Protein AF-0000000075763535 (afdb_homodimer)

Nearest PDB structures (foldseek):
  2a4v-assembly1_A  TM=7.183E-01  e=6.825E-05  Saccharomyces cerevisiae
  3ixr-assembly1_A  TM=6.575E-01  e=2.400E-05  Xylella fastidiosa
  3gkm-assembly1_A  TM=7.016E-01  e=8.727E-05  Xanthomonas campestris pv. campestris
  3drn-assembly2_B  TM=6.272E-01  e=7.257E-05  Saccharolobus solfataricus
  3raz-assembly1_A  TM=6.290E-01  e=6.862E-03  Neisseria meningitidis serogroup B

Solvent-accessible surface area (backbone atoms only — not comparable to full-atom values): 28575 Å² total; per-residue (Å²): 123,88,79,70,55,72,45,53,69,67,57,33,51,54,53,52,47,57,50,46,55,54,52,52,51,52,51,53,51,50,54,52,50,39,54,52,54,53,64,45,51,22,30,76,50,83,72,70,49,62,28,32,45,97,89,38,82,42,40,54,76,60,59,24,73,92,34,43,23,30,43,35,36,37,40,34,28,49,68,87,52,92,62,60,21,37,63,49,48,54,45,51,39,26,41,63,44,18,46,67,59,32,55,76,64,48,29,27,62,35,34,40,24,44,21,53,41,70,59,53,51,52,50,36,60,74,74,65,59,81,70,50,67,32,10,36,54,94,54,59,62,52,48,75,69,43,30,35,55,56,77,88,51,50,56,93,62,19,29,64,41,83,88,35,80,36,76,61,80,62,53,52,42,56,36,38,40,26,33,39,41,50,97,86,67,52,41,28,44,50,42,71,36,38,85,73,63,56,52,57,38,30,26,42,55,54,56,26,52,60,37,79,66,36,76,68,44,78,45,95,78,51,38,66,52,59,73,60,56,52,89,92,40,71,91,48,75,57,43,40,40,94,78,26,40,77,39,73,55,79,76,75,68,75,71,76,73,80,122,122,89,79,69,55,72,45,52,70,68,56,34,51,53,54,53,47,57,51,45,54,54,51,53,50,50,50,52,52,50,52,52,50,40,54,52,54,53,64,46,51,23,30,76,52,83,71,70,49,60,29,30,47,99,90,39,82,41,40,54,78,61,58,22,73,90,36,44,23,32,41,36,36,37,41,34,28,48,68,85,52,92,62,60,21,36,62,48,47,55,46,50,40,25,42,63,43,18,46,67,61,32,55,76,63,48,29,25,64,36,33,40,26,45,20,52,42,70,59,54,51,53,50,36,59,72,73,64,60,82,71,50,67,33,10,36,53,93,53,59,62,52,47,77,68,42,29,36,54,56,76,87,52,49,55,95,62,18,30,63,42,82,86,36,81,37,76,62,79,62,53,51,42,55,36,37,41,26,35,39,40,50,98,87,66,52,39,28,46,51,41,69,36,39,84,73,62,59,51,56,37,30,27,42,55,55,54,26,51,60,37,78,66,37,76,69,44,78,45,95,77,51,38,65,52,58,73,60,55,51,91,89,41,71,90,50,76,56,43,40,40,96,78,26,39,77,39,73,56,81,76,77,68,75,70,78,72,81,121

Organism: Stutzerimonas stutzeri (strain A1501) (NCBI:txid379731)

Structure (mmCIF, N/CA/C/O backbone):
data_AF-0000000075763535-model_v1
#
loop_
_entity.id
_entity.type
_entity.pdbx_description
1 polymer 'DUF899 domain-containing protein'
#
loop_
_atom_site.group_PDB
_atom_site.id
_atom_site.type_symbol
_atom_site.label_atom_id
_atom_site.label_alt_id
_atom_site.label_comp_id
_atom_site.label_asym_id
_atom_site.label_entity_id
_atom_site.label_seq_id
_atom_site.pdbx_PDB_ins_code
_atom_site.Cartn_x
_atom_site.Cartn_y
_atom_site.Cartn_z
_atom_site.occupancy
_atom_site.B_iso_or_equiv
_atom_site.auth_seq_id
_atom_site.auth_comp_id
_atom_site.auth_asym_id
_atom_site.auth_atom_id
_atom_site.pdbx_PDB_model_num
ATOM 1 N N . MET A 1 1 ? 27.469 -12.602 -4.609 1 40.12 1 MET A N 1
ATOM 2 C CA . MET A 1 1 ? 26.047 -12.961 -4.617 1 40.12 1 MET A CA 1
ATOM 3 C C . MET A 1 1 ? 25.734 -13.961 -3.512 1 40.12 1 MET A C 1
ATOM 5 O O . MET A 1 1 ? 26.359 -15.016 -3.43 1 40.12 1 MET A O 1
ATOM 9 N N . THR A 1 2 ? 25.438 -13.508 -2.379 1 50.56 2 THR A N 1
ATOM 10 C CA . THR A 1 2 ? 25.25 -14.461 -1.291 1 50.56 2 THR A CA 1
ATOM 11 C C . THR A 1 2 ? 24.453 -15.672 -1.765 1 50.56 2 THR A C 1
ATOM 13 O O . THR A 1 2 ? 23.375 -15.523 -2.363 1 50.56 2 THR A O 1
ATOM 16 N N . THR A 1 3 ? 25.094 -16.75 -1.974 1 68.06 3 THR A N 1
ATOM 17 C CA . THR A 1 3 ? 24.609 -18.047 -2.43 1 68.06 3 THR A CA 1
ATOM 18 C C . THR A 1 3 ? 23.469 -18.547 -1.55 1 68.06 3 THR A C 1
ATOM 20 O O . THR A 1 3 ? 23.656 -18.734 -0.343 1 68.06 3 THR A O 1
ATOM 23 N N . HIS A 1 4 ? 22.156 -18.188 -1.92 1 85.94 4 HIS A N 1
ATOM 24 C CA . HIS A 1 4 ? 21.016 -18.766 -1.211 1 85.94 4 HIS A CA 1
ATOM 25 C C . HIS A 1 4 ? 21 -20.281 -1.322 1 85.94 4 HIS A C 1
ATOM 27 O O . HIS A 1 4 ? 21.391 -20.844 -2.355 1 85.94 4 HIS A O 1
ATOM 33 N N . LYS A 1 5 ? 20.766 -20.922 -0.185 1 93.69 5 LYS A N 1
ATOM 34 C CA . LYS A 1 5 ? 20.609 -22.375 -0.181 1 93.69 5 LYS A CA 1
ATOM 35 C C . LYS A 1 5 ? 19.453 -22.812 -1.082 1 93.69 5 LYS A C 1
ATOM 37 O O . LYS A 1 5 ? 18.375 -22.234 -1.045 1 93.69 5 LYS A O 1
ATOM 42 N N . VAL A 1 6 ? 19.75 -23.734 -1.938 1 96.88 6 VAL A N 1
ATOM 43 C CA . VAL A 1 6 ? 18.734 -24.359 -2.768 1 96.88 6 VAL A CA 1
ATOM 44 C C . VAL A 1 6 ? 18.375 -25.734 -2.207 1 96.88 6 VAL A C 1
ATOM 46 O O . VAL A 1 6 ? 19.266 -26.562 -1.979 1 96.88 6 VAL A O 1
ATOM 49 N N . VAL A 1 7 ? 17.109 -25.984 -1.946 1 97.62 7 VAL A N 1
ATOM 50 C CA . VAL A 1 7 ? 16.719 -27.188 -1.225 1 97.62 7 VAL A CA 1
ATOM 51 C C . VAL A 1 7 ? 15.602 -27.906 -1.979 1 97.62 7 VAL A C 1
ATOM 53 O O . VAL A 1 7 ? 15.109 -27.406 -2.996 1 97.62 7 VAL A O 1
ATOM 56 N N . SER A 1 8 ? 15.227 -29.125 -1.467 1 96.75 8 SER A N 1
ATOM 57 C CA . SER A 1 8 ? 14.117 -29.891 -2.025 1 96.75 8 SER A CA 1
ATOM 58 C C . SER A 1 8 ? 12.781 -29.203 -1.775 1 96.75 8 SER A C 1
ATOM 60 O O . SER A 1 8 ? 12.688 -28.312 -0.919 1 96.75 8 SER A O 1
ATOM 62 N N . ASP A 1 9 ? 11.828 -29.594 -2.508 1 95.88 9 ASP A N 1
ATOM 63 C CA . ASP A 1 9 ? 10.484 -29.047 -2.312 1 95.88 9 ASP A CA 1
ATOM 64 C C . ASP A 1 9 ? 10.008 -29.266 -0.877 1 95.88 9 ASP A C 1
ATOM 66 O O . ASP A 1 9 ? 9.359 -28.391 -0.301 1 95.88 9 ASP A O 1
ATOM 70 N N . GLN A 1 10 ? 10.328 -30.406 -0.35 1 96.5 10 GLN A N 1
ATOM 71 C CA . GLN A 1 10 ? 9.906 -30.734 1.01 1 96.5 10 GLN A CA 1
ATOM 72 C C . GLN A 1 10 ? 10.578 -29.812 2.025 1 96.5 10 GLN A C 1
ATOM 74 O O . GLN A 1 10 ? 9.914 -29.297 2.93 1 96.5 10 GLN A O 1
ATOM 79 N N . ASP A 1 11 ? 11.852 -29.609 1.886 1 97.56 11 ASP A N 1
ATOM 80 C CA . ASP A 1 11 ? 12.586 -28.734 2.793 1 97.56 11 ASP A CA 1
ATOM 81 C C . ASP A 1 11 ? 12.141 -27.281 2.625 1 97.56 11 ASP A C 1
ATOM 83 O O . ASP A 1 11 ? 12.078 -26.531 3.6 1 97.56 11 ASP A O 1
ATOM 87 N N . TRP A 1 12 ? 11.883 -26.906 1.375 1 97.5 12 TRP A N 1
ATOM 88 C CA . TRP A 1 12 ? 11.352 -25.578 1.081 1 97.5 12 TRP A CA 1
ATOM 89 C C . TRP A 1 12 ? 10.031 -25.344 1.809 1 97.5 12 TRP A C 1
ATOM 91 O O . TRP A 1 12 ? 9.875 -24.344 2.498 1 97.5 12 TRP A O 1
ATOM 101 N N . LEU A 1 13 ? 9.141 -26.297 1.71 1 97.06 13 LEU A N 1
ATOM 102 C CA . LEU A 1 13 ? 7.832 -26.203 2.34 1 97.06 13 LEU A CA 1
ATOM 103 C C . LEU A 1 13 ? 7.965 -26.094 3.855 1 97.06 13 LEU A C 1
ATOM 105 O O . LEU A 1 13 ? 7.285 -25.281 4.484 1 97.06 13 LEU A O 1
ATOM 109 N N . ALA A 1 14 ? 8.836 -26.859 4.434 1 97.75 14 ALA A N 1
ATOM 110 C CA . ALA A 1 14 ? 9.031 -26.844 5.879 1 97.75 14 ALA A CA 1
ATOM 111 C C . ALA A 1 14 ? 9.531 -25.484 6.352 1 97.75 14 ALA A C 1
ATOM 113 O O . ALA A 1 14 ? 9.023 -24.922 7.328 1 97.75 14 ALA A O 1
ATOM 114 N N . ALA A 1 15 ? 10.5 -24.938 5.656 1 97.88 15 ALA A N 1
ATOM 115 C CA . ALA A 1 15 ? 11.078 -23.656 6.023 1 97.88 15 ALA A CA 1
ATOM 116 C C . ALA A 1 15 ? 10.055 -22.531 5.898 1 97.88 15 ALA A C 1
ATOM 118 O O . ALA A 1 15 ? 9.945 -21.672 6.785 1 97.88 15 ALA A O 1
ATOM 119 N N . HIS A 1 16 ? 9.32 -22.531 4.848 1 97.81 16 HIS A N 1
ATOM 120 C CA . HIS A 1 16 ? 8.344 -21.469 4.598 1 97.81 16 HIS A CA 1
ATOM 121 C C . HIS A 1 16 ? 7.148 -21.594 5.527 1 97.81 16 HIS A C 1
ATOM 123 O O . HIS A 1 16 ? 6.586 -20.578 5.953 1 97.81 16 HIS A O 1
ATOM 129 N N . SER A 1 17 ? 6.793 -22.828 5.883 1 97.69 17 SER A N 1
ATOM 130 C CA . SER A 1 17 ? 5.738 -23.031 6.871 1 97.69 17 SER A CA 1
ATOM 131 C C . SER A 1 17 ? 6.137 -22.469 8.234 1 97.69 17 SER A C 1
ATOM 133 O O . SER A 1 17 ? 5.32 -21.844 8.914 1 97.69 17 SER A O 1
ATOM 135 N N . ALA A 1 18 ? 7.344 -22.703 8.594 1 97.88 18 ALA A N 1
ATOM 136 C CA . ALA A 1 18 ? 7.84 -22.156 9.859 1 97.88 18 ALA A CA 1
ATOM 137 C C . ALA A 1 18 ? 7.855 -20.641 9.836 1 97.88 18 ALA A C 1
ATOM 139 O O . ALA A 1 18 ? 7.465 -19.984 10.812 1 97.88 18 ALA A O 1
ATOM 140 N N . HIS A 1 19 ? 8.297 -20.094 8.734 1 97.75 19 HIS A N 1
ATOM 141 C CA . HIS A 1 19 ? 8.328 -18.641 8.586 1 97.75 19 HIS A CA 1
ATOM 142 C C . HIS A 1 19 ? 6.918 -18.062 8.633 1 97.75 19 HIS A C 1
ATOM 144 O O . HIS A 1 19 ? 6.707 -16.984 9.188 1 97.75 19 HIS A O 1
ATOM 150 N N . LEU A 1 20 ? 5.949 -18.75 8.086 1 97.38 20 LEU A N 1
ATOM 151 C CA . LEU A 1 20 ? 4.562 -18.297 8.062 1 97.38 20 LEU A CA 1
ATOM 152 C C . LEU A 1 20 ? 4.02 -18.141 9.477 1 97.38 20 LEU A C 1
ATOM 154 O O . LEU A 1 20 ? 3.246 -17.219 9.742 1 97.38 20 LEU A O 1
ATOM 158 N N . ARG A 1 21 ? 4.434 -18.984 10.367 1 97.19 21 ARG A N 1
ATOM 159 C CA . ARG A 1 21 ? 3.986 -18.875 11.75 1 97.19 21 ARG A CA 1
ATOM 160 C C . ARG A 1 21 ? 4.414 -17.547 12.359 1 97.19 21 ARG A C 1
ATOM 162 O O . ARG A 1 21 ? 3.637 -16.906 13.07 1 97.19 21 ARG A O 1
ATOM 169 N N . GLU A 1 22 ? 5.602 -17.156 12.031 1 97.38 22 GLU A N 1
ATOM 170 C CA . GLU A 1 22 ? 6.09 -15.875 12.516 1 97.38 22 GLU A CA 1
ATOM 171 C C . GLU A 1 22 ? 5.352 -14.719 11.859 1 97.38 22 GLU A C 1
ATOM 173 O O . GLU A 1 22 ? 5.047 -13.719 12.508 1 97.38 22 GLU A O 1
ATOM 178 N N . GLU A 1 23 ? 5.066 -14.859 10.578 1 96.81 23 GLU A N 1
ATOM 179 C CA . GLU A 1 23 ? 4.309 -13.828 9.867 1 96.81 23 GLU A CA 1
ATOM 180 C C . GLU A 1 23 ? 2.922 -13.648 10.484 1 96.81 23 GLU A C 1
ATOM 182 O O . GLU A 1 23 ? 2.453 -12.523 10.648 1 96.81 23 GLU A O 1
ATOM 187 N N . LYS A 1 24 ? 2.312 -14.758 10.805 1 96.62 24 LYS A N 1
ATOM 188 C CA . LYS A 1 24 ? 0.974 -14.703 11.383 1 96.62 24 LYS A CA 1
ATOM 189 C C . LYS A 1 24 ? 0.996 -14.062 12.766 1 96.62 24 LYS A C 1
ATOM 191 O O . LYS A 1 24 ? 0.063 -13.352 13.141 1 96.62 24 LYS A O 1
ATOM 196 N N . GLN A 1 25 ? 2.049 -14.352 13.477 1 97.06 25 GLN A N 1
ATOM 197 C CA . GLN A 1 25 ? 2.207 -13.719 14.781 1 97.06 25 GLN A CA 1
ATOM 198 C C . GLN A 1 25 ? 2.328 -12.203 14.648 1 97.06 25 GLN A C 1
ATOM 200 O O . GLN A 1 25 ? 1.694 -11.453 15.391 1 97.06 25 GLN A O 1
ATOM 205 N N . LEU A 1 26 ? 3.096 -11.781 13.695 1 96.5 26 LEU A N 1
ATOM 206 C CA . LEU A 1 26 ? 3.256 -10.344 13.477 1 96.5 26 LEU A CA 1
ATOM 207 C C . LEU A 1 26 ? 1.943 -9.719 13.023 1 96.5 26 LEU A C 1
ATOM 209 O O . LEU A 1 26 ? 1.621 -8.594 13.414 1 96.5 26 LEU A O 1
ATOM 213 N N . THR A 1 27 ? 1.23 -10.445 12.211 1 95.19 27 THR A N 1
ATOM 214 C CA . THR A 1 27 ? -0.068 -9.961 11.758 1 95.19 27 THR A CA 1
ATOM 215 C C . THR A 1 27 ? -1.006 -9.727 12.938 1 95.19 27 THR A C 1
ATOM 217 O O . THR A 1 27 ? -1.685 -8.703 13.008 1 95.19 27 THR A O 1
ATOM 220 N N . ARG A 1 28 ? -1.009 -10.617 13.906 1 96.5 28 ARG A N 1
ATOM 221 C CA . ARG A 1 28 ? -1.852 -10.484 15.094 1 96.5 28 ARG A CA 1
ATOM 222 C C . ARG A 1 28 ? -1.413 -9.297 15.945 1 96.5 28 ARG A C 1
ATOM 224 O O . ARG A 1 28 ? -2.25 -8.578 16.484 1 96.5 28 ARG A O 1
ATOM 231 N N . GLN A 1 29 ? -0.124 -9.125 16.031 1 97.25 29 GLN A N 1
ATOM 232 C CA . GLN A 1 29 ? 0.408 -7.992 16.781 1 97.25 29 GLN A CA 1
ATOM 233 C C . GLN A 1 29 ? 0.018 -6.672 16.125 1 97.25 29 GLN A C 1
ATOM 235 O O . GLN A 1 29 ? -0.32 -5.707 16.828 1 97.25 29 GLN A O 1
ATOM 240 N N . ARG A 1 30 ? 0.068 -6.672 14.852 1 95.94 30 ARG A N 1
ATOM 241 C CA . ARG A 1 30 ? -0.311 -5.477 14.102 1 95.94 30 ARG A CA 1
ATOM 242 C C . ARG A 1 30 ? -1.789 -5.156 14.297 1 95.94 30 ARG A C 1
ATOM 244 O O . ARG A 1 30 ? -2.154 -4 14.523 1 95.94 30 ARG A O 1
ATOM 251 N N . ASP A 1 31 ? -2.6 -6.191 14.227 1 95.25 31 ASP A N 1
ATOM 252 C CA . ASP A 1 31 ? -4.031 -6.004 14.445 1 95.25 31 ASP A CA 1
ATOM 253 C C . ASP A 1 31 ? -4.297 -5.438 15.844 1 95.25 31 ASP A C 1
ATOM 255 O O . ASP A 1 31 ? -5.129 -4.539 16 1 95.25 31 ASP A O 1
ATOM 259 N N . ALA A 1 32 ? -3.6 -5.969 16.812 1 97.44 32 ALA A N 1
ATOM 260 C CA . ALA A 1 32 ? -3.758 -5.488 18.188 1 97.44 32 ALA A CA 1
ATOM 261 C C . ALA A 1 32 ? -3.33 -4.027 18.312 1 97.44 32 ALA A C 1
ATOM 263 O O . ALA A 1 32 ? -3.973 -3.242 19 1 97.44 32 ALA A O 1
ATOM 264 N N . LEU A 1 33 ? -2.279 -3.697 17.625 1 97.12 33 LEU A N 1
ATOM 265 C CA . LEU A 1 33 ? -1.792 -2.324 17.641 1 97.12 33 LEU A CA 1
ATOM 266 C C . LEU A 1 33 ? -2.807 -1.374 17.016 1 97.12 33 LEU A C 1
ATOM 268 O O . LEU A 1 33 ? -3.002 -0.258 17.5 1 97.12 33 LEU A O 1
ATOM 272 N N . PHE A 1 34 ? -3.459 -1.815 15.969 1 95.56 34 PHE A N 1
ATOM 273 C CA . PHE A 1 34 ? -4.465 -0.993 15.305 1 95.56 34 PHE A CA 1
ATOM 274 C C . PHE A 1 34 ? -5.676 -0.791 16.203 1 95.56 34 PHE A C 1
ATOM 276 O O . PHE A 1 34 ? -6.285 0.282 16.203 1 95.56 34 PHE A O 1
ATOM 283 N N . GLU A 1 35 ? -6 -1.806 16.922 1 95.44 35 GLU A N 1
ATOM 284 C CA . GLU A 1 35 ? -7.086 -1.665 17.875 1 95.44 35 GLU A CA 1
ATOM 285 C C . GLU A 1 35 ? -6.734 -0.64 18.953 1 95.44 35 GLU A C 1
ATOM 287 O O . GLU A 1 35 ? -7.57 0.186 19.328 1 95.44 35 GLU A O 1
ATOM 292 N N . LYS A 1 36 ? -5.516 -0.695 19.438 1 96.75 36 LYS A N 1
ATOM 293 C CA . LYS A 1 36 ? -5.055 0.292 20.422 1 96.75 36 LYS A CA 1
ATOM 294 C C . LYS A 1 36 ? -5.094 1.7 19.828 1 96.75 36 LYS A C 1
ATOM 296 O O . LYS A 1 36 ? -5.453 2.656 20.516 1 96.75 36 LYS A O 1
ATOM 301 N N . ARG A 1 37 ? -4.746 1.807 18.594 1 96.75 37 ARG A N 1
ATOM 302 C CA . ARG A 1 37 ? -4.754 3.102 17.922 1 96.75 37 ARG A CA 1
ATOM 303 C C . ARG A 1 37 ? -6.152 3.705 17.906 1 96.75 37 ARG A C 1
ATOM 305 O O . ARG A 1 37 ? -6.32 4.902 18.141 1 96.75 37 ARG A O 1
ATOM 312 N N . ARG A 1 38 ? -7.117 2.893 17.672 1 95.88 38 ARG A N 1
ATOM 313 C CA . ARG A 1 38 ? -8.492 3.365 17.578 1 95.88 38 ARG A CA 1
ATOM 314 C C . ARG A 1 38 ? -9.023 3.791 18.953 1 95.88 38 ARG A C 1
ATOM 316 O O . ARG A 1 38 ? -10.07 4.43 19.047 1 95.88 38 ARG A O 1
ATOM 323 N N . GLN A 1 39 ? -8.273 3.461 20 1 95.88 39 GLN A N 1
ATOM 324 C CA . GLN A 1 39 ? -8.688 3.826 21.359 1 95.88 39 GLN A CA 1
ATOM 325 C C . GLN A 1 39 ? -7.949 5.07 21.844 1 95.88 39 GLN A C 1
ATOM 327 O O . GLN A 1 39 ? -8.195 5.555 22.938 1 95.88 39 GLN A O 1
ATOM 332 N N . LEU A 1 40 ? -7.078 5.582 21.047 1 97.56 40 LEU A N 1
ATOM 333 C CA . LEU A 1 40 ? -6.355 6.793 21.422 1 97.56 40 LEU A CA 1
ATOM 334 C C . LEU A 1 40 ? -7.32 7.953 21.641 1 97.56 40 LEU A C 1
ATOM 336 O O . LEU A 1 40 ? -8.344 8.055 20.953 1 97.56 40 LEU A O 1
ATOM 340 N N . PRO A 1 41 ? -6.977 8.812 22.578 1 97.56 41 PRO A N 1
ATOM 341 C CA . PRO A 1 41 ? -7.836 9.984 22.781 1 97.56 41 PRO A CA 1
ATOM 342 C C . PRO A 1 41 ? -7.758 10.977 21.625 1 97.56 41 PRO A C 1
ATOM 344 O O . PRO A 1 41 ? -6.789 10.961 20.859 1 97.56 41 PRO A O 1
ATOM 347 N N . TRP A 1 42 ? -8.836 11.75 21.531 1 98.19 42 TRP A N 1
ATOM 348 C CA . TRP A 1 42 ? -8.945 12.758 20.484 1 98.19 42 TRP A CA 1
ATOM 349 C C . TRP A 1 42 ? -8.695 14.156 21.047 1 98.19 42 TRP A C 1
ATOM 351 O O . TRP A 1 42 ? -8.703 14.359 22.25 1 98.19 42 TRP A O 1
ATOM 361 N N . ARG A 1 43 ? -8.359 15.062 20.219 1 97.38 43 ARG A N 1
ATOM 362 C CA . ARG A 1 43 ? -8.375 16.469 20.594 1 97.38 43 ARG A CA 1
ATOM 363 C C . ARG A 1 43 ? -9.25 17.281 19.656 1 97.38 43 ARG A C 1
ATOM 365 O O . ARG A 1 43 ? -9.281 17.016 18.453 1 97.38 43 ARG A O 1
ATOM 372 N N . ARG A 1 44 ? -9.906 18.297 20.219 1 97.19 44 ARG A N 1
ATOM 373 C CA . ARG A 1 44 ? -10.812 19.141 19.438 1 97.19 44 ARG A CA 1
ATOM 374 C C . ARG A 1 44 ? -10.047 20.141 18.594 1 97.19 44 ARG A C 1
ATOM 376 O O . ARG A 1 44 ? -9.062 20.734 19.062 1 97.19 44 ARG A O 1
ATOM 383 N N . ILE A 1 45 ? -10.469 20.219 17.375 1 97.25 45 ILE A N 1
ATOM 384 C CA . ILE A 1 45 ? -9.938 21.25 16.5 1 97.25 45 ILE A CA 1
ATOM 385 C C . ILE A 1 45 ? -10.875 22.453 16.5 1 97.25 45 ILE A C 1
ATOM 387 O O . ILE A 1 45 ? -12 22.375 15.992 1 97.25 45 ILE A O 1
ATOM 391 N N . GLY A 1 46 ? -10.383 23.516 17.047 1 94.69 46 GLY A N 1
ATOM 392 C CA . GLY A 1 46 ? -11.227 24.688 17.188 1 94.69 46 GLY A CA 1
ATOM 393 C C . GLY A 1 46 ? -11.188 25.594 15.961 1 94.69 46 GLY A C 1
ATOM 394 O O . GLY A 1 46 ? -12.141 26.328 15.695 1 94.69 46 GLY A O 1
ATOM 395 N N . GLN A 1 47 ? -10.148 25.562 15.328 1 95.31 47 GLN A N 1
ATOM 396 C CA . GLN A 1 47 ? -9.977 26.438 14.172 1 95.31 47 GLN A CA 1
ATOM 397 C C . GLN A 1 47 ? -10.43 25.75 12.883 1 95.31 47 GLN A C 1
ATOM 399 O O . GLN A 1 47 ? -10.008 24.625 12.594 1 95.31 47 GLN A O 1
ATOM 404 N N . ASP A 1 48 ? -11.273 26.406 12.172 1 97.19 48 ASP A N 1
ATOM 405 C CA . ASP A 1 48 ? -11.656 25.938 10.844 1 97.19 48 ASP A CA 1
ATOM 406 C C . ASP A 1 48 ? -10.75 26.516 9.766 1 97.19 48 ASP A C 1
ATOM 408 O O . ASP A 1 48 ? -11.148 27.438 9.055 1 97.19 48 ASP A O 1
ATOM 412 N N . TYR A 1 49 ? -9.594 25.969 9.609 1 98.25 49 TYR A N 1
ATOM 413 C CA . TYR A 1 49 ? -8.547 26.469 8.719 1 98.25 49 TYR A CA 1
ATOM 414 C C . TYR A 1 49 ? -9.102 26.734 7.324 1 98.25 49 TYR A C 1
ATOM 416 O O . TYR A 1 49 ? -10.055 26.078 6.891 1 98.25 49 TYR A O 1
ATOM 424 N N . ARG A 1 50 ? -8.523 27.703 6.695 1 97.81 50 ARG A N 1
ATOM 425 C CA . ARG A 1 50 ? -8.883 28.062 5.324 1 97.81 50 ARG A CA 1
ATOM 426 C C . ARG A 1 50 ? -7.75 27.719 4.359 1 97.81 50 ARG A C 1
ATOM 428 O O . ARG A 1 50 ? -6.598 28.078 4.59 1 97.81 50 ARG A O 1
ATOM 435 N N . PHE A 1 51 ? -8.141 26.969 3.307 1 98.44 51 PHE A N 1
ATOM 436 C CA . PHE A 1 51 ? -7.215 26.578 2.246 1 98.44 51 PHE A CA 1
ATOM 437 C C . PHE A 1 51 ? -7.668 27.141 0.904 1 98.44 51 PHE A C 1
ATOM 439 O O . PHE A 1 51 ? -8.711 27.797 0.819 1 98.44 51 PHE A O 1
ATOM 446 N N . HIS A 1 52 ? -6.793 26.953 -0.089 1 97.31 52 HIS A N 1
ATOM 447 C CA . HIS A 1 52 ? -7.121 27.438 -1.425 1 97.31 52 HIS A CA 1
ATOM 448 C C . HIS A 1 52 ? -7.055 26.312 -2.449 1 97.31 52 HIS A C 1
ATOM 450 O O . HIS A 1 52 ? -6.129 25.5 -2.426 1 97.31 52 HIS A O 1
ATOM 456 N N . ASP A 1 53 ? -8.062 26.172 -3.279 1 95.56 53 ASP A N 1
ATOM 457 C CA . ASP A 1 53 ? -8.039 25.328 -4.469 1 95.56 53 ASP A CA 1
ATOM 458 C C . ASP A 1 53 ? -8.594 26.078 -5.68 1 95.56 53 ASP A C 1
ATOM 460 O O . ASP A 1 53 ? -8.633 27.312 -5.695 1 95.56 53 ASP A O 1
ATOM 464 N N . ALA A 1 54 ? -8.875 25.391 -6.777 1 91 54 ALA A N 1
ATOM 465 C CA . ALA A 1 54 ? -9.281 26.016 -8.039 1 91 54 ALA A CA 1
ATOM 466 C C . ALA A 1 54 ? -10.562 26.828 -7.859 1 91 54 ALA A C 1
ATOM 468 O O . ALA A 1 54 ? -10.766 27.828 -8.539 1 91 54 ALA A O 1
ATOM 469 N N . GLY A 1 55 ? -11.383 26.406 -6.922 1 92.12 55 GLY A N 1
ATOM 470 C CA . GLY A 1 55 ? -12.664 27.047 -6.699 1 92.12 55 GLY A CA 1
ATOM 471 C C . GLY A 1 55 ? -12.594 28.172 -5.684 1 92.12 55 GLY A C 1
ATOM 472 O O . GLY A 1 55 ? -13.594 28.844 -5.418 1 92.12 55 GLY A O 1
ATOM 473 N N . GLY A 1 56 ? -11.508 28.484 -5.16 1 94.31 56 GLY A N 1
ATOM 474 C CA . GLY A 1 56 ? -11.367 29.516 -4.152 1 94.31 56 GLY A CA 1
ATOM 475 C C . GLY A 1 56 ? -11.055 28.969 -2.771 1 94.31 56 GLY A C 1
ATOM 476 O O . GLY A 1 56 ? -10.312 28 -2.639 1 94.31 56 GLY A O 1
ATOM 477 N N . THR A 1 57 ? -11.555 29.719 -1.764 1 97 57 THR A N 1
ATOM 478 C CA . THR A 1 57 ? -11.281 29.375 -0.376 1 97 57 THR A CA 1
ATOM 479 C C . THR A 1 57 ? -12.109 28.172 0.054 1 97 57 THR A C 1
ATOM 481 O O . THR A 1 57 ? -13.305 28.094 -0.253 1 97 57 THR A O 1
ATOM 484 N N . VAL A 1 58 ? -11.453 27.219 0.69 1 97.75 58 VAL A N 1
ATOM 485 C CA . VAL A 1 58 ? -12.094 26.016 1.211 1 97.75 58 VAL A CA 1
ATOM 486 C C . VAL A 1 58 ? -11.727 25.828 2.684 1 97.75 58 VAL A C 1
ATOM 488 O O . VAL A 1 58 ? -10.555 25.938 3.057 1 97.75 58 VAL A O 1
ATOM 491 N N . ARG A 1 59 ? -12.688 25.594 3.506 1 98.06 59 ARG A N 1
ATOM 492 C CA . ARG A 1 59 ? -12.461 25.391 4.93 1 98.06 59 ARG A CA 1
ATOM 493 C C . ARG A 1 59 ? -12.172 23.922 5.227 1 98.06 59 ARG A C 1
ATOM 495 O O . ARG A 1 59 ? -12.57 23.031 4.461 1 98.06 59 ARG A O 1
ATOM 502 N N . LEU A 1 60 ? -11.461 23.688 6.344 1 98.56 60 LEU A N 1
ATOM 503 C CA . LEU A 1 60 ? -11.195 22.328 6.785 1 98.56 60 LEU A CA 1
ATOM 504 C C . LEU A 1 60 ? -12.484 21.531 6.887 1 98.56 60 LEU A C 1
ATOM 506 O O . LEU A 1 60 ? -12.547 20.375 6.43 1 98.56 60 LEU A O 1
ATOM 510 N N . SER A 1 61 ? -13.523 22.109 7.422 1 98.31 61 SER A N 1
ATOM 511 C CA . SER A 1 61 ? -14.805 21.453 7.625 1 98.31 61 SER A CA 1
ATOM 512 C C . SER A 1 61 ? -15.422 21.016 6.301 1 98.31 61 SER A C 1
ATOM 514 O O . SER A 1 61 ? -16.156 20.031 6.246 1 98.31 61 SER A O 1
ATOM 516 N N . GLU A 1 62 ? -15.109 21.688 5.227 1 98.12 62 GLU A N 1
ATOM 517 C CA . GLU A 1 62 ? -15.68 21.406 3.91 1 98.12 62 GLU A CA 1
ATOM 518 C C . GLU A 1 62 ? -14.938 20.25 3.225 1 98.12 62 GLU A C 1
ATOM 520 O O . GLU A 1 62 ? -15.438 19.688 2.256 1 98.12 62 GLU A O 1
ATOM 525 N N . LEU A 1 63 ? -13.773 19.922 3.738 1 98.5 63 LEU A N 1
ATOM 526 C CA . LEU A 1 63 ? -12.961 18.891 3.104 1 98.5 63 LEU A CA 1
ATOM 527 C C . LEU A 1 63 ? -13.531 17.5 3.389 1 98.5 63 LEU A C 1
ATOM 529 O O . LEU A 1 63 ? -13.148 16.531 2.736 1 98.5 63 LEU A O 1
ATOM 533 N N . PHE A 1 64 ? -14.445 17.438 4.359 1 98.5 64 PHE A N 1
ATOM 534 C CA . PHE A 1 64 ? -15.062 16.156 4.66 1 98.5 64 PHE A CA 1
ATOM 535 C C . PHE A 1 64 ? -15.992 15.727 3.533 1 98.5 64 PHE A C 1
ATOM 537 O O . PHE A 1 64 ? -16.234 14.531 3.346 1 98.5 64 PHE A O 1
ATOM 544 N N . GLU A 1 65 ? -16.562 16.688 2.805 1 97.38 65 GLU A N 1
ATOM 545 C CA . GLU A 1 65 ? -17.422 16.453 1.645 1 97.38 65 GLU A CA 1
ATOM 546 C C . GLU A 1 65 ? -18.531 15.453 1.97 1 97.38 65 GLU A C 1
ATOM 548 O O . GLU A 1 65 ? -18.75 14.5 1.225 1 97.38 65 GLU A O 1
ATOM 553 N N . GLY A 1 66 ? -19.172 15.609 3.076 1 97.19 66 GLY A N 1
ATOM 554 C CA . GLY A 1 66 ? -20.328 14.828 3.473 1 97.19 66 GLY A CA 1
ATOM 555 C C . GLY A 1 66 ? -19.969 13.555 4.215 1 97.19 66 GLY A C 1
ATOM 556 O O . GLY A 1 66 ? -20.844 12.852 4.727 1 97.19 66 GLY A O 1
ATOM 557 N N . ARG A 1 67 ? -18.703 13.227 4.359 1 98.12 67 ARG A N 1
ATOM 558 C CA . ARG A 1 67 ? -18.234 12.039 5.066 1 98.12 67 ARG A CA 1
ATOM 559 C C . ARG A 1 67 ? -17.828 12.383 6.5 1 98.12 67 ARG A C 1
ATOM 561 O O . ARG A 1 67 ? -17.719 13.555 6.852 1 98.12 67 ARG A O 1
ATOM 568 N N . SER A 1 68 ? -17.609 11.359 7.289 1 98.06 68 SER A N 1
ATOM 569 C CA . SER A 1 68 ? -17.328 11.609 8.703 1 98.06 68 SER A CA 1
ATOM 570 C C . SER A 1 68 ? -15.828 11.609 8.977 1 98.06 68 SER A C 1
ATOM 572 O O . SER A 1 68 ? -15.391 12.07 10.031 1 98.06 68 SER A O 1
ATOM 574 N N . GLN A 1 69 ? -15.031 11.047 8.062 1 98.75 69 GLN A N 1
ATOM 575 C CA . GLN A 1 69 ? -13.594 10.898 8.289 1 98.75 69 GLN A CA 1
ATOM 576 C C . GLN A 1 69 ? -12.789 11.586 7.188 1 98.75 69 GLN A C 1
ATOM 578 O O . GLN A 1 69 ? -13.219 11.617 6.031 1 98.75 69 GLN A O 1
ATOM 583 N N . LEU A 1 70 ? -11.688 12.18 7.539 1 98.88 70 LEU A N 1
ATOM 584 C CA . LEU A 1 70 ? -10.812 12.898 6.621 1 98.88 70 LEU A CA 1
ATOM 585 C C . LEU A 1 70 ? -9.352 12.57 6.891 1 98.88 70 LEU A C 1
ATOM 587 O O . LEU A 1 70 ? -8.891 12.656 8.031 1 98.88 70 LEU A O 1
ATOM 591 N N . VAL A 1 71 ? -8.648 12.094 5.895 1 98.81 71 VAL A N 1
ATOM 592 C CA . VAL A 1 71 ? -7.199 11.914 5.945 1 98.81 71 VAL A CA 1
ATOM 593 C C . VAL A 1 71 ? -6.516 13.031 5.156 1 98.81 71 VAL A C 1
ATOM 595 O O . VAL A 1 71 ? -6.855 13.273 3.994 1 98.81 71 VAL A O 1
ATOM 598 N N . ILE A 1 72 ? -5.609 13.703 5.746 1 98.81 72 ILE A N 1
ATOM 599 C CA . ILE A 1 72 ? -4.836 14.75 5.094 1 98.81 72 ILE A CA 1
ATOM 600 C C . ILE A 1 72 ? -3.385 14.297 4.934 1 98.81 72 ILE A C 1
ATOM 602 O O . ILE A 1 72 ? -2.736 13.922 5.914 1 98.81 72 ILE A O 1
ATOM 606 N N . LYS A 1 73 ? -2.879 14.281 3.76 1 98.56 73 LYS A N 1
ATOM 607 C CA . LYS A 1 73 ? -1.456 14.117 3.475 1 98.56 73 LYS A CA 1
ATOM 608 C C . LYS A 1 73 ? -0.727 15.453 3.521 1 98.56 73 LYS A C 1
ATOM 610 O O . LYS A 1 73 ? -1.048 16.375 2.76 1 98.56 73 LYS A O 1
ATOM 615 N N . HIS A 1 74 ? 0.185 15.547 4.473 1 98.62 74 HIS A N 1
ATOM 616 C CA . HIS A 1 74 ? 1.104 16.672 4.457 1 98.62 74 HIS A CA 1
ATOM 617 C C . HIS A 1 74 ? 2.197 16.484 3.412 1 98.62 74 HIS A C 1
ATOM 619 O O . HIS A 1 74 ? 3.225 15.859 3.689 1 98.62 74 HIS A O 1
ATOM 625 N N . PHE A 1 75 ? 1.964 17 2.254 1 98.62 75 PHE A N 1
ATOM 626 C CA . PHE A 1 75 ? 2.859 16.844 1.112 1 98.62 75 PHE A CA 1
ATOM 627 C C . PHE A 1 75 ? 3.895 17.969 1.083 1 98.62 75 PHE A C 1
ATOM 629 O O . PHE A 1 75 ? 3.541 19.141 1.033 1 98.62 75 PHE A O 1
ATOM 636 N N . MET A 1 76 ? 5.129 17.578 1.122 1 98.5 76 MET A N 1
ATOM 637 C CA . MET A 1 76 ? 6.195 18.578 1.133 1 98.5 76 MET A CA 1
ATOM 638 C C . MET A 1 76 ? 6.266 19.312 -0.2 1 98.5 76 MET A C 1
ATOM 640 O O . MET A 1 76 ? 6.676 18.734 -1.211 1 98.5 76 MET A O 1
ATOM 644 N N . PHE A 1 77 ? 5.879 20.5 -0.141 1 98.56 77 PHE A N 1
ATOM 645 C CA . PHE A 1 77 ? 5.973 21.453 -1.243 1 98.56 77 PHE A CA 1
ATOM 646 C C . PHE A 1 77 ? 5.996 22.891 -0.723 1 98.56 77 PHE A C 1
ATOM 648 O O . PHE A 1 77 ? 4.945 23.484 -0.495 1 98.56 77 PHE A O 1
ATOM 655 N N . GLY A 1 78 ? 7.207 23.391 -0.526 1 97.19 78 GLY A N 1
ATOM 656 C CA . GLY A 1 78 ? 7.398 24.703 0.081 1 97.19 78 GLY A CA 1
ATOM 657 C C . GLY A 1 78 ? 7.02 25.844 -0.839 1 97.19 78 GLY A C 1
ATOM 658 O O . GLY A 1 78 ? 6.871 25.656 -2.047 1 97.19 78 GLY A O 1
ATOM 659 N N . PRO A 1 79 ? 6.887 27.016 -0.265 1 96.62 79 PRO A N 1
ATOM 660 C CA . PRO A 1 79 ? 6.402 28.188 -1.013 1 96.62 79 PRO A CA 1
ATOM 661 C C . PRO A 1 79 ? 7.305 28.547 -2.193 1 96.62 79 PRO A C 1
ATOM 663 O O . PRO A 1 79 ? 6.82 29.047 -3.211 1 96.62 79 PRO A O 1
ATOM 666 N N . ASP A 1 80 ? 8.539 28.219 -2.098 1 94.31 80 ASP A N 1
ATOM 667 C CA . ASP A 1 80 ? 9.484 28.656 -3.123 1 94.31 80 ASP A CA 1
ATOM 668 C C . ASP A 1 80 ? 9.945 27.484 -3.982 1 94.31 80 ASP A C 1
ATOM 670 O O . ASP A 1 80 ? 10.875 27.625 -4.781 1 94.31 80 ASP A O 1
ATOM 674 N N . TRP A 1 81 ? 9.344 26.312 -3.77 1 95.69 81 TRP A N 1
ATOM 675 C CA . TRP A 1 81 ? 9.758 25.141 -4.535 1 95.69 81 TRP A CA 1
ATOM 676 C C . TRP A 1 81 ? 9.109 25.125 -5.914 1 95.69 81 TRP A C 1
ATOM 678 O O . TRP A 1 81 ? 8.031 25.688 -6.102 1 95.69 81 TRP A O 1
ATOM 688 N N . SER A 1 82 ? 9.758 24.5 -6.855 1 93 82 SER A N 1
ATOM 689 C CA . SER A 1 82 ? 9.203 24.359 -8.203 1 93 82 SER A CA 1
ATOM 690 C C . SER A 1 82 ? 8.539 23 -8.383 1 93 82 SER A C 1
ATOM 692 O O . SER A 1 82 ? 7.707 22.828 -9.281 1 93 82 SER A O 1
ATOM 694 N N . GLU A 1 83 ? 8.961 22.078 -7.578 1 95.62 83 GLU A N 1
ATOM 695 C CA . GLU A 1 83 ? 8.422 20.719 -7.645 1 95.62 83 GLU A CA 1
ATOM 696 C C . GLU A 1 83 ? 8.219 20.141 -6.246 1 95.62 83 GLU A C 1
ATOM 698 O O . GLU A 1 83 ? 8.867 20.562 -5.289 1 95.62 83 GLU A O 1
ATOM 703 N N . GLY A 1 84 ? 7.32 19.172 -6.215 1 97.38 84 GLY A N 1
ATOM 704 C CA . GLY A 1 84 ? 7.078 18.484 -4.953 1 97.38 84 GLY A CA 1
ATOM 705 C C . GLY A 1 84 ? 8.18 17.5 -4.582 1 97.38 84 GLY A C 1
ATOM 706 O O . GLY A 1 84 ? 8.922 17.047 -5.453 1 97.38 84 GLY A O 1
ATOM 707 N N . CYS A 1 85 ? 8.234 17.266 -3.301 1 97.69 85 CYS A N 1
ATOM 708 C CA . CYS A 1 85 ? 9.18 16.281 -2.775 1 97.69 85 CYS A CA 1
ATOM 709 C C . CYS A 1 85 ? 9.047 14.945 -3.494 1 97.69 85 CYS A C 1
ATOM 711 O O . CYS A 1 85 ? 7.934 14.453 -3.68 1 97.69 85 CYS A O 1
ATOM 713 N N . VAL A 1 86 ? 10.18 14.312 -3.793 1 97.31 86 VAL A N 1
ATOM 714 C CA . VAL A 1 86 ? 10.195 13.07 -4.547 1 97.31 86 VAL A CA 1
ATOM 715 C C . VAL A 1 86 ? 9.617 11.938 -3.697 1 97.31 86 VAL A C 1
ATOM 717 O O . VAL A 1 86 ? 8.859 11.102 -4.195 1 97.31 86 VAL A O 1
ATOM 720 N N . GLY A 1 87 ? 9.977 11.867 -2.432 1 96.56 87 GLY A N 1
ATOM 721 C CA . GLY A 1 87 ? 9.414 10.859 -1.547 1 96.56 87 GLY A CA 1
ATOM 722 C C . GLY A 1 87 ? 7.91 10.969 -1.392 1 96.56 87 GLY A C 1
ATOM 723 O O . GLY A 1 87 ? 7.207 9.953 -1.397 1 96.56 87 GLY A O 1
ATOM 724 N N . CYS A 1 88 ? 7.414 12.211 -1.229 1 97.75 88 CYS A N 1
ATOM 725 C CA . CYS A 1 88 ? 5.973 12.438 -1.172 1 97.75 88 CYS A CA 1
ATOM 726 C C . CYS A 1 88 ? 5.309 12.039 -2.482 1 97.75 88 CYS A C 1
ATOM 728 O O . CYS A 1 88 ? 4.191 11.523 -2.482 1 97.75 88 CYS A O 1
ATOM 730 N N . SER A 1 89 ? 5.98 12.336 -3.561 1 97.81 89 SER A N 1
ATOM 731 C CA . SER A 1 89 ? 5.441 11.977 -4.867 1 97.81 89 SER A CA 1
ATOM 732 C C . SER A 1 89 ? 5.352 10.461 -5.031 1 97.81 89 SER A C 1
ATOM 734 O O . SER A 1 89 ? 4.379 9.953 -5.59 1 97.81 89 SER A O 1
ATOM 736 N N . PHE A 1 90 ? 6.41 9.812 -4.574 1 97.31 90 PHE A N 1
ATOM 737 C CA . PHE A 1 90 ? 6.418 8.352 -4.547 1 97.31 90 PHE A CA 1
ATOM 738 C C . PHE A 1 90 ? 5.211 7.824 -3.779 1 97.31 90 PHE A C 1
ATOM 740 O O . PHE A 1 90 ? 4.52 6.918 -4.25 1 97.31 90 PHE A O 1
A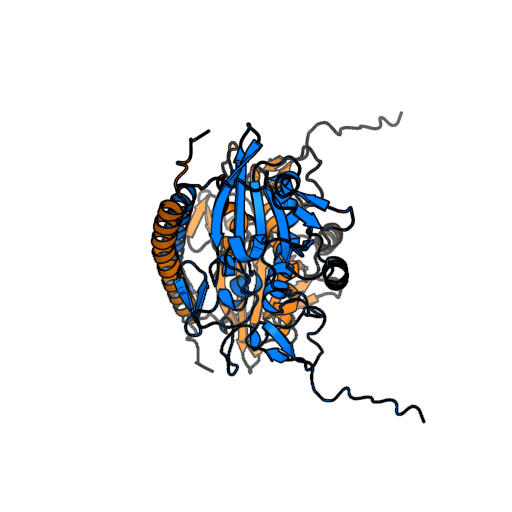TOM 747 N N . GLU A 1 91 ? 4.891 8.367 -2.66 1 96.88 91 GLU A N 1
ATOM 748 C CA . GLU A 1 91 ? 3.73 8.008 -1.845 1 96.88 91 GLU A CA 1
ATOM 749 C C . GLU A 1 91 ? 2.428 8.336 -2.566 1 96.88 91 GLU A C 1
ATOM 751 O O . GLU A 1 91 ? 1.492 7.535 -2.566 1 96.88 91 GLU A O 1
ATOM 756 N N . ALA A 1 92 ? 2.361 9.5 -3.178 1 97.38 92 ALA A N 1
ATOM 757 C CA . ALA A 1 92 ? 1.173 9.977 -3.883 1 97.38 92 ALA A CA 1
ATOM 758 C C . ALA A 1 92 ? 0.803 9.031 -5.027 1 97.38 92 ALA A C 1
ATOM 760 O O . ALA A 1 92 ? -0.378 8.844 -5.324 1 97.38 92 ALA A O 1
ATOM 761 N N . ASP A 1 93 ? 1.802 8.453 -5.66 1 97.06 93 ASP A N 1
ATOM 762 C CA . ASP A 1 93 ? 1.572 7.504 -6.742 1 97.06 93 ASP A CA 1
ATOM 763 C C . ASP A 1 93 ? 0.765 6.301 -6.258 1 97.06 93 ASP A C 1
ATOM 765 O O . ASP A 1 93 ? 0.16 5.586 -7.059 1 97.06 93 ASP A O 1
ATOM 769 N N . HIS A 1 94 ? 0.73 6.078 -4.941 1 96.88 94 HIS A N 1
ATOM 770 C CA . HIS A 1 94 ? 0.055 4.914 -4.379 1 96.88 94 HIS A CA 1
ATOM 771 C C . HIS A 1 94 ? -1.327 5.281 -3.852 1 96.88 94 HIS A C 1
ATOM 773 O O . HIS A 1 94 ? -2.07 4.414 -3.389 1 96.88 94 HIS A O 1
ATOM 779 N N . ILE A 1 95 ? -1.665 6.555 -3.922 1 95.88 95 ILE A N 1
ATOM 780 C CA . ILE A 1 95 ? -2.943 7.027 -3.4 1 95.88 95 ILE A CA 1
ATOM 781 C C . ILE A 1 95 ? -4.039 6.805 -4.441 1 95.88 95 ILE A C 1
ATOM 783 O O . ILE A 1 95 ? -5.191 6.543 -4.09 1 95.88 95 ILE A O 1
ATOM 787 N N . GLY A 1 96 ? -3.709 6.883 -5.746 1 90.81 96 GLY A N 1
ATOM 788 C CA . GLY A 1 96 ? -4.688 6.781 -6.82 1 90.81 96 GLY A CA 1
ATOM 789 C C . GLY A 1 96 ? -5.527 5.523 -6.742 1 90.81 96 GLY A C 1
ATOM 790 O O . GLY A 1 96 ? -6.758 5.59 -6.801 1 90.81 96 GLY A O 1
ATOM 791 N N . GLY A 1 97 ? -4.867 4.41 -6.516 1 91.75 97 GLY A N 1
ATOM 792 C CA . GLY A 1 97 ? -5.57 3.139 -6.469 1 91.75 97 GLY A CA 1
ATOM 793 C C . GLY A 1 97 ? -6.438 2.982 -5.234 1 91.75 97 GLY A C 1
ATOM 794 O O . GLY A 1 97 ? -7.324 2.127 -5.199 1 91.75 97 GLY A O 1
ATOM 795 N N . ALA A 1 98 ? -6.23 3.793 -4.262 1 95.38 98 ALA A N 1
ATOM 796 C CA . ALA A 1 98 ? -6.941 3.686 -2.99 1 95.38 98 ALA A CA 1
ATOM 797 C C . ALA A 1 98 ? -8.102 4.672 -2.928 1 95.38 98 ALA A C 1
ATOM 799 O O . ALA A 1 98 ? -9.078 4.445 -2.213 1 95.38 98 ALA A O 1
ATOM 800 N N . LEU A 1 99 ? -7.992 5.77 -3.67 1 96.69 99 LEU A N 1
ATOM 801 C CA . LEU A 1 99 ? -8.812 6.965 -3.473 1 96.69 99 LEU A CA 1
ATOM 802 C C . LEU A 1 99 ? -10.289 6.645 -3.635 1 96.69 99 LEU A C 1
ATOM 804 O O . LEU A 1 99 ? -11.094 6.934 -2.744 1 96.69 99 LEU A O 1
ATOM 808 N N . LEU A 1 100 ? -10.641 6.008 -4.742 1 95.81 100 LEU A N 1
ATOM 809 C CA . LEU A 1 100 ? -12.047 5.742 -5.023 1 95.81 100 LEU A CA 1
ATOM 810 C C . LEU A 1 100 ? -12.664 4.867 -3.939 1 95.81 100 LEU A C 1
ATOM 812 O O . LEU A 1 100 ? -13.82 5.074 -3.547 1 95.81 100 LEU A O 1
ATOM 816 N N . HIS A 1 101 ? -11.945 3.873 -3.463 1 97.69 101 HIS A N 1
ATOM 817 C CA . HIS A 1 101 ? -12.445 2.973 -2.43 1 97.69 101 HIS A CA 1
ATOM 818 C C . HIS A 1 101 ? -12.648 3.707 -1.109 1 97.69 101 HIS A C 1
ATOM 820 O O . HIS A 1 101 ? -13.633 3.475 -0.41 1 97.69 101 HIS A O 1
ATOM 826 N N . LEU A 1 102 ? -11.734 4.605 -0.746 1 98 102 LEU A N 1
ATOM 827 C CA . LEU A 1 102 ? -11.859 5.398 0.473 1 98 102 LEU A CA 1
ATOM 828 C C . LEU A 1 102 ? -13.125 6.246 0.44 1 98 102 LEU A C 1
ATOM 830 O O . LEU A 1 102 ? -13.898 6.25 1.398 1 98 102 LEU A O 1
ATOM 834 N N . LEU A 1 103 ? -13.336 6.914 -0.727 1 97.62 103 LEU A N 1
ATOM 835 C CA . LEU A 1 103 ? -14.461 7.832 -0.879 1 97.62 103 LEU A CA 1
ATOM 836 C C . LEU A 1 103 ? -15.781 7.102 -0.722 1 97.62 103 LEU A C 1
ATOM 838 O O . LEU A 1 103 ? -16.75 7.668 -0.215 1 97.62 103 LEU A O 1
ATOM 842 N N . HIS A 1 104 ? -15.836 5.855 -1.101 1 96.38 104 HIS A N 1
ATOM 843 C CA . HIS A 1 104 ? -17.062 5.07 -1.018 1 96.38 104 HIS A CA 1
ATOM 844 C C . HIS A 1 104 ? -17.156 4.328 0.312 1 96.38 104 HIS A C 1
ATOM 846 O O . HIS A 1 104 ? -18.062 3.514 0.513 1 96.38 104 HIS A O 1
ATOM 852 N N . HIS A 1 105 ? -16.188 4.637 1.142 1 97.44 105 HIS A N 1
ATOM 853 C CA . HIS A 1 105 ? -16.188 3.98 2.445 1 97.44 105 HIS A CA 1
ATOM 854 C C . HIS A 1 105 ? -15.992 4.992 3.57 1 97.44 105 HIS A C 1
ATOM 856 O O . HIS A 1 105 ? -15.297 4.711 4.551 1 97.44 105 HIS A O 1
ATOM 862 N N . ASP A 1 106 ? -16.531 6.188 3.432 1 97.75 106 ASP A N 1
ATOM 863 C CA . ASP A 1 106 ? -16.75 7.238 4.426 1 97.75 106 ASP A CA 1
ATOM 864 C C . ASP A 1 106 ? -15.438 7.914 4.805 1 97.75 106 ASP A C 1
ATOM 866 O O . ASP A 1 106 ? -15.242 8.297 5.957 1 97.75 106 ASP A O 1
ATOM 870 N N . VAL A 1 107 ? -14.461 7.969 3.943 1 98.62 107 VAL A N 1
ATOM 871 C CA . VAL A 1 107 ? -13.203 8.664 4.195 1 98.62 107 VAL A CA 1
ATOM 872 C C . VAL A 1 107 ? -12.891 9.609 3.039 1 98.62 107 VAL A C 1
ATOM 874 O O . VAL A 1 107 ? -12.75 9.172 1.894 1 98.62 107 VAL A O 1
ATOM 877 N N . SER A 1 108 ? -12.852 10.867 3.275 1 98.69 108 SER A N 1
ATOM 878 C CA . SER A 1 108 ? -12.32 11.836 2.32 1 98.69 108 SER A CA 1
ATOM 879 C C . SER A 1 108 ? -10.805 11.93 2.416 1 98.69 108 SER A C 1
ATOM 881 O O . SER A 1 108 ? -10.219 11.57 3.438 1 98.69 108 SER A O 1
ATOM 883 N N . PHE A 1 109 ? -10.203 12.344 1.361 1 98.69 109 PHE A N 1
ATOM 884 C CA . PHE A 1 109 ? -8.75 12.484 1.295 1 98.69 109 PHE A CA 1
ATOM 885 C C . PHE A 1 109 ? -8.367 13.797 0.63 1 98.69 109 PHE A C 1
ATOM 887 O O . PHE A 1 109 ? -8.969 14.195 -0.371 1 98.69 109 PHE A O 1
ATOM 894 N N . ALA A 1 110 ? -7.355 14.477 1.152 1 98.62 110 ALA A N 1
ATOM 895 C CA . ALA A 1 110 ? -6.781 15.664 0.526 1 98.62 110 ALA A CA 1
ATOM 896 C C . ALA A 1 110 ? -5.301 15.805 0.877 1 98.62 110 ALA A C 1
ATOM 898 O O . ALA A 1 110 ? -4.848 15.289 1.902 1 98.62 110 ALA A O 1
ATOM 899 N N . ALA A 1 111 ? -4.562 16.422 0.037 1 98.69 111 ALA A N 1
ATOM 900 C CA . ALA A 1 111 ? -3.199 16.844 0.338 1 98.69 111 ALA A CA 1
ATOM 901 C C . ALA A 1 111 ? -3.137 18.344 0.607 1 98.69 111 ALA A C 1
ATOM 903 O O . ALA A 1 111 ? -3.922 19.109 0.046 1 98.69 111 ALA A O 1
ATOM 904 N N . ILE A 1 112 ? -2.295 18.703 1.491 1 98.88 112 ILE A N 1
ATOM 905 C CA . ILE A 1 112 ? -2.102 20.109 1.822 1 98.88 112 ILE A CA 1
ATOM 906 C C . ILE A 1 112 ? -0.615 20.453 1.767 1 98.88 112 ILE A C 1
ATOM 908 O O . ILE A 1 112 ? 0.224 19.688 2.248 1 98.88 112 ILE A O 1
ATOM 912 N N . SER A 1 113 ? -0.263 21.484 1.147 1 98.81 113 SER A N 1
ATOM 913 C CA . SER A 1 113 ? 1.09 22.016 1.08 1 98.81 113 SER A CA 1
ATOM 914 C C . SER A 1 113 ? 1.081 23.547 1.191 1 98.81 113 SER A C 1
ATOM 916 O O . SER A 1 113 ? 0.034 24.172 1.043 1 98.81 113 SER A O 1
ATOM 918 N N . ARG A 1 114 ? 2.219 24.141 1.435 1 98.38 114 ARG A N 1
ATOM 919 C CA . ARG A 1 114 ? 2.287 25.594 1.649 1 98.38 114 ARG A CA 1
ATOM 920 C C . ARG A 1 114 ? 2.502 26.328 0.333 1 98.38 114 ARG A C 1
ATOM 922 O O . ARG A 1 114 ? 2.305 27.547 0.258 1 98.38 114 ARG A O 1
ATOM 929 N N . ALA A 1 115 ? 2.939 25.656 -0.77 1 98.19 115 ALA A N 1
ATOM 930 C CA . ALA A 1 115 ? 3.146 26.297 -2.061 1 98.19 115 ALA A CA 1
ATOM 931 C C . ALA A 1 115 ? 1.852 26.922 -2.578 1 98.19 115 ALA A C 1
ATOM 933 O O . ALA A 1 115 ? 0.758 26.469 -2.23 1 98.19 115 ALA A O 1
ATOM 934 N N . PRO A 1 116 ? 1.976 28.031 -3.41 1 96.88 116 PRO A N 1
ATOM 935 C CA . PRO A 1 116 ? 0.772 28.578 -4.035 1 96.88 116 PRO A CA 1
ATOM 936 C C . PRO A 1 116 ? -0.021 27.531 -4.816 1 96.88 116 PRO A C 1
ATOM 938 O O . PRO A 1 116 ? 0.566 26.656 -5.453 1 96.88 116 PRO A O 1
ATOM 941 N N . PHE A 1 117 ? -1.306 27.672 -4.797 1 97.44 117 PHE A N 1
ATOM 942 C CA . PHE A 1 117 ? -2.193 26.656 -5.359 1 97.44 117 PHE A CA 1
ATOM 943 C C . PHE A 1 117 ? -1.859 26.406 -6.824 1 97.44 117 PHE A C 1
ATOM 945 O O . PHE A 1 117 ? -1.872 25.25 -7.277 1 97.44 117 PHE A O 1
ATOM 952 N N . GLU A 1 118 ? -1.547 27.453 -7.57 1 96.81 118 GLU A N 1
ATOM 953 C CA . GLU A 1 118 ? -1.295 27.312 -9 1 96.81 118 GLU A CA 1
ATOM 954 C C . GLU A 1 118 ? -0.137 26.359 -9.266 1 96.81 118 GLU A C 1
ATOM 956 O O . GLU A 1 118 ? -0.177 25.578 -10.219 1 96.81 118 GLU A O 1
ATOM 961 N N . ARG A 1 119 ? 0.823 26.438 -8.445 1 97.31 119 ARG A N 1
ATOM 962 C CA . ARG A 1 119 ? 1.976 25.562 -8.586 1 97.31 119 ARG A CA 1
ATOM 963 C C . ARG A 1 119 ? 1.613 24.125 -8.219 1 97.31 119 ARG A C 1
ATOM 965 O O . ARG A 1 119 ? 2.041 23.172 -8.891 1 97.31 119 ARG A O 1
ATOM 972 N N . LEU A 1 120 ? 0.836 23.922 -7.164 1 98.44 120 LEU A N 1
ATOM 973 C CA . LEU A 1 120 ? 0.372 22.594 -6.762 1 98.44 120 LEU A CA 1
ATOM 974 C C . LEU A 1 120 ? -0.457 21.953 -7.863 1 98.44 120 LEU A C 1
ATOM 976 O O . LEU A 1 120 ? -0.252 20.781 -8.195 1 98.44 120 LEU A O 1
ATOM 980 N N . GLU A 1 121 ? -1.315 22.766 -8.406 1 97.94 121 GLU A N 1
ATOM 981 C CA . GLU A 1 121 ? -2.211 22.281 -9.445 1 97.94 121 GLU A CA 1
ATOM 982 C C . GLU A 1 121 ? -1.434 21.875 -10.695 1 97.94 121 GLU A C 1
ATOM 984 O O . GLU A 1 121 ? -1.711 20.828 -11.297 1 97.94 121 GLU A O 1
ATOM 989 N N . ALA A 1 122 ? -0.482 22.656 -11.109 1 98 122 ALA A N 1
ATOM 990 C CA . ALA A 1 122 ? 0.342 22.344 -12.273 1 98 122 ALA A CA 1
ATOM 991 C C . ALA A 1 122 ? 1.084 21.031 -12.078 1 98 122 ALA A C 1
ATOM 993 O O . ALA A 1 122 ? 1.122 20.188 -12.984 1 98 122 ALA A O 1
ATOM 994 N N . PHE A 1 123 ? 1.657 20.891 -10.938 1 98.38 123 PHE A N 1
ATOM 995 C CA . PHE A 1 123 ? 2.4 19.672 -10.641 1 98.38 123 PHE A CA 1
ATOM 996 C C . PHE A 1 123 ? 1.465 18.484 -10.562 1 98.38 123 PHE A C 1
ATOM 998 O O . PHE A 1 123 ? 1.778 17.406 -11.078 1 98.38 123 PHE A O 1
ATOM 1005 N N . ARG A 1 124 ? 0.348 18.594 -9.906 1 98 124 ARG A N 1
ATOM 1006 C CA . ARG A 1 124 ? -0.648 17.531 -9.797 1 98 124 ARG A CA 1
ATOM 1007 C C . ARG A 1 124 ? -1.083 17.062 -11.18 1 98 124 ARG A C 1
ATOM 1009 O O . ARG A 1 124 ? -1.163 15.852 -11.422 1 98 124 ARG A O 1
ATOM 1016 N N . ARG A 1 125 ? -1.371 17.969 -12.078 1 97.75 125 ARG A N 1
ATOM 1017 C CA . ARG A 1 125 ? -1.777 17.656 -13.438 1 97.75 125 ARG A CA 1
ATOM 1018 C C . ARG A 1 125 ? -0.667 16.922 -14.18 1 97.75 125 ARG A C 1
ATOM 1020 O O . ARG A 1 125 ? -0.923 15.922 -14.867 1 97.75 125 ARG A O 1
ATOM 1027 N N . ARG A 1 126 ? 0.557 17.438 -14.016 1 97.94 126 ARG A N 1
ATOM 1028 C CA . ARG A 1 126 ? 1.706 16.797 -14.648 1 97.94 126 ARG A CA 1
ATOM 1029 C C . ARG A 1 126 ? 1.833 15.344 -14.203 1 97.94 126 ARG A C 1
ATOM 1031 O O . ARG A 1 126 ? 2.055 14.453 -15.023 1 97.94 126 ARG A O 1
ATOM 1038 N N . MET A 1 127 ? 1.624 15.094 -12.93 1 97.38 127 MET A N 1
ATOM 1039 C CA . MET A 1 127 ? 1.837 13.773 -12.352 1 97.38 127 MET A CA 1
ATOM 1040 C C . MET A 1 127 ? 0.62 12.883 -12.562 1 97.38 127 MET A C 1
ATOM 1042 O O . MET A 1 127 ? 0.691 11.672 -12.367 1 97.38 127 MET A O 1
ATOM 1046 N N . GLY A 1 128 ? -0.519 13.508 -12.945 1 96.81 128 GLY A N 1
ATOM 1047 C CA . GLY A 1 128 ? -1.719 12.75 -13.258 1 96.81 128 GLY A CA 1
ATOM 1048 C C . GLY A 1 128 ? -2.473 12.289 -12.023 1 96.81 128 GLY A C 1
ATOM 1049 O O . GLY A 1 128 ? -3.168 11.273 -12.062 1 96.81 128 GLY A O 1
ATOM 1050 N N . TRP A 1 129 ? -2.316 12.922 -10.898 1 97.31 129 TRP A N 1
ATOM 1051 C CA . TRP A 1 129 ? -2.994 12.531 -9.664 1 97.31 129 TRP A CA 1
ATOM 1052 C C . TRP A 1 129 ? -4.414 13.086 -9.633 1 97.31 129 TRP A C 1
ATOM 1054 O O . TRP A 1 129 ? -4.688 14.148 -10.18 1 97.31 129 TRP A O 1
ATOM 1064 N N . GLN A 1 130 ? -5.297 12.367 -8.891 1 95.81 130 GLN A N 1
ATOM 1065 C CA . GLN A 1 130 ? -6.707 12.727 -8.961 1 95.81 130 GLN A CA 1
ATOM 1066 C C . GLN A 1 130 ? -7.211 13.234 -7.613 1 95.81 130 GLN A C 1
ATOM 1068 O O . GLN A 1 130 ? -8.344 13.703 -7.504 1 95.81 130 GLN A O 1
ATOM 1073 N N . PHE A 1 131 ? -6.422 13.148 -6.594 1 96.81 131 PHE A N 1
ATOM 1074 C CA . PHE A 1 131 ? -6.863 13.617 -5.285 1 96.81 131 PHE A CA 1
ATOM 1075 C C . PHE A 1 131 ? -6.859 15.141 -5.223 1 96.81 131 PHE A C 1
ATOM 1077 O O . PHE A 1 131 ? -6.195 15.797 -6.027 1 96.81 131 PHE A O 1
ATOM 1084 N N . ARG A 1 132 ? -7.598 15.688 -4.297 1 96.44 13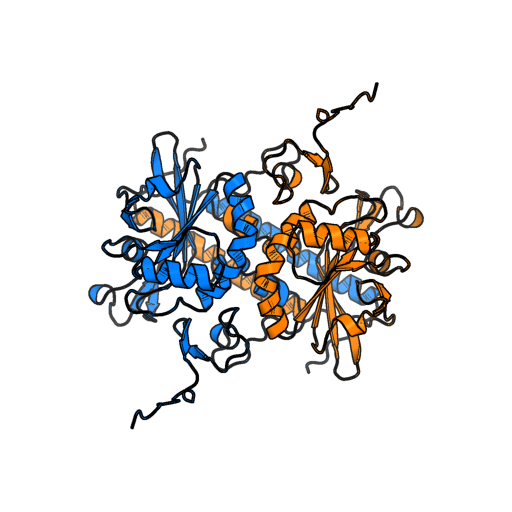2 ARG A N 1
ATOM 1085 C CA . ARG A 1 132 ? -7.617 17.125 -4.078 1 96.44 132 ARG A CA 1
ATOM 1086 C C . ARG A 1 132 ? -6.324 17.594 -3.412 1 96.44 132 ARG A C 1
ATOM 1088 O O . ARG A 1 132 ? -5.848 16.969 -2.463 1 96.44 132 ARG A O 1
ATOM 1095 N N . TRP A 1 133 ? -5.785 18.578 -3.938 1 98.5 133 TRP A N 1
ATOM 1096 C CA . TRP A 1 133 ? -4.574 19.172 -3.389 1 98.5 133 TRP A CA 1
ATOM 1097 C C . TRP A 1 133 ? -4.766 20.672 -3.16 1 98.5 133 TRP A C 1
ATOM 1099 O O . TRP A 1 133 ? -5.051 21.422 -4.098 1 98.5 133 TRP A O 1
ATOM 1109 N N . LEU A 1 134 ? -4.637 21.109 -1.86 1 98.81 134 LEU A N 1
ATOM 1110 C CA . LEU A 1 134 ? -4.934 22.5 -1.511 1 98.81 134 LEU A CA 1
ATOM 1111 C C . LEU A 1 134 ? -3.697 23.188 -0.948 1 98.81 134 LEU A C 1
ATOM 1113 O O . LEU A 1 134 ? -2.793 22.531 -0.427 1 98.81 134 LEU A O 1
ATOM 1117 N N . SER A 1 135 ? -3.725 24.484 -1.037 1 98.81 135 SER A N 1
ATOM 1118 C CA . SER A 1 135 ? -2.66 25.312 -0.485 1 98.81 135 SER A CA 1
ATOM 1119 C C . SER A 1 135 ? -3.041 25.859 0.887 1 98.81 135 SER A C 1
ATOM 1121 O O . SER A 1 135 ? -4.152 26.359 1.073 1 98.81 135 SER A O 1
ATOM 1123 N N . SER A 1 136 ? -2.166 25.688 1.796 1 98.44 136 SER A N 1
ATOM 1124 C CA . SER A 1 136 ? -2.346 26.312 3.107 1 98.44 136 SER A CA 1
ATOM 1125 C C . SER A 1 136 ? -1.619 27.641 3.197 1 98.44 136 SER A C 1
ATOM 1127 O O . SER A 1 136 ? -1.367 28.141 4.297 1 98.44 136 SER A O 1
ATOM 1129 N N . ALA A 1 137 ? -1.23 28.156 2.055 1 94.38 137 ALA A N 1
ATOM 1130 C CA . ALA A 1 137 ? -0.555 29.453 2.041 1 94.38 137 ALA A CA 1
ATOM 1131 C C . ALA A 1 137 ? -1.339 30.5 2.84 1 94.38 137 ALA A C 1
ATOM 1133 O O . ALA A 1 137 ? -2.557 30.609 2.688 1 94.38 137 ALA A O 1
ATOM 1134 N N . GLY A 1 138 ? -0.663 31.219 3.697 1 89.81 138 GLY A N 1
ATOM 1135 C CA . GLY A 1 138 ? -1.283 32.312 4.406 1 89.81 138 GLY A CA 1
ATOM 1136 C C . GLY A 1 138 ? -1.888 31.906 5.738 1 89.81 138 GLY A C 1
ATOM 1137 O O . GLY A 1 138 ? -2.572 32.719 6.383 1 89.81 138 GLY A O 1
ATOM 1138 N N . ASN A 1 139 ? -1.784 30.609 6.105 1 94.31 139 ASN A N 1
ATOM 1139 C CA . ASN A 1 139 ? -2.26 30.25 7.438 1 94.31 139 ASN A CA 1
ATOM 1140 C C . ASN A 1 139 ? -1.276 29.328 8.156 1 94.31 139 ASN A C 1
ATOM 1142 O O . ASN A 1 139 ? -0.186 29.062 7.645 1 94.31 139 ASN A O 1
ATOM 1146 N N . SER A 1 140 ? -1.604 28.906 9.383 1 96.25 140 SER A N 1
ATOM 1147 C CA . SER A 1 140 ? -0.64 28.234 10.242 1 96.25 140 SER A CA 1
ATOM 1148 C C . SER A 1 140 ? -0.88 26.734 10.273 1 96.25 140 SER A C 1
ATOM 1150 O O . SER A 1 140 ? -0.302 26.016 11.094 1 96.25 140 SER A O 1
ATOM 1152 N N . PHE A 1 141 ? -1.694 26.156 9.422 1 98.25 141 PHE A N 1
ATOM 1153 C CA . PHE A 1 141 ? -2.121 24.766 9.492 1 98.25 141 PHE A CA 1
ATOM 1154 C C . PHE A 1 141 ? -0.919 23.828 9.562 1 98.25 141 PHE A C 1
ATOM 1156 O O . PHE A 1 141 ? -0.794 23.047 10.508 1 98.25 141 PHE A O 1
ATOM 1163 N N . ASN A 1 142 ? 0.001 23.922 8.562 1 98.44 142 ASN A N 1
ATOM 1164 C CA . ASN A 1 142 ? 1.148 23.016 8.523 1 98.44 142 ASN A CA 1
ATOM 1165 C C . ASN A 1 142 ? 2.021 23.156 9.766 1 98.44 142 ASN A C 1
ATOM 1167 O O . ASN A 1 142 ? 2.535 22.172 10.289 1 98.44 142 ASN A O 1
ATOM 1171 N N . ARG A 1 143 ? 2.213 24.375 10.227 1 97.12 143 ARG A N 1
ATOM 1172 C CA . ARG A 1 143 ? 2.986 24.625 11.438 1 97.12 143 ARG A CA 1
ATOM 1173 C C . ARG A 1 143 ? 2.285 24.031 12.664 1 97.12 143 ARG A C 1
ATOM 1175 O O . ARG A 1 143 ? 2.928 23.422 13.516 1 97.12 143 ARG A O 1
ATOM 1182 N N . ASP A 1 144 ? 0.961 24.188 12.734 1 97 144 ASP A N 1
ATOM 1183 C CA . ASP A 1 144 ? 0.179 23.703 13.867 1 97 144 ASP A CA 1
ATOM 1184 C C . ASP A 1 144 ? 0.251 22.188 13.969 1 97 144 ASP A C 1
ATOM 1186 O O . ASP A 1 144 ? 0.143 21.625 15.07 1 97 144 ASP A O 1
ATOM 1190 N N . PHE A 1 145 ? 0.494 21.516 12.844 1 97.5 145 PHE A N 1
ATOM 1191 C CA . PHE A 1 145 ? 0.573 20.062 12.844 1 97.5 145 PHE A CA 1
ATOM 1192 C C . PHE A 1 145 ? 2.02 19.594 12.734 1 97.5 145 PHE A C 1
ATOM 1194 O O . PHE A 1 145 ? 2.281 18.422 12.453 1 97.5 145 PHE A O 1
ATOM 1201 N N . HIS A 1 146 ? 2.953 20.484 12.875 1 96.44 146 HIS A N 1
ATOM 1202 C CA . HIS A 1 146 ? 4.375 20.219 13.062 1 96.44 146 HIS A CA 1
ATOM 1203 C C . HIS A 1 146 ? 4.973 19.547 11.836 1 96.44 146 HIS A C 1
ATOM 1205 O O . HIS A 1 146 ? 5.703 18.562 11.961 1 96.44 146 HIS A O 1
ATOM 1211 N N . VAL A 1 147 ? 4.613 20.141 10.602 1 97.81 147 VAL A N 1
ATOM 1212 C CA . VAL A 1 147 ? 5.207 19.594 9.391 1 97.81 147 VAL A CA 1
ATOM 1213 C C . VAL A 1 147 ? 5.836 20.703 8.57 1 97.81 147 VAL A C 1
ATOM 1215 O O . VAL A 1 147 ? 6.344 20.469 7.469 1 97.81 147 VAL A O 1
ATOM 1218 N N . SER A 1 148 ? 5.738 21.922 8.992 1 97.75 148 SER A N 1
ATOM 1219 C CA . SER A 1 148 ? 6.457 23.062 8.43 1 97.75 148 SER A CA 1
ATOM 1220 C C . SER A 1 148 ? 7.062 23.922 9.531 1 97.75 148 SER A C 1
ATOM 1222 O O . SER A 1 148 ? 6.484 24.062 10.609 1 97.75 148 SER A O 1
ATOM 1224 N N . PHE A 1 149 ? 8.203 24.578 9.227 1 97.31 149 PHE A N 1
ATOM 1225 C CA . PHE A 1 149 ? 8.977 25.234 10.273 1 97.31 149 PHE A CA 1
ATOM 1226 C C . PHE A 1 149 ? 9.516 26.578 9.797 1 97.31 149 PHE A C 1
ATOM 1228 O O . PHE A 1 149 ? 10.031 26.672 8.68 1 97.31 149 PHE A O 1
ATOM 1235 N N . ASP A 1 150 ? 9.352 27.594 10.578 1 94.06 150 ASP A N 1
ATOM 1236 C CA . ASP A 1 150 ? 10.008 28.891 10.406 1 94.06 150 ASP A CA 1
ATOM 1237 C C . ASP A 1 150 ? 11.227 29.016 11.32 1 94.06 150 ASP A C 1
ATOM 1239 O O . ASP A 1 150 ? 11.477 28.141 12.141 1 94.06 150 ASP A O 1
ATOM 1243 N N . ASP A 1 151 ? 11.844 30.109 11.188 1 94.56 151 ASP A N 1
ATOM 1244 C CA . ASP A 1 151 ? 13.07 30.328 11.953 1 94.56 151 ASP A CA 1
ATOM 1245 C C . ASP A 1 151 ? 12.812 30.203 13.453 1 94.56 151 ASP A C 1
ATOM 1247 O O . ASP A 1 151 ? 13.641 29.656 14.188 1 94.56 151 ASP A O 1
ATOM 1251 N N . GLU A 1 152 ? 11.75 30.641 13.875 1 94.62 152 GLU A N 1
ATOM 1252 C CA . GLU A 1 152 ? 11.445 30.672 15.305 1 94.62 152 GLU A CA 1
ATOM 1253 C C . GLU A 1 152 ? 11.188 29.266 15.836 1 94.62 152 GLU A C 1
ATOM 1255 O O . GLU A 1 152 ? 11.211 29.031 17.047 1 94.62 152 GLU A O 1
ATOM 1260 N N . ASP A 1 153 ? 10.891 28.297 14.883 1 95.56 153 ASP A N 1
ATOM 1261 C CA . ASP A 1 153 ? 10.586 26.922 15.273 1 95.56 153 ASP A CA 1
ATOM 1262 C C . ASP A 1 153 ? 11.867 26.109 15.469 1 95.56 153 ASP A C 1
ATOM 1264 O O . ASP A 1 153 ? 11.828 24.984 15.977 1 95.56 153 ASP A O 1
ATOM 1268 N N . ILE A 1 154 ? 12.961 26.656 15.039 1 96.19 154 ILE A N 1
ATOM 1269 C CA . ILE A 1 154 ? 14.25 25.969 15.109 1 96.19 154 ILE A CA 1
ATOM 1270 C C . ILE A 1 154 ? 14.953 26.344 16.422 1 96.19 154 ILE A C 1
ATOM 1272 O O . ILE A 1 154 ? 15.266 27.516 16.641 1 96.19 154 ILE A O 1
ATOM 1276 N N . VAL A 1 155 ? 15.117 25.391 17.266 1 96.81 155 VAL A N 1
ATOM 1277 C CA . VAL A 1 155 ? 15.797 25.594 18.547 1 96.81 155 VAL A CA 1
ATOM 1278 C C . VAL A 1 155 ? 17.047 24.703 18.594 1 96.81 155 VAL A C 1
ATOM 1280 O O . VAL A 1 155 ? 16.938 23.469 18.594 1 96.81 155 VAL A O 1
ATOM 1283 N N . GLU A 1 156 ? 18.234 25.312 18.688 1 96.94 156 GLU A N 1
ATOM 1284 C CA . GLU A 1 156 ? 19.516 24.594 18.734 1 96.94 156 GLU A CA 1
ATOM 1285 C C . GLU A 1 156 ? 19.625 23.594 17.594 1 96.94 156 GLU A C 1
ATOM 1287 O O . GLU A 1 156 ? 19.984 22.438 17.828 1 96.94 156 GLU A O 1
ATOM 1292 N N . GLY A 1 157 ? 19.156 23.969 16.484 1 96.38 157 GLY A N 1
ATOM 1293 C CA . GLY A 1 157 ? 19.281 23.156 15.281 1 96.38 157 GLY A CA 1
ATOM 1294 C C . GLY A 1 157 ? 18.281 22.031 15.211 1 96.38 157 GLY A C 1
ATOM 1295 O O . GLY A 1 157 ? 18.422 21.109 14.406 1 96.38 157 GLY A O 1
ATOM 1296 N N . LYS A 1 158 ? 17.25 22.078 16.047 1 98.06 158 LYS A N 1
ATOM 1297 C CA . LYS A 1 158 ? 16.25 21.016 16.109 1 98.06 158 LYS A CA 1
ATOM 1298 C C . LYS A 1 158 ? 14.836 21.578 15.906 1 98.06 158 LYS A C 1
ATOM 1300 O O . LYS A 1 158 ? 14.609 22.781 16.109 1 98.06 158 LYS A O 1
ATOM 1305 N N . VAL A 1 159 ? 13.938 20.781 15.43 1 97.31 159 VAL A N 1
ATOM 1306 C CA . VAL A 1 159 ? 12.516 21.094 15.352 1 97.31 159 VAL A CA 1
ATOM 1307 C C . VAL A 1 159 ? 11.703 19.984 16 1 97.31 159 VAL A C 1
ATOM 1309 O O . VAL A 1 159 ? 12.195 18.859 16.172 1 97.31 159 VAL A O 1
ATOM 1312 N N . PHE A 1 160 ? 10.523 20.297 16.484 1 96.94 160 PHE A N 1
ATOM 1313 C CA . PHE A 1 160 ? 9.633 19.312 17.078 1 96.94 160 PHE A CA 1
ATOM 1314 C C . PHE A 1 160 ? 8.844 18.578 15.984 1 96.94 160 PHE A C 1
ATOM 1316 O O . PHE A 1 160 ? 7.98 19.188 15.336 1 96.94 160 PHE A O 1
ATOM 1323 N N . TYR A 1 161 ? 9.156 17.328 15.711 1 96.5 161 TYR A N 1
ATOM 1324 C CA . TYR A 1 161 ? 8.586 16.484 14.664 1 96.5 161 TYR A CA 1
ATOM 1325 C C . TYR A 1 161 ? 8.461 15.039 15.133 1 96.5 161 TYR A C 1
ATOM 1327 O O . TYR A 1 161 ? 9.359 14.516 15.797 1 96.5 161 TYR A O 1
ATOM 1335 N N . ASN A 1 162 ? 7.297 14.43 14.797 1 96.25 162 ASN A N 1
ATOM 1336 C CA . ASN A 1 162 ? 7.043 13.047 15.188 1 96.25 162 ASN A CA 1
ATOM 1337 C C . ASN A 1 162 ? 7.129 12.867 16.703 1 96.25 162 ASN A C 1
ATOM 1339 O O . ASN A 1 162 ? 7.801 11.953 17.188 1 96.25 162 ASN A O 1
ATOM 1343 N N . TYR A 1 163 ? 6.648 13.867 17.453 1 95.69 163 TYR A N 1
ATOM 1344 C CA . TYR A 1 163 ? 6.426 13.898 18.891 1 95.69 163 TYR A CA 1
ATOM 1345 C C . TYR A 1 163 ? 7.746 13.961 19.656 1 95.69 163 TYR A C 1
ATOM 1347 O O . TYR A 1 163 ? 7.832 13.516 20.797 1 95.69 163 TYR A O 1
ATOM 1355 N N . ALA A 1 164 ? 8.766 14.453 18.984 1 95.31 164 ALA A N 1
ATOM 1356 C CA . ALA A 1 164 ? 10.07 14.609 19.625 1 95.31 164 ALA A CA 1
ATOM 1357 C C . ALA A 1 164 ? 10.891 15.695 18.922 1 95.31 164 ALA A C 1
ATOM 1359 O O . ALA A 1 164 ? 10.609 16.062 17.781 1 95.31 164 ALA A O 1
ATOM 1360 N N . TRP A 1 165 ? 11.867 16.188 19.656 1 96.5 165 TRP A N 1
ATOM 1361 C CA . TRP A 1 165 ? 12.836 17.109 19.047 1 96.5 165 TRP A CA 1
ATOM 1362 C C . TRP A 1 165 ? 13.836 16.344 18.188 1 96.5 165 TRP A C 1
ATOM 1364 O O . TRP A 1 165 ? 14.438 15.375 18.625 1 96.5 165 TRP A O 1
ATOM 1374 N N . GLN A 1 166 ? 13.898 16.766 16.922 1 94.94 166 GLN A N 1
ATOM 1375 C CA . GLN A 1 166 ? 14.766 16.109 15.938 1 94.94 166 GLN A CA 1
ATOM 1376 C C . GLN A 1 166 ? 15.586 17.125 15.164 1 94.94 166 GLN A C 1
ATOM 1378 O O . GLN A 1 166 ? 15.203 18.297 15.07 1 94.94 166 GLN A O 1
ATOM 1383 N N . PRO A 1 167 ? 16.766 16.672 14.641 1 94.62 167 PRO A N 1
ATOM 1384 C CA . PRO A 1 167 ? 17.562 17.594 13.828 1 94.62 167 PRO A CA 1
ATOM 1385 C C . PRO A 1 167 ? 16.75 18.234 12.695 1 94.62 167 PRO A C 1
ATOM 1387 O O . PRO A 1 167 ? 15.93 17.547 12.07 1 94.62 167 PRO A O 1
ATOM 1390 N N . PHE A 1 168 ? 16.953 19.469 12.5 1 94.44 168 PHE A N 1
ATOM 1391 C CA . PHE A 1 168 ? 16.312 20.203 11.406 1 94.44 168 PHE A CA 1
ATOM 1392 C C . PHE A 1 168 ? 16.844 19.734 10.062 1 94.44 168 PHE A C 1
ATOM 1394 O O . PHE A 1 168 ? 18.047 19.828 9.797 1 94.44 168 PHE A O 1
ATOM 1401 N N . VAL A 1 169 ? 16.031 19.266 9.227 1 89 169 VAL A N 1
ATOM 1402 C CA . VAL A 1 169 ? 16.422 18.75 7.922 1 89 169 VAL A CA 1
ATOM 1403 C C . VAL A 1 169 ? 16.109 19.781 6.844 1 89 169 VAL A C 1
ATOM 1405 O O . VAL A 1 169 ? 16.953 20.109 6.016 1 89 169 VAL A O 1
ATOM 1408 N N . CYS A 1 170 ? 14.844 20.25 6.844 1 93.12 170 CYS A N 1
ATOM 1409 C CA . CYS A 1 170 ? 14.383 21.312 5.941 1 93.12 170 CYS A CA 1
ATOM 1410 C C . CYS A 1 170 ? 13.094 21.938 6.453 1 93.12 170 CYS A C 1
ATOM 1412 O O . CYS A 1 170 ? 12.492 21.453 7.414 1 93.12 170 CYS A O 1
ATOM 1414 N N . GLU A 1 171 ? 12.578 22.938 5.797 1 95.69 171 GLU A N 1
ATOM 1415 C CA . GLU A 1 171 ? 11.445 23.719 6.289 1 95.69 171 GLU A CA 1
ATOM 1416 C C . GLU A 1 171 ? 10.141 22.938 6.152 1 95.69 171 GLU A C 1
ATOM 1418 O O . GLU A 1 171 ? 9.125 23.312 6.75 1 95.69 171 GLU A O 1
ATOM 1423 N N . GLU A 1 172 ? 10.133 21.953 5.32 1 97.12 172 GLU A N 1
ATOM 1424 C CA . GLU A 1 172 ? 8.969 21.094 5.121 1 97.12 172 GLU A CA 1
ATOM 1425 C C . GLU A 1 172 ? 9.266 19.656 5.539 1 97.12 172 GLU A C 1
ATOM 1427 O O . GLU A 1 172 ? 10.328 19.109 5.215 1 97.12 172 GLU A O 1
ATOM 1432 N N . LEU A 1 173 ? 8.375 19.078 6.258 1 97 173 LEU A N 1
ATOM 1433 C CA . LEU A 1 173 ? 8.406 17.641 6.527 1 97 173 LEU A CA 1
ATOM 1434 C C . LEU A 1 173 ? 7.055 17 6.219 1 97 173 LEU A C 1
ATOM 1436 O O . LEU A 1 173 ? 6.078 17.703 5.957 1 97 173 LEU A O 1
ATOM 1440 N N . SER A 1 174 ? 7.051 15.719 6.109 1 96.56 174 SER A N 1
ATOM 1441 C CA . SER A 1 174 ? 5.898 14.992 5.59 1 96.56 174 SER A CA 1
ATOM 1442 C C . SER A 1 174 ? 5.152 14.266 6.703 1 96.56 174 SER A C 1
ATOM 1444 O O . SER A 1 174 ? 5.695 14.062 7.793 1 96.56 174 SER A O 1
ATOM 1446 N N . GLY A 1 175 ? 3.854 13.852 6.355 1 97.38 175 GLY A N 1
ATOM 1447 C CA . GLY A 1 175 ? 3.057 13.055 7.277 1 97.38 175 GLY A CA 1
ATOM 1448 C C . GLY A 1 175 ? 1.601 12.953 6.867 1 97.38 175 GLY A C 1
ATOM 1449 O O . GLY A 1 175 ? 1.235 13.328 5.754 1 97.38 175 GLY A O 1
ATOM 1450 N N . PHE A 1 176 ? 0.82 12.328 7.809 1 98.44 176 PHE A N 1
ATOM 1451 C CA . PHE A 1 176 ? -0.629 12.219 7.691 1 98.44 176 PHE A CA 1
ATOM 1452 C C . PHE A 1 176 ? -1.312 12.695 8.969 1 98.44 176 PHE A C 1
ATOM 1454 O O . PHE A 1 176 ? -0.805 12.477 10.07 1 98.44 176 PHE A O 1
ATOM 1461 N N . SER A 1 177 ? -2.375 13.352 8.805 1 98.69 177 SER A N 1
ATOM 1462 C CA . SER A 1 177 ? -3.285 13.664 9.906 1 98.69 177 SER A CA 1
ATOM 1463 C C . SER A 1 177 ? -4.688 13.133 9.625 1 98.69 177 SER A C 1
ATOM 1465 O O . SER A 1 177 ? -5.176 13.211 8.5 1 98.69 177 SER A O 1
ATOM 1467 N N . VAL A 1 178 ? -5.262 12.625 10.648 1 98.75 178 VAL A N 1
ATOM 1468 C CA . VAL A 1 178 ? -6.586 12.023 10.531 1 98.75 178 VAL A CA 1
ATOM 1469 C C . VAL A 1 178 ? -7.582 12.797 11.383 1 98.75 178 VAL A C 1
ATOM 1471 O O . VAL A 1 178 ? -7.312 13.086 12.555 1 98.75 178 VAL A O 1
ATOM 1474 N N . PHE A 1 179 ? -8.711 13.109 10.758 1 98.81 179 PHE A N 1
ATOM 1475 C CA . PHE A 1 179 ? -9.75 13.883 11.438 1 98.81 179 PHE A CA 1
ATOM 1476 C C . PHE A 1 179 ? -11.078 13.141 11.414 1 98.81 179 PHE A C 1
ATOM 1478 O O . PHE A 1 179 ? -11.32 12.305 10.539 1 98.81 179 PHE A O 1
ATOM 1485 N N . TYR A 1 180 ? -11.891 13.438 12.375 1 98.5 180 TYR A N 1
ATOM 1486 C CA . TYR A 1 180 ? -13.258 12.945 12.492 1 98.5 180 TYR A CA 1
ATOM 1487 C C . TYR A 1 180 ? -14.234 14.086 12.742 1 98.5 180 TYR A C 1
ATOM 1489 O O . TYR A 1 180 ? -13.938 15.008 13.5 1 98.5 180 TYR A O 1
ATOM 1497 N N . ARG A 1 181 ? -15.258 14.102 12.023 1 97.94 181 ARG A N 1
ATOM 1498 C CA . ARG A 1 181 ? -16.344 15.047 12.242 1 97.94 181 ARG A CA 1
ATOM 1499 C C . ARG A 1 181 ? -17.578 14.344 12.82 1 97.94 181 ARG A C 1
ATOM 1501 O O . ARG A 1 181 ? -18.125 13.438 12.188 1 97.94 181 ARG A O 1
ATOM 1508 N N . ASP A 1 182 ? -18.047 14.797 13.953 1 95.75 182 ASP A N 1
ATOM 1509 C CA . ASP A 1 182 ? -19.188 14.133 14.57 1 95.75 182 ASP A CA 1
ATOM 1510 C C . ASP A 1 182 ? -20.5 14.688 14.031 1 95.75 182 ASP A C 1
ATOM 1512 O O . ASP A 1 182 ? -20.516 15.531 13.133 1 95.75 182 ASP A O 1
ATOM 1516 N N . THR A 1 183 ? -21.594 14.203 14.523 1 94.38 183 THR A N 1
ATOM 1517 C CA . THR A 1 183 ? -22.922 14.516 14 1 94.38 183 THR A CA 1
ATOM 1518 C C . THR A 1 183 ? -23.281 15.969 14.305 1 94.38 183 THR A C 1
ATOM 1520 O O . THR A 1 183 ? -24.188 16.531 13.68 1 94.38 183 THR A O 1
ATOM 1523 N N . GLN A 1 184 ? -22.641 16.625 15.242 1 94.06 184 GLN A N 1
ATOM 1524 C CA . GLN A 1 184 ? -22.891 18.016 15.586 1 94.06 184 GLN A CA 1
ATOM 1525 C C . GLN A 1 184 ? -21.984 18.953 14.781 1 94.06 184 GLN A C 1
ATOM 1527 O O . GLN A 1 184 ? -22.094 20.172 14.891 1 94.06 184 GLN A O 1
ATOM 1532 N N . GLY A 1 185 ? -21.109 18.391 14 1 95.38 185 GLY A N 1
ATOM 1533 C CA . GLY A 1 185 ? -20.25 19.172 13.141 1 95.38 185 GLY A CA 1
ATOM 1534 C C . GLY A 1 185 ? -18.922 19.531 13.781 1 95.38 185 GLY A C 1
ATOM 1535 O O . GLY A 1 185 ? -18.109 20.234 13.18 1 95.38 185 GLY A O 1
ATOM 1536 N N . GLU A 1 186 ? -18.672 19.016 15 1 96.75 186 GLU A N 1
ATOM 1537 C CA . GLU A 1 186 ? -17.391 19.234 15.641 1 96.75 186 GLU A CA 1
ATOM 1538 C C . GLU A 1 186 ? -16.297 18.391 15.008 1 96.75 186 GLU A C 1
ATOM 1540 O O . GLU A 1 186 ? -16.516 17.219 14.664 1 96.75 186 GLU A O 1
ATOM 1545 N N . ILE A 1 187 ? -15.141 18.984 14.836 1 98.19 187 ILE A N 1
ATOM 1546 C CA . ILE A 1 187 ? -14.023 18.297 14.195 1 98.19 187 ILE A CA 1
ATOM 1547 C C . ILE A 1 187 ? -12.969 17.938 15.234 1 98.19 187 ILE A C 1
ATOM 1549 O O . ILE A 1 187 ? -12.656 18.75 16.109 1 98.19 187 ILE A O 1
ATOM 1553 N N . PHE A 1 188 ? -12.484 16.719 15.148 1 98.38 188 PHE A N 1
ATOM 1554 C CA . PHE A 1 188 ? -11.453 16.203 16.047 1 98.38 188 PHE A CA 1
ATOM 1555 C C . PHE A 1 188 ? -10.242 15.719 15.258 1 98.38 188 PHE A C 1
ATOM 1557 O O . PHE A 1 188 ? -10.391 15.188 14.156 1 98.38 188 PHE A O 1
ATOM 1564 N N . HIS A 1 189 ? -9.055 15.977 15.758 1 98.62 189 HIS A N 1
ATOM 1565 C CA . HIS A 1 189 ? -7.828 15.312 15.328 1 98.62 189 HIS A CA 1
ATOM 1566 C C . HIS A 1 189 ? -7.625 14 16.078 1 98.62 189 HIS A C 1
ATOM 1568 O O . HIS A 1 189 ? -7.523 13.992 17.312 1 98.62 189 HIS A O 1
ATOM 1574 N N . THR A 1 190 ? -7.527 12.875 15.391 1 98.38 190 THR A N 1
ATOM 1575 C CA . THR A 1 190 ? -7.617 11.578 16.047 1 98.38 190 THR A CA 1
ATOM 1576 C C . THR A 1 190 ? -6.277 10.844 15.984 1 98.38 190 THR A C 1
ATOM 1578 O O . THR A 1 190 ? -5.984 9.992 16.828 1 98.38 190 THR A O 1
ATOM 1581 N N . PHE A 1 191 ? -5.5 11.117 15.008 1 98.38 191 PHE A N 1
ATOM 1582 C CA . PHE A 1 191 ? -4.254 10.383 14.82 1 98.38 191 PHE A CA 1
ATOM 1583 C C . PHE A 1 191 ? -3.357 11.102 13.812 1 98.38 191 PHE A C 1
ATOM 1585 O O . PHE A 1 191 ? -3.846 11.82 12.938 1 98.38 191 PHE A O 1
ATOM 1592 N N . SER A 1 192 ? -2.082 10.977 13.938 1 98 192 SER A N 1
ATOM 1593 C CA . SER A 1 192 ? -1.101 11.375 12.93 1 98 192 SER A CA 1
ATOM 1594 C C . SER A 1 192 ? -0.012 10.32 12.773 1 98 192 SER A C 1
ATOM 1596 O O . SER A 1 192 ? 0.327 9.625 13.727 1 98 192 SER A O 1
ATOM 1598 N N . ALA A 1 193 ? 0.47 10.195 11.586 1 97.19 193 ALA A N 1
ATOM 1599 C CA . ALA A 1 193 ? 1.624 9.352 11.281 1 97.19 193 ALA A CA 1
ATOM 1600 C C . ALA A 1 193 ? 2.727 10.164 10.602 1 97.19 193 ALA A C 1
ATOM 1602 O O . ALA A 1 193 ? 2.48 10.844 9.602 1 97.19 193 ALA A O 1
ATOM 1603 N N . PHE A 1 194 ? 3.916 10.141 11.117 1 95.38 194 PHE A N 1
ATOM 1604 C CA . PHE A 1 194 ? 5.09 10.82 10.586 1 95.38 194 PHE A CA 1
ATOM 1605 C C . PHE A 1 194 ? 6.234 9.836 10.367 1 95.38 194 PHE A C 1
ATOM 1607 O O . PHE A 1 194 ? 6.156 8.68 10.789 1 95.38 194 PHE A O 1
ATOM 1614 N N . GLY A 1 195 ? 7.242 10.32 9.734 1 88.25 195 GLY A N 1
ATOM 1615 C CA . GLY A 1 195 ? 8.383 9.445 9.523 1 88.25 195 GLY A CA 1
ATOM 1616 C C . GLY A 1 195 ? 8.055 8.211 8.711 1 88.25 195 GLY A C 1
ATOM 1617 O O . GLY A 1 195 ? 7.523 8.32 7.602 1 88.25 195 GLY A O 1
ATOM 1618 N N . ARG A 1 196 ? 8.281 7.012 9.32 1 83.88 196 ARG A N 1
ATOM 1619 C CA . ARG A 1 196 ? 8.062 5.762 8.609 1 83.88 196 ARG A CA 1
ATOM 1620 C C . ARG A 1 196 ? 6.676 5.195 8.906 1 83.88 196 ARG A C 1
ATOM 1622 O O . ARG A 1 196 ? 6.402 4.027 8.625 1 83.88 196 ARG A O 1
ATOM 1629 N N . GLY A 1 197 ? 5.895 5.992 9.531 1 87.88 197 GLY A N 1
ATOM 1630 C CA . GLY A 1 197 ? 4.613 5.52 10.023 1 87.88 197 GLY A CA 1
ATOM 1631 C C . GLY A 1 197 ? 3.662 5.109 8.914 1 87.88 197 GLY A C 1
ATOM 1632 O O . GLY A 1 197 ? 2.73 4.336 9.141 1 87.88 197 GLY A O 1
ATOM 1633 N N . ALA A 1 198 ? 3.838 5.562 7.719 1 86.12 198 ALA A N 1
ATOM 1634 C CA . ALA A 1 198 ? 2.924 5.246 6.625 1 86.12 198 ALA A CA 1
ATOM 1635 C C . ALA A 1 198 ? 3.648 4.523 5.492 1 86.12 198 ALA A C 1
ATOM 1637 O O . ALA A 1 198 ? 3.182 4.512 4.352 1 86.12 198 ALA A O 1
ATOM 1638 N N . GLU A 1 199 ? 4.734 3.893 5.797 1 88.62 199 GLU A N 1
ATOM 1639 C CA . GLU A 1 199 ? 5.559 3.24 4.785 1 88.62 199 GLU A CA 1
ATOM 1640 C C . GLU A 1 199 ? 4.801 2.109 4.098 1 88.62 199 GLU A C 1
ATOM 1642 O O . GLU A 1 199 ? 5.039 1.815 2.926 1 88.62 199 GLU A O 1
ATOM 1647 N N . GLU A 1 200 ? 3.869 1.53 4.812 1 89.81 200 GLU A N 1
ATOM 1648 C CA . GLU A 1 200 ? 3.107 0.424 4.242 1 89.81 200 GLU A CA 1
ATOM 1649 C C . GLU A 1 200 ? 2.197 0.904 3.115 1 89.81 200 GLU A C 1
ATOM 1651 O O . GLU A 1 200 ? 1.713 0.1 2.316 1 89.81 200 GLU A O 1
ATOM 1656 N N . LEU A 1 201 ? 2.047 2.223 3.082 1 93.62 201 LEU A N 1
ATOM 1657 C CA . LEU A 1 201 ? 1.27 2.771 1.975 1 93.62 201 LEU A CA 1
ATOM 1658 C C . LEU A 1 201 ? 2.002 2.578 0.65 1 93.62 201 LEU A C 1
ATOM 1660 O O . LEU A 1 201 ? 1.378 2.578 -0.414 1 93.62 201 LEU A O 1
ATOM 1664 N N . LEU A 1 202 ? 3.309 2.398 0.774 1 95.69 202 LEU A N 1
ATOM 1665 C CA . LEU A 1 202 ? 4.137 2.238 -0.417 1 95.69 202 LEU A CA 1
ATOM 1666 C C . LEU A 1 202 ? 4.086 0.799 -0.921 1 95.69 202 LEU A C 1
ATOM 1668 O O . LEU A 1 202 ? 4.918 -0.027 -0.533 1 95.69 202 LEU A O 1
ATOM 1672 N N . GLY A 1 203 ? 3.135 0.536 -1.811 1 96.12 203 GLY A N 1
ATOM 1673 C CA . GLY A 1 203 ? 3.041 -0.79 -2.4 1 96.12 203 GLY A CA 1
ATOM 1674 C C . GLY A 1 203 ? 4.352 -1.276 -2.988 1 96.12 203 GLY A C 1
ATOM 1675 O O . GLY A 1 203 ? 4.652 -2.471 -2.947 1 96.12 203 GLY A O 1
ATOM 1676 N N . THR A 1 204 ? 5.129 -0.368 -3.549 1 97.5 204 THR A N 1
ATOM 1677 C CA . THR A 1 204 ? 6.449 -0.708 -4.07 1 97.5 204 THR A CA 1
ATOM 1678 C C . THR A 1 204 ? 7.305 -1.361 -2.988 1 97.5 204 THR A C 1
ATOM 1680 O O . THR A 1 204 ? 7.895 -2.42 -3.211 1 97.5 204 THR A O 1
ATOM 1683 N N . TYR A 1 205 ? 7.348 -0.77 -1.797 1 96.62 205 TYR A N 1
ATOM 1684 C CA . TYR A 1 205 ? 8.156 -1.322 -0.712 1 96.62 205 TYR A CA 1
ATOM 1685 C C . TYR A 1 205 ? 7.602 -2.67 -0.258 1 96.62 205 TYR A C 1
ATOM 1687 O O . TYR A 1 205 ? 8.367 -3.586 0.052 1 96.62 205 TYR A O 1
ATOM 1695 N N . VAL A 1 206 ? 6.254 -2.785 -0.209 1 96.12 206 VAL A N 1
ATOM 1696 C CA . VAL A 1 206 ? 5.637 -4.047 0.187 1 96.12 206 VAL A CA 1
ATOM 1697 C C . VAL A 1 206 ? 6.098 -5.164 -0.748 1 96.12 206 VAL A C 1
ATOM 1699 O O . VAL A 1 206 ? 6.5 -6.238 -0.292 1 96.12 206 VAL A O 1
ATOM 1702 N N . LEU A 1 207 ? 6.102 -4.887 -2.037 1 97.62 207 LEU A N 1
ATOM 1703 C CA . LEU A 1 207 ? 6.496 -5.891 -3.02 1 97.62 207 LEU A CA 1
ATOM 1704 C C . LEU A 1 207 ? 8 -6.125 -2.982 1 97.62 207 LEU A C 1
ATOM 1706 O O . LEU A 1 207 ? 8.461 -7.266 -3.045 1 97.62 207 LEU A O 1
ATOM 1710 N N . LEU A 1 208 ? 8.781 -5.047 -2.85 1 97.5 208 LEU A N 1
ATOM 1711 C CA . LEU A 1 208 ? 10.234 -5.191 -2.762 1 97.5 208 LEU A CA 1
ATOM 1712 C C . LEU A 1 208 ? 10.625 -6.043 -1.558 1 97.5 208 LEU A C 1
ATOM 1714 O O . LEU A 1 208 ? 11.531 -6.871 -1.646 1 97.5 208 LEU A O 1
ATOM 1718 N N . ASP A 1 209 ? 9.93 -5.887 -0.449 1 96.5 209 ASP A N 1
ATOM 1719 C CA . ASP A 1 209 ? 10.25 -6.605 0.781 1 96.5 209 ASP A CA 1
ATOM 1720 C C . ASP A 1 209 ? 9.961 -8.094 0.636 1 96.5 209 ASP A C 1
ATOM 1722 O O . ASP A 1 209 ? 10.398 -8.898 1.464 1 96.5 209 ASP A O 1
ATOM 1726 N N . MET A 1 210 ? 9.258 -8.508 -0.405 1 96.94 210 MET A N 1
ATOM 1727 C CA . MET A 1 210 ? 9.008 -9.922 -0.681 1 96.94 210 MET A CA 1
ATOM 1728 C C . MET A 1 210 ? 10.141 -10.531 -1.495 1 96.94 210 MET A C 1
ATOM 1730 O O . MET A 1 210 ? 10.242 -11.75 -1.609 1 96.94 210 MET A O 1
ATOM 1734 N N . THR A 1 211 ? 10.953 -9.703 -2.131 1 97.69 211 THR A N 1
ATOM 1735 C CA . THR A 1 211 ? 11.906 -10.18 -3.121 1 97.69 211 THR A CA 1
ATOM 1736 C C . THR A 1 211 ? 13.273 -10.414 -2.482 1 97.69 211 THR A C 1
ATOM 1738 O O . THR A 1 211 ? 13.57 -9.867 -1.419 1 97.69 211 THR A O 1
ATOM 1741 N N . PRO A 1 212 ? 14.156 -11.156 -3.105 1 96.5 212 PRO A N 1
ATOM 1742 C CA . PRO A 1 212 ? 15.469 -11.516 -2.562 1 96.5 212 PRO A CA 1
ATOM 1743 C C . PRO A 1 212 ? 16.359 -10.297 -2.344 1 96.5 212 PRO A C 1
ATOM 1745 O O . PRO A 1 212 ? 17.125 -10.25 -1.373 1 96.5 212 PRO A O 1
ATOM 1748 N N . ASN A 1 213 ? 16.281 -9.336 -3.213 1 95.69 213 ASN A N 1
ATOM 1749 C CA . ASN A 1 213 ? 17.141 -8.172 -3.098 1 95.69 213 ASN A CA 1
ATOM 1750 C C . ASN A 1 213 ? 16.562 -7.133 -2.143 1 95.69 213 ASN A C 1
ATOM 1752 O O . ASN A 1 213 ? 17.203 -6.117 -1.864 1 95.69 213 ASN A O 1
ATOM 1756 N N . GLY A 1 214 ? 15.359 -7.387 -1.646 1 96.06 214 GLY A N 1
ATOM 1757 C CA . GLY A 1 214 ? 14.711 -6.418 -0.78 1 96.06 214 GLY A CA 1
ATOM 1758 C C . GLY A 1 214 ? 14.609 -5.035 -1.399 1 96.06 214 GLY A C 1
ATOM 1759 O O . GLY A 1 214 ? 14.336 -4.902 -2.594 1 96.06 214 GLY A O 1
ATOM 1760 N N . ARG A 1 215 ? 14.734 -4.016 -0.632 1 95.25 215 ARG A N 1
ATOM 1761 C CA . ARG A 1 215 ? 14.602 -2.639 -1.101 1 95.25 215 ARG A CA 1
ATOM 1762 C C . ARG A 1 215 ? 15.852 -2.199 -1.859 1 95.25 215 ARG A C 1
ATOM 1764 O O . ARG A 1 215 ? 15.836 -1.185 -2.559 1 95.25 215 ARG A O 1
ATOM 1771 N N . ASN A 1 216 ? 16.891 -2.982 -1.773 1 94.31 216 ASN A N 1
ATOM 1772 C CA . ASN A 1 216 ? 18.094 -2.795 -2.574 1 94.31 216 ASN A CA 1
ATOM 1773 C C . ASN A 1 216 ? 18.547 -1.336 -2.58 1 94.31 216 ASN A C 1
ATOM 1775 O O . ASN A 1 216 ? 18.781 -0.76 -3.643 1 94.31 216 ASN A O 1
ATOM 1779 N N . GLU A 1 217 ? 18.469 -0.611 -1.441 1 94.94 217 GLU A N 1
ATOM 1780 C CA . GLU A 1 217 ? 18.922 0.763 -1.26 1 94.94 217 GLU A CA 1
ATOM 1781 C C . GLU A 1 217 ? 20.406 0.806 -0.918 1 94.94 217 GLU A C 1
ATOM 1783 O O . GLU A 1 217 ? 20.781 1.055 0.23 1 94.94 217 GLU A O 1
ATOM 1788 N N . THR A 1 218 ? 21.203 0.635 -1.94 1 91.44 218 THR A N 1
ATOM 1789 C CA . THR A 1 218 ? 22.625 0.373 -1.757 1 91.44 218 THR A CA 1
ATOM 1790 C C . THR A 1 218 ? 23.453 1.605 -2.109 1 91.44 218 THR A C 1
ATOM 1792 O O . THR A 1 218 ? 24.688 1.551 -2.125 1 91.44 218 THR A O 1
ATOM 1795 N N . GLY A 1 219 ? 22.781 2.662 -2.359 1 92.62 219 GLY A N 1
ATOM 1796 C CA . GLY A 1 219 ? 23.5 3.904 -2.604 1 92.62 219 GLY A CA 1
ATOM 1797 C C . GLY A 1 219 ? 24.094 4.508 -1.347 1 92.62 219 GLY A C 1
ATOM 1798 O O . GLY A 1 219 ? 24.094 3.871 -0.29 1 92.62 219 GLY A O 1
ATOM 1799 N N . PRO A 1 220 ? 24.641 5.746 -1.402 1 93.81 220 PRO A N 1
ATOM 1800 C CA . PRO A 1 220 ? 25.375 6.367 -0.299 1 93.81 220 PRO A CA 1
ATOM 1801 C C . PRO A 1 220 ? 24.5 6.664 0.909 1 93.81 220 PRO A C 1
ATOM 1803 O O . PRO A 1 220 ? 24.969 6.602 2.051 1 93.81 220 PRO A O 1
ATOM 1806 N N . ARG A 1 221 ? 23.234 6.93 0.676 1 93.25 221 ARG A N 1
ATOM 1807 C CA . ARG A 1 221 ? 22.359 7.332 1.771 1 93.25 221 ARG A CA 1
ATOM 1808 C C . ARG A 1 221 ? 21.594 6.133 2.326 1 93.25 221 ARG A C 1
ATOM 1810 O O . ARG A 1 221 ? 21.016 6.207 3.412 1 93.25 221 ARG A O 1
ATOM 1817 N N . GLN A 1 222 ? 21.5 5.094 1.54 1 94.31 222 GLN A N 1
ATOM 1818 C CA . GLN A 1 222 ? 20.859 3.846 1.932 1 94.31 222 GLN A CA 1
ATOM 1819 C C . GLN A 1 222 ? 19.375 4.059 2.215 1 94.31 222 GLN A C 1
ATOM 1821 O O . GLN A 1 222 ? 18.844 3.564 3.217 1 94.31 222 GLN A O 1
ATOM 1826 N N . ASP A 1 223 ? 18.75 4.887 1.428 1 94.06 223 ASP A N 1
ATOM 1827 C CA . ASP A 1 223 ? 17.328 5.137 1.526 1 94.06 223 ASP A CA 1
ATOM 1828 C C . ASP A 1 223 ? 16.719 5.414 0.152 1 94.06 223 ASP A C 1
ATOM 1830 O O . ASP A 1 223 ? 17.375 5.211 -0.873 1 94.06 223 ASP A O 1
ATOM 1834 N N . LEU A 1 224 ? 15.477 5.773 0.117 1 94.19 224 LEU A N 1
ATOM 1835 C CA . LEU A 1 224 ? 14.742 5.859 -1.141 1 94.19 224 LEU A CA 1
ATOM 1836 C C . LEU A 1 224 ? 15.344 6.934 -2.045 1 94.19 224 LEU A C 1
ATOM 1838 O O . LEU A 1 224 ? 15.195 6.871 -3.268 1 94.19 224 LEU A O 1
ATOM 1842 N N . THR A 1 225 ? 16.031 7.938 -1.467 1 94 225 THR A N 1
ATOM 1843 C CA . THR A 1 225 ? 16.562 9.023 -2.289 1 94 225 THR A CA 1
ATOM 1844 C C . THR A 1 225 ? 17.656 8.508 -3.229 1 94 225 THR A C 1
ATOM 1846 O O . THR A 1 225 ? 18.016 9.18 -4.195 1 94 225 THR A O 1
ATOM 1849 N N . ASP A 1 226 ? 18.125 7.262 -3.004 1 94.25 226 ASP A N 1
ATOM 1850 C CA . ASP A 1 226 ? 19.188 6.684 -3.816 1 94.25 226 ASP A CA 1
ATOM 1851 C C . ASP A 1 226 ? 18.641 6.141 -5.133 1 94.25 226 ASP A C 1
ATOM 1853 O O . ASP A 1 226 ? 19.391 5.934 -6.086 1 94.25 226 ASP A O 1
ATOM 1857 N N . TRP A 1 227 ? 17.281 5.945 -5.207 1 95 227 TRP A N 1
ATOM 1858 C CA . TRP A 1 227 ? 16.875 5.219 -6.406 1 95 227 TRP A CA 1
ATOM 1859 C C . TRP A 1 227 ? 15.531 5.727 -6.922 1 95 227 TRP A C 1
ATOM 1861 O O . TRP A 1 227 ? 15.219 5.574 -8.102 1 95 227 TRP A O 1
ATOM 1871 N N . VAL A 1 228 ? 14.75 6.355 -6.09 1 96.81 228 VAL A N 1
ATOM 1872 C CA . VAL A 1 228 ? 13.43 6.797 -6.531 1 96.81 228 VAL A CA 1
ATOM 1873 C C . VAL A 1 228 ? 13.562 8.086 -7.332 1 96.81 228 VAL A C 1
ATOM 1875 O O . VAL A 1 228 ? 14.344 8.969 -6.977 1 96.81 228 VAL A O 1
ATOM 1878 N N . ARG A 1 229 ? 12.758 8.164 -8.383 1 96.44 229 ARG A N 1
ATOM 1879 C CA . ARG A 1 229 ? 12.578 9.375 -9.172 1 96.44 229 ARG A CA 1
ATOM 1880 C C . ARG A 1 229 ? 11.094 9.711 -9.32 1 96.44 229 ARG A C 1
ATOM 1882 O O . ARG A 1 229 ? 10.234 8.859 -9.086 1 96.44 229 ARG A O 1
ATOM 1889 N N . LEU A 1 230 ? 10.836 10.977 -9.641 1 96.88 230 LEU A N 1
ATOM 1890 C CA . LEU A 1 230 ? 9.484 11.227 -10.133 1 96.88 230 LEU A CA 1
ATOM 1891 C C . LEU A 1 230 ? 9.125 10.266 -11.258 1 96.88 230 LEU A C 1
ATOM 1893 O O . LEU A 1 230 ? 9.969 9.953 -12.109 1 96.88 230 LEU A O 1
ATOM 1897 N N . HIS A 1 231 ? 7.863 9.789 -11.273 1 95.88 231 HIS A N 1
ATOM 1898 C CA . HIS A 1 231 ? 7.531 8.672 -12.148 1 95.88 231 HIS A CA 1
ATOM 1899 C C . HIS A 1 231 ? 7.668 9.062 -13.617 1 95.88 231 HIS A C 1
ATOM 1901 O O . HIS A 1 231 ? 7.77 8.195 -14.484 1 95.88 231 HIS A O 1
ATOM 1907 N N . ASP A 1 232 ? 7.746 10.344 -13.891 1 95.94 232 ASP A N 1
ATOM 1908 C CA . ASP A 1 232 ? 7.918 10.789 -15.266 1 95.94 232 ASP A CA 1
ATOM 1909 C C . ASP A 1 232 ? 9.383 11.102 -15.57 1 95.94 232 ASP A C 1
ATOM 1911 O O . ASP A 1 232 ? 9.703 11.633 -16.641 1 95.94 232 ASP A O 1
ATOM 1915 N N . ARG A 1 233 ? 10.297 10.742 -14.648 1 95.5 233 ARG A N 1
ATOM 1916 C CA . ARG A 1 233 ? 11.672 11.188 -14.836 1 95.5 233 ARG A CA 1
ATOM 1917 C C . ARG A 1 233 ? 12.656 10.039 -14.641 1 95.5 233 ARG A C 1
ATOM 1919 O O . ARG A 1 233 ? 13.836 10.266 -14.359 1 95.5 233 ARG A O 1
ATOM 1926 N N . TYR A 1 234 ? 12.289 8.852 -14.781 1 94.81 234 TYR A N 1
ATOM 1927 C CA . TYR A 1 234 ? 13.195 7.727 -14.586 1 94.81 234 TYR A CA 1
ATOM 1928 C C . TYR A 1 234 ? 14.234 7.664 -15.703 1 94.81 234 TYR A C 1
ATOM 1930 O O . TYR A 1 234 ? 15.297 7.062 -15.539 1 94.81 234 TYR A O 1
ATOM 1938 N N . ASP A 1 235 ? 13.953 8.289 -16.781 1 92.56 235 ASP A N 1
ATOM 1939 C CA . ASP A 1 235 ? 14.891 8.281 -17.891 1 92.56 235 ASP A CA 1
ATOM 1940 C C . ASP A 1 235 ? 15.867 9.453 -17.797 1 92.56 235 ASP A C 1
ATOM 1942 O O . ASP A 1 235 ? 16.75 9.602 -18.656 1 92.56 235 ASP A O 1
ATOM 1946 N N . SER A 1 236 ? 15.766 10.18 -16.703 1 91.38 236 SER A N 1
ATOM 1947 C CA . SER A 1 236 ? 16.641 11.328 -16.516 1 91.38 236 SER A CA 1
ATOM 1948 C C . SER A 1 236 ? 17.859 10.969 -15.672 1 91.38 236 SER A C 1
ATOM 1950 O O . SER A 1 236 ? 17.891 9.906 -15.047 1 91.38 236 SER A O 1
ATOM 1952 N N . ASP A 1 237 ? 18.844 11.836 -15.703 1 91.19 237 ASP A N 1
ATOM 1953 C CA . ASP A 1 237 ? 20.016 11.695 -14.852 1 91.19 237 ASP A CA 1
ATOM 1954 C C . ASP A 1 237 ? 19.844 12.469 -13.547 1 91.19 237 ASP A C 1
ATOM 1956 O O . ASP A 1 237 ? 20.812 12.797 -12.875 1 91.19 237 ASP A O 1
ATOM 1960 N N . ASP A 1 238 ? 18.578 12.758 -13.25 1 90.94 238 ASP A N 1
ATOM 1961 C CA . ASP A 1 238 ? 18.297 13.516 -12.039 1 90.94 238 ASP A CA 1
ATOM 1962 C C . ASP A 1 238 ? 18.688 12.727 -10.789 1 90.94 238 ASP A C 1
ATOM 1964 O O . ASP A 1 238 ? 18.703 11.492 -10.805 1 90.94 238 ASP A O 1
ATOM 1968 N N . ARG A 1 239 ? 19.109 13.484 -9.773 1 92.62 239 ARG A N 1
ATOM 1969 C CA . ARG A 1 239 ? 19.328 12.945 -8.438 1 92.62 239 ARG A CA 1
ATOM 1970 C C . ARG A 1 239 ? 18.344 13.523 -7.434 1 92.62 239 ARG A C 1
ATOM 1972 O O . ARG A 1 239 ? 17.578 14.438 -7.762 1 92.62 239 ARG A O 1
ATOM 1979 N N . VAL A 1 240 ? 18.25 12.906 -6.305 1 94.81 240 VAL A N 1
ATOM 1980 C CA . VAL A 1 240 ? 17.391 13.391 -5.242 1 94.81 240 VAL A CA 1
ATOM 1981 C C . VAL A 1 240 ? 18.219 13.758 -4.016 1 94.81 240 VAL A C 1
ATOM 1983 O O . VAL A 1 240 ? 19.016 12.945 -3.533 1 94.81 240 VAL A O 1
ATOM 1986 N N . ALA A 1 241 ? 18.016 14.984 -3.541 1 94.12 241 ALA A N 1
ATOM 1987 C CA . ALA A 1 241 ? 18.734 15.461 -2.361 1 94.12 241 ALA A CA 1
ATOM 1988 C C . ALA A 1 241 ? 18.172 14.828 -1.089 1 94.12 241 ALA A C 1
ATOM 1990 O O . ALA A 1 241 ? 17.094 14.227 -1.109 1 94.12 241 ALA A O 1
ATOM 1991 N N . ALA A 1 242 ? 18.859 15.016 -0.005 1 89.94 242 ALA A N 1
ATOM 1992 C CA . ALA A 1 242 ? 18.484 14.438 1.284 1 89.94 242 ALA A CA 1
ATOM 1993 C C . ALA A 1 242 ? 17.141 14.977 1.749 1 89.94 242 ALA A C 1
ATOM 1995 O O . ALA A 1 242 ? 16.406 14.289 2.463 1 89.94 242 ALA A O 1
ATOM 1996 N N . ASP A 1 243 ? 16.812 16.125 1.295 1 91.12 243 ASP A N 1
ATOM 1997 C CA . ASP A 1 243 ? 15.57 16.75 1.734 1 91.12 243 ASP A CA 1
ATOM 1998 C C . ASP A 1 243 ? 14.414 16.391 0.804 1 91.12 243 ASP A C 1
ATOM 2000 O O . ASP A 1 243 ? 13.328 16.953 0.896 1 91.12 243 ASP A O 1
ATOM 2004 N N . GLY A 1 244 ? 14.672 15.453 -0.15 1 92.81 244 GLY A N 1
ATOM 2005 C CA . GLY A 1 244 ? 13.625 14.922 -1.009 1 92.81 244 GLY A CA 1
ATOM 2006 C C . GLY A 1 244 ? 13.414 15.742 -2.266 1 92.81 244 GLY A C 1
ATOM 2007 O O . GLY A 1 244 ? 12.531 15.438 -3.072 1 92.81 244 GLY A O 1
ATOM 2008 N N . ARG A 1 245 ? 14.18 16.828 -2.459 1 94.38 245 ARG A N 1
ATOM 2009 C CA . ARG A 1 245 ? 14.016 17.672 -3.641 1 94.38 245 ARG A CA 1
ATOM 2010 C C . ARG A 1 245 ? 14.859 17.156 -4.801 1 94.38 245 ARG A C 1
ATOM 2012 O O . ARG A 1 245 ? 15.938 16.594 -4.586 1 94.38 245 ARG A O 1
ATOM 2019 N N . THR A 1 246 ? 14.359 17.328 -5.965 1 93.75 246 THR A N 1
ATOM 2020 C CA . THR A 1 246 ? 15.078 16.922 -7.164 1 93.75 246 THR A CA 1
ATOM 2021 C C . THR A 1 246 ? 16.312 17.812 -7.375 1 93.75 246 THR A C 1
ATOM 2023 O O . THR A 1 246 ? 16.25 19.031 -7.199 1 93.75 246 THR A O 1
ATOM 2026 N N . GLU A 1 247 ? 17.406 17.156 -7.688 1 91.62 247 GLU A N 1
ATOM 2027 C CA . GLU A 1 247 ? 18.625 17.812 -8.148 1 91.62 247 GLU A CA 1
ATOM 2028 C C . GLU A 1 247 ? 18.906 17.484 -9.617 1 91.62 247 GLU A C 1
ATOM 2030 O O . GLU A 1 247 ? 19.422 16.422 -9.93 1 91.62 247 GLU A O 1
ATOM 2035 N N . PRO A 1 248 ? 18.609 18.406 -10.453 1 85.88 248 PRO A N 1
ATOM 2036 C CA . PRO A 1 248 ? 18.828 18.125 -11.875 1 85.88 248 PRO A CA 1
ATOM 2037 C C . PRO A 1 248 ? 20.312 17.938 -12.211 1 85.88 248 PRO A C 1
ATOM 2039 O O . PRO A 1 248 ? 21.172 18.531 -11.562 1 85.88 248 PRO A O 1
ATOM 2042 N N . ALA A 1 249 ? 20.5 17.094 -13.203 1 81.12 249 ALA A N 1
ATOM 2043 C CA . ALA A 1 249 ? 21.875 16.906 -13.672 1 81.12 249 ALA A CA 1
ATOM 2044 C C . ALA A 1 249 ? 22.406 18.172 -14.328 1 81.12 249 ALA A C 1
ATOM 2046 O O . ALA A 1 249 ? 21.656 18.922 -14.953 1 81.12 249 ALA A O 1
ATOM 2047 N N . ALA A 1 250 ? 23.672 18.781 -13.953 1 64.62 250 ALA A N 1
ATOM 2048 C CA . ALA A 1 250 ? 24.344 20 -14.414 1 64.62 250 ALA A CA 1
ATOM 2049 C C . ALA A 1 250 ? 24.281 20.125 -15.93 1 64.62 250 ALA A C 1
ATOM 2051 O O . ALA A 1 250 ? 24.328 21.219 -16.469 1 64.62 250 ALA A O 1
ATOM 2052 N N . GLY A 1 251 ? 24.344 19.188 -16.859 1 50.47 251 GLY A N 1
ATOM 2053 C CA . GLY A 1 251 ? 24.672 19.453 -18.25 1 50.47 251 GLY A CA 1
ATOM 2054 C C . GLY A 1 251 ? 23.594 20.219 -18.984 1 50.47 251 GLY A C 1
ATOM 2055 O O . GLY A 1 251 ? 23.703 20.453 -20.188 1 50.47 251 GLY A O 1
ATOM 2056 N N . CYS A 1 252 ? 22.438 20.281 -18.609 1 43.5 252 CYS A N 1
ATOM 2057 C CA . CYS A 1 252 ? 21.547 20.859 -19.625 1 43.5 252 CYS A CA 1
ATOM 2058 C C . CYS A 1 252 ? 21.766 22.359 -19.734 1 43.5 252 CYS A C 1
ATOM 2060 O O . CYS A 1 252 ? 20.891 23.141 -19.359 1 43.5 252 CYS A O 1
ATOM 2062 N N . CYS A 1 253 ? 22.828 22.953 -19.391 1 38.84 253 CYS A N 1
ATOM 2063 C CA . CYS A 1 253 ? 23.062 24.328 -19.828 1 38.84 253 CYS A CA 1
ATOM 2064 C C . CYS A 1 253 ? 23 24.422 -21.344 1 38.84 253 CYS A C 1
ATOM 2066 O O . CYS A 1 253 ? 23.984 24.125 -22.031 1 38.84 253 CYS A O 1
ATOM 2068 N N . HIS A 1 254 ? 22.047 23.906 -22.094 1 36.34 254 HIS A N 1
ATOM 2069 C CA . HIS A 1 254 ? 22 24.562 -23.391 1 36.34 254 HIS A CA 1
ATOM 2070 C C . HIS A 1 254 ? 21.719 26.062 -23.234 1 36.34 254 HIS A C 1
ATOM 2072 O O . HIS A 1 254 ? 20.594 26.453 -22.938 1 36.34 254 HIS A O 1
ATOM 2078 N N . GLU A 1 255 ? 22.562 26.844 -22.688 1 32.94 255 GLU A N 1
ATOM 2079 C CA . GLU A 1 255 ? 22.625 28.281 -22.906 1 32.94 255 GLU A CA 1
ATOM 2080 C C . GLU A 1 255 ? 22.516 28.609 -24.391 1 32.94 255 GLU A C 1
ATOM 2082 O O . GLU A 1 255 ? 23.344 28.188 -25.188 1 32.94 255 GLU A O 1
ATOM 2087 N N . GLN A 1 256 ? 21.453 28.656 -25.141 1 30.62 256 GLN A N 1
ATOM 2088 C CA . GLN A 1 256 ? 21.344 29.5 -26.328 1 30.62 256 GLN A CA 1
ATOM 2089 C C . GLN A 1 256 ? 21.875 30.906 -26.062 1 30.62 256 GLN A C 1
ATOM 2091 O O . GLN A 1 256 ? 21.328 31.641 -25.25 1 30.62 256 GLN A O 1
ATOM 2096 N N . THR A 1 257 ? 23.078 31.094 -26.156 1 30.75 257 THR A N 1
ATOM 2097 C CA . THR A 1 257 ? 23.688 32.375 -26.484 1 30.75 257 THR A CA 1
ATOM 2098 C C . THR A 1 257 ? 22.922 33.062 -27.609 1 30.75 257 THR A C 1
ATOM 2100 O O . THR A 1 257 ? 22.938 32.594 -28.75 1 30.75 257 THR A O 1
ATOM 2103 N N . ARG A 1 258 ? 21.812 33.469 -27.406 1 28.61 258 ARG A N 1
ATOM 2104 C CA . ARG A 1 258 ? 21.312 34.531 -28.25 1 28.61 258 ARG A CA 1
ATOM 2105 C C . ARG A 1 258 ? 22.328 35.656 -28.375 1 28.61 258 ARG A C 1
ATOM 2107 O O . ARG A 1 258 ? 22.609 36.344 -27.391 1 28.61 258 ARG A O 1
ATOM 2114 N N . ARG A 1 259 ? 23.344 35.25 -29.359 1 23.84 259 ARG A N 1
ATOM 2115 C CA . ARG A 1 259 ? 23.797 36.344 -30.203 1 23.84 259 ARG A CA 1
ATOM 2116 C C . ARG A 1 259 ? 22.703 36.781 -31.172 1 23.84 259 ARG A C 1
ATOM 2118 O O . ARG A 1 259 ? 21.969 35.969 -31.719 1 23.84 259 ARG A O 1
ATOM 2125 N N . MET B 1 1 ? -22.469 5.574 19.484 1 40.38 1 MET B N 1
ATOM 2126 C CA . MET B 1 1 ? -21.234 6.164 18.984 1 40.38 1 MET B CA 1
ATOM 2127 C C . MET B 1 1 ? -20.141 6.098 20.047 1 40.38 1 MET B C 1
ATOM 2129 O O . MET B 1 1 ? -20.312 6.578 21.156 1 40.38 1 MET B O 1
ATOM 2133 N N . THR B 1 2 ? -19.422 5.086 20.094 1 50.56 2 THR B N 1
ATOM 2134 C CA . THR B 1 2 ? -18.469 4.957 21.188 1 50.56 2 THR B CA 1
ATOM 2135 C C . THR B 1 2 ? -17.75 6.277 21.438 1 50.56 2 THR B C 1
ATOM 2137 O O . THR B 1 2 ? -17.188 6.875 20.516 1 50.56 2 THR B O 1
ATOM 2140 N N . THR B 1 3 ? -18.141 6.977 22.422 1 67.5 3 THR B N 1
ATOM 2141 C CA . THR B 1 3 ? -17.688 8.273 22.906 1 67.5 3 THR B CA 1
ATOM 2142 C C . THR B 1 3 ? -16.188 8.258 23.156 1 67.5 3 THR B C 1
ATOM 2144 O O . THR B 1 3 ? -15.695 7.48 23.984 1 67.5 3 THR B O 1
ATOM 2147 N N . HIS B 1 4 ? -15.328 8.578 22.078 1 85.75 4 HIS B N 1
ATOM 2148 C CA . HIS B 1 4 ? -13.898 8.734 22.297 1 85.75 4 HIS B CA 1
ATOM 2149 C C . HIS B 1 4 ? -13.609 9.859 23.281 1 85.75 4 HIS B C 1
ATOM 2151 O O . HIS B 1 4 ? -14.32 10.867 23.297 1 85.75 4 HIS B O 1
ATOM 2157 N N . LYS B 1 5 ? -12.711 9.57 24.219 1 93.56 5 LYS B N 1
ATOM 2158 C CA . LYS B 1 5 ? -12.266 10.602 25.156 1 93.56 5 LYS B CA 1
ATOM 2159 C C . LYS B 1 5 ? -11.633 11.781 24.406 1 93.56 5 LYS B C 1
ATOM 2161 O O . LYS B 1 5 ? -10.828 11.586 23.5 1 93.56 5 LYS B O 1
ATOM 2166 N N . VAL B 1 6 ? -12.109 12.922 24.719 1 96.88 6 VAL B N 1
ATOM 2167 C CA . VAL B 1 6 ? -11.508 14.148 24.219 1 96.88 6 VAL B CA 1
ATOM 2168 C C . VAL B 1 6 ? -10.641 14.789 25.297 1 96.88 6 VAL B C 1
ATOM 2170 O O . VAL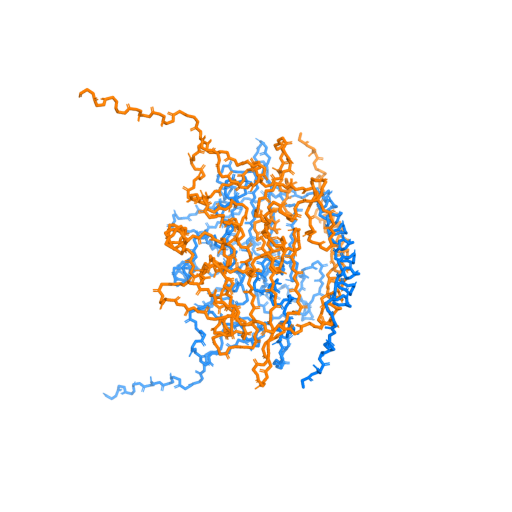 B 1 6 ? -11.086 15 26.422 1 96.88 6 VAL B O 1
ATOM 2173 N N . VAL B 1 7 ? -9.383 15.07 24.984 1 97.69 7 VAL B N 1
ATOM 2174 C CA . VAL B 1 7 ? -8.438 15.492 26.016 1 97.69 7 VAL B CA 1
ATOM 2175 C C . VAL B 1 7 ? -7.699 16.75 25.562 1 97.69 7 VAL B C 1
ATOM 2177 O O . VAL B 1 7 ? -7.895 17.219 24.438 1 97.69 7 VAL B O 1
ATOM 2180 N N . SER B 1 8 ? -6.875 17.312 26.5 1 96.75 8 SER B N 1
ATOM 2181 C CA . SER B 1 8 ? -6.043 18.469 26.188 1 96.75 8 SER B CA 1
ATOM 2182 C C . SER B 1 8 ? -4.945 18.109 25.188 1 96.75 8 SER B C 1
ATOM 2184 O O . SER B 1 8 ? -4.641 16.938 24.984 1 96.75 8 SER B O 1
ATOM 2186 N N . ASP B 1 9 ? -4.398 19.094 24.609 1 95.94 9 ASP B N 1
ATOM 2187 C CA . ASP B 1 9 ? -3.293 18.891 23.672 1 95.94 9 ASP B CA 1
ATOM 2188 C C . ASP B 1 9 ? -2.145 18.141 24.359 1 95.94 9 ASP B C 1
ATOM 2190 O O . ASP B 1 9 ? -1.502 17.281 23.734 1 95.94 9 ASP B O 1
ATOM 2194 N N . GLN B 1 10 ? -1.902 18.5 25.594 1 96.62 10 GLN B N 1
ATOM 2195 C CA . GLN B 1 10 ? -0.813 17.875 26.328 1 96.62 10 GLN B CA 1
ATOM 2196 C C . GLN B 1 10 ? -1.085 16.391 26.562 1 96.62 10 GLN B C 1
ATOM 2198 O O . GLN B 1 10 ? -0.2 15.555 26.375 1 96.62 10 GLN B O 1
ATOM 2203 N N . ASP B 1 11 ? -2.277 16.078 26.953 1 97.62 11 ASP B N 1
ATOM 2204 C CA . ASP B 1 11 ? -2.646 14.68 27.188 1 97.62 11 ASP B CA 1
ATOM 2205 C C . ASP B 1 11 ? -2.674 13.891 25.875 1 97.62 11 ASP B C 1
ATOM 2207 O O . ASP B 1 11 ? -2.307 12.719 25.844 1 97.62 11 ASP B O 1
ATOM 2211 N N . TRP B 1 12 ? -3.135 14.555 24.844 1 97.56 12 TRP B N 1
ATOM 2212 C CA . TRP B 1 12 ? -3.129 13.953 23.5 1 97.56 12 TRP B CA 1
ATOM 2213 C C . TRP B 1 12 ? -1.713 13.578 23.094 1 97.56 12 TRP B C 1
ATOM 2215 O O . TRP B 1 12 ? -1.462 12.445 22.672 1 97.56 12 TRP B O 1
ATOM 2225 N N . LEU B 1 13 ? -0.799 14.5 23.266 1 97.12 13 LEU B N 1
ATOM 2226 C CA . LEU B 1 13 ? 0.593 14.281 22.891 1 97.12 13 LEU B CA 1
ATOM 2227 C C . LEU B 1 13 ? 1.195 13.133 23.688 1 97.12 13 LEU B C 1
ATOM 2229 O O . LEU B 1 13 ? 1.897 12.281 23.125 1 97.12 13 LEU B O 1
ATOM 2233 N N . ALA B 1 14 ? 0.903 13.07 24.953 1 97.81 14 ALA B N 1
ATOM 2234 C CA . ALA B 1 14 ? 1.442 12.016 25.812 1 97.81 14 ALA B CA 1
ATOM 2235 C C . ALA B 1 14 ? 0.948 10.641 25.359 1 97.81 14 ALA B C 1
ATOM 2237 O O . ALA B 1 14 ? 1.732 9.695 25.25 1 97.81 14 ALA B O 1
ATOM 2238 N N . ALA B 1 15 ? -0.319 10.539 25.094 1 97.94 15 ALA B N 1
ATOM 2239 C CA . ALA B 1 15 ? -0.916 9.273 24.672 1 97.94 15 ALA B CA 1
ATOM 2240 C C . ALA B 1 15 ? -0.357 8.812 23.328 1 97.94 15 ALA B C 1
ATOM 2242 O O . ALA B 1 15 ? -0.025 7.637 23.172 1 97.94 15 ALA B O 1
ATOM 2243 N N . HIS B 1 16 ? -0.24 9.703 22.406 1 97.88 16 HIS B N 1
ATOM 2244 C CA . HIS B 1 16 ? 0.226 9.359 21.078 1 97.88 16 HIS B CA 1
ATOM 2245 C C . HIS B 1 16 ? 1.721 9.055 21.062 1 97.88 16 HIS B C 1
ATOM 2247 O O . HIS B 1 16 ? 2.182 8.188 20.328 1 97.88 16 HIS B O 1
ATOM 2253 N N . SER B 1 17 ? 2.461 9.75 21.953 1 97.75 17 SER B N 1
ATOM 2254 C CA . SER B 1 17 ? 3.877 9.438 22.094 1 97.75 17 SER B CA 1
ATOM 2255 C C . SER B 1 17 ? 4.074 8.016 22.625 1 97.75 17 SER B C 1
ATOM 2257 O O . SER B 1 17 ? 4.961 7.293 22.172 1 97.75 17 SER B O 1
ATOM 2259 N N . ALA B 1 18 ? 3.281 7.664 23.562 1 97.94 18 ALA B N 1
ATOM 2260 C CA . ALA B 1 18 ? 3.355 6.312 24.109 1 97.94 18 ALA B CA 1
ATOM 2261 C C . ALA B 1 18 ? 3 5.273 23.062 1 97.94 18 ALA B C 1
ATOM 2263 O O . ALA B 1 18 ? 3.666 4.242 22.938 1 97.94 18 ALA B O 1
ATOM 2264 N N . HIS B 1 19 ? 1.977 5.57 22.312 1 97.81 19 HIS B N 1
ATOM 2265 C CA . HIS B 1 19 ? 1.565 4.668 21.234 1 97.81 19 HIS B CA 1
ATOM 2266 C C . HIS B 1 19 ? 2.654 4.539 20.172 1 97.81 19 HIS B C 1
ATOM 2268 O O . HIS B 1 19 ? 2.863 3.459 19.625 1 97.81 19 HIS B O 1
ATOM 2274 N N . LEU B 1 20 ? 3.352 5.605 19.891 1 97.44 20 LEU B N 1
ATOM 2275 C CA . LEU B 1 20 ? 4.414 5.617 18.891 1 97.44 20 LEU B CA 1
ATOM 2276 C C . LEU B 1 20 ? 5.531 4.648 19.266 1 97.44 20 LEU B C 1
ATOM 2278 O O . LEU B 1 20 ? 6.121 3.998 18.406 1 97.44 20 LEU B O 1
ATOM 2282 N N . ARG B 1 21 ? 5.801 4.527 20.547 1 97.25 21 ARG B N 1
ATOM 2283 C CA . ARG B 1 21 ? 6.828 3.592 20.984 1 97.25 21 ARG B CA 1
ATOM 2284 C C . ARG B 1 21 ? 6.473 2.162 20.594 1 97.25 21 ARG B C 1
ATOM 2286 O O . ARG B 1 21 ? 7.34 1.398 20.156 1 97.25 21 ARG B O 1
ATOM 2293 N N . GLU B 1 22 ? 5.227 1.86 20.734 1 97.44 22 GLU B N 1
ATOM 2294 C CA . GLU B 1 22 ? 4.77 0.53 20.344 1 97.44 22 GLU B CA 1
ATOM 2295 C C . GLU B 1 22 ? 4.824 0.35 18.828 1 97.44 22 GLU B C 1
ATOM 2297 O O . GLU B 1 22 ? 5.184 -0.723 18.344 1 97.44 22 GLU B O 1
ATOM 2302 N N . GLU B 1 23 ? 4.469 1.393 18.094 1 96.94 23 GLU B N 1
ATOM 2303 C CA . GLU B 1 23 ? 4.543 1.343 16.641 1 96.94 23 GLU B CA 1
ATOM 2304 C C . GLU B 1 23 ? 5.973 1.102 16.172 1 96.94 23 GLU B C 1
ATOM 2306 O O . GLU B 1 23 ? 6.207 0.317 15.25 1 96.94 23 GLU B O 1
ATOM 2311 N N . LYS B 1 24 ? 6.887 1.784 16.812 1 96.75 24 LYS B N 1
ATOM 2312 C CA . LYS B 1 24 ? 8.289 1.646 16.438 1 96.75 24 LYS B CA 1
ATOM 2313 C C . LYS B 1 24 ? 8.805 0.241 16.75 1 96.75 24 LYS B C 1
ATOM 2315 O O . LYS B 1 24 ? 9.617 -0.305 15.992 1 96.75 24 LYS B O 1
ATOM 2320 N N . GLN B 1 25 ? 8.328 -0.289 17.844 1 97.25 25 GLN B N 1
ATOM 2321 C CA . GLN B 1 25 ? 8.695 -1.662 18.172 1 97.25 25 GLN B CA 1
ATOM 2322 C C . GLN B 1 25 ? 8.188 -2.637 17.109 1 97.25 25 GLN B C 1
ATOM 2324 O O . GLN B 1 25 ? 8.922 -3.529 16.688 1 97.25 25 GLN B O 1
ATOM 2329 N N . LEU B 1 26 ? 6.988 -2.451 16.688 1 96.62 26 LEU B N 1
ATOM 2330 C CA . LEU B 1 26 ? 6.43 -3.318 15.656 1 96.62 26 LEU B CA 1
ATOM 2331 C C . LEU B 1 26 ? 7.18 -3.15 14.336 1 96.62 26 LEU B C 1
ATOM 2333 O O . LEU B 1 26 ? 7.395 -4.125 13.609 1 96.62 26 LEU B O 1
ATOM 2337 N N . THR B 1 27 ? 7.543 -1.936 14.055 1 95.44 27 THR B N 1
ATOM 2338 C CA . THR B 1 27 ? 8.312 -1.666 12.844 1 95.44 27 THR B CA 1
ATOM 2339 C C . THR B 1 27 ? 9.625 -2.436 12.859 1 95.44 27 THR B C 1
ATOM 2341 O O . THR B 1 27 ? 10.008 -3.039 11.852 1 95.44 27 THR B O 1
ATOM 2344 N N . ARG B 1 28 ? 10.297 -2.486 14 1 96.62 28 ARG B N 1
ATOM 2345 C CA . ARG B 1 28 ? 11.555 -3.213 14.125 1 96.62 28 ARG B CA 1
ATOM 2346 C C . ARG B 1 28 ? 11.344 -4.715 13.969 1 96.62 28 ARG B C 1
ATOM 2348 O O . ARG B 1 28 ? 12.156 -5.406 13.359 1 96.62 28 ARG B O 1
ATOM 2355 N N . GLN B 1 29 ? 10.266 -5.184 14.531 1 97.31 29 GLN B N 1
ATOM 2356 C CA . GLN B 1 29 ? 9.93 -6.598 14.406 1 97.31 29 GLN B CA 1
ATOM 2357 C C . GLN B 1 29 ? 9.648 -6.969 12.953 1 97.31 29 GLN B C 1
ATOM 2359 O O . GLN B 1 29 ? 10.062 -8.031 12.484 1 97.31 29 GLN B O 1
ATOM 2364 N N . ARG B 1 30 ? 8.977 -6.102 12.289 1 96.06 30 ARG B N 1
ATOM 2365 C CA . ARG B 1 30 ? 8.672 -6.32 10.883 1 96.06 30 ARG B CA 1
ATOM 2366 C C . ARG B 1 30 ? 9.945 -6.352 10.047 1 96.06 30 ARG B C 1
ATOM 2368 O O . ARG B 1 30 ? 10.109 -7.223 9.188 1 96.06 30 ARG B O 1
ATOM 2375 N N . ASP B 1 31 ? 10.82 -5.402 10.328 1 95.38 31 ASP B N 1
ATOM 2376 C CA . ASP B 1 31 ? 12.094 -5.371 9.617 1 95.38 31 ASP B CA 1
ATOM 2377 C C . ASP B 1 31 ? 12.875 -6.668 9.836 1 95.38 31 ASP B C 1
ATOM 2379 O O . ASP B 1 31 ? 13.461 -7.211 8.898 1 95.38 31 ASP B O 1
ATOM 2383 N N . ALA B 1 32 ? 12.875 -7.125 11.062 1 97.5 32 ALA B N 1
ATOM 2384 C CA . ALA B 1 32 ? 13.57 -8.367 11.383 1 97.5 32 ALA B CA 1
ATOM 2385 C C . ALA B 1 32 ? 12.945 -9.555 10.648 1 97.5 32 ALA B C 1
ATOM 2387 O O . ALA B 1 32 ? 13.664 -10.438 10.164 1 97.5 32 ALA B O 1
ATOM 2388 N N . LEU B 1 33 ? 11.664 -9.531 10.562 1 97.12 33 LEU B N 1
ATOM 2389 C CA . LEU B 1 33 ? 10.961 -10.602 9.867 1 97.12 33 LEU B CA 1
ATOM 2390 C C . LEU B 1 33 ? 11.297 -10.594 8.383 1 97.12 33 LEU B C 1
ATOM 2392 O O . LEU B 1 33 ? 11.453 -11.656 7.77 1 97.12 33 LEU B O 1
ATOM 2396 N N . PHE B 1 34 ? 11.43 -9.43 7.812 1 95.62 34 PHE B N 1
ATOM 2397 C CA . PHE B 1 34 ? 11.773 -9.312 6.398 1 95.62 34 PHE B CA 1
ATOM 2398 C C . PHE B 1 34 ? 13.188 -9.812 6.148 1 95.62 34 PHE B C 1
ATOM 2400 O O . PHE B 1 34 ? 13.469 -10.422 5.109 1 95.62 34 PHE B O 1
ATOM 2407 N N . GLU B 1 35 ? 14.039 -9.531 7.07 1 95.5 35 GLU B N 1
ATOM 2408 C CA . GLU B 1 35 ? 15.391 -10.062 6.957 1 95.5 35 GLU B CA 1
ATOM 2409 C C . GLU B 1 35 ? 15.398 -11.586 6.996 1 95.5 35 GLU B C 1
ATOM 2411 O O . GLU B 1 35 ? 16.109 -12.227 6.215 1 95.5 35 GLU B O 1
ATOM 2416 N N . LYS B 1 36 ? 14.617 -12.156 7.887 1 96.81 36 LYS B N 1
ATOM 2417 C CA . LYS B 1 36 ? 14.484 -13.602 7.949 1 96.81 36 LYS B CA 1
ATOM 2418 C C . LYS B 1 36 ? 13.922 -14.164 6.645 1 96.81 36 LYS B C 1
ATOM 2420 O O . LYS B 1 36 ? 14.352 -15.219 6.176 1 96.81 36 LYS B O 1
ATOM 2425 N N . ARG B 1 37 ? 12.992 -13.461 6.086 1 96.75 37 ARG B N 1
ATOM 2426 C CA . ARG B 1 37 ? 12.391 -13.883 4.828 1 96.75 37 ARG B CA 1
ATOM 2427 C C . ARG B 1 37 ? 13.438 -13.984 3.723 1 96.75 37 ARG B C 1
ATOM 2429 O O . ARG B 1 37 ? 13.43 -14.938 2.936 1 96.75 37 ARG B O 1
ATOM 2436 N N . ARG B 1 38 ? 14.305 -13.047 3.689 1 95.81 38 ARG B N 1
ATOM 2437 C CA . ARG B 1 38 ? 15.32 -13 2.639 1 95.81 38 ARG B CA 1
ATOM 2438 C C . ARG B 1 38 ? 16.344 -14.125 2.812 1 95.81 38 ARG B C 1
ATOM 2440 O O . ARG B 1 38 ? 17.125 -14.398 1.905 1 95.81 38 ARG B O 1
ATOM 2447 N N . GLN B 1 39 ? 16.297 -14.797 3.969 1 95.88 39 GLN B N 1
ATOM 2448 C C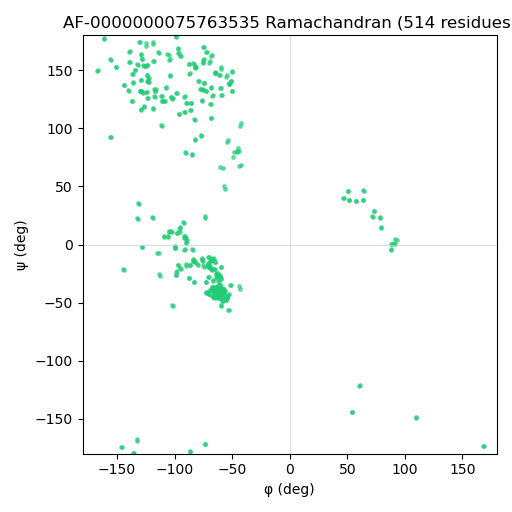A . GLN B 1 39 ? 17.234 -15.891 4.23 1 95.88 39 GLN B CA 1
ATOM 2449 C C . GLN B 1 39 ? 16.578 -17.234 3.988 1 95.88 39 GLN B C 1
ATOM 2451 O O . GLN B 1 39 ? 17.219 -18.281 4.117 1 95.88 39 GLN B O 1
ATOM 2456 N N . LEU B 1 40 ? 15.336 -17.234 3.635 1 97.56 40 LEU B N 1
ATOM 2457 C CA . LEU B 1 40 ? 14.641 -18.5 3.354 1 97.56 40 LEU B CA 1
ATOM 2458 C C . LEU B 1 40 ? 15.305 -19.234 2.195 1 97.56 40 LEU B C 1
ATOM 2460 O O . LEU B 1 40 ? 15.812 -18.609 1.26 1 97.56 40 LEU B O 1
ATOM 2464 N N . PRO B 1 41 ? 15.289 -20.547 2.271 1 97.56 41 PRO B N 1
ATOM 2465 C CA . PRO B 1 41 ? 15.852 -21.297 1.146 1 97.56 41 PRO B CA 1
ATOM 2466 C C . PRO B 1 41 ? 14.992 -21.188 -0.117 1 97.56 41 PRO B C 1
ATOM 2468 O O . PRO B 1 41 ? 13.812 -20.859 -0.04 1 97.56 41 PRO B O 1
ATOM 2471 N N . TRP B 1 42 ? 15.695 -21.438 -1.223 1 98.12 42 TRP B N 1
ATOM 2472 C CA . TRP B 1 42 ? 15.055 -21.375 -2.533 1 98.12 42 TRP B CA 1
ATOM 2473 C C . TRP B 1 42 ? 14.805 -22.781 -3.084 1 98.12 42 TRP B C 1
ATOM 2475 O O . TRP B 1 42 ? 15.359 -23.75 -2.582 1 98.12 42 TRP B O 1
ATOM 2485 N N . ARG B 1 43 ? 13.914 -22.906 -3.99 1 97.31 43 ARG B N 1
ATOM 2486 C CA . ARG B 1 43 ? 13.812 -24.125 -4.77 1 97.31 43 ARG B CA 1
ATOM 2487 C C . ARG B 1 43 ? 13.906 -23.844 -6.266 1 97.31 43 ARG B C 1
ATOM 2489 O O . ARG B 1 43 ? 13.414 -22.812 -6.738 1 97.31 43 ARG B O 1
ATOM 2496 N N . ARG B 1 44 ? 14.516 -24.781 -6.988 1 97.19 44 ARG B N 1
ATOM 2497 C CA . ARG B 1 44 ? 14.727 -24.625 -8.422 1 97.19 44 ARG B CA 1
ATOM 2498 C C . ARG B 1 44 ? 13.445 -24.891 -9.203 1 97.19 44 ARG B C 1
ATOM 2500 O O . ARG B 1 44 ? 12.711 -25.828 -8.883 1 97.19 44 ARG B O 1
ATOM 2507 N N . ILE B 1 45 ? 13.203 -24 -10.109 1 97.25 45 ILE B N 1
ATOM 2508 C CA . ILE B 1 45 ? 12.094 -24.219 -11.031 1 97.25 45 ILE B CA 1
ATOM 2509 C C . ILE B 1 45 ? 12.625 -24.844 -12.328 1 97.25 45 ILE B C 1
ATOM 2511 O O . ILE B 1 45 ? 13.344 -24.203 -13.086 1 97.25 45 ILE B O 1
ATOM 2515 N N . GLY B 1 46 ? 12.234 -26.062 -12.523 1 94.81 46 GLY B N 1
ATOM 2516 C CA . GLY B 1 46 ? 12.75 -26.781 -13.68 1 94.81 46 GLY B CA 1
ATOM 2517 C C . GLY B 1 46 ? 11.93 -26.562 -14.93 1 94.81 46 GLY B C 1
ATOM 2518 O O . GLY B 1 46 ? 12.438 -26.672 -16.047 1 94.81 46 GLY B O 1
ATOM 2519 N N . GLN B 1 47 ? 10.75 -26.328 -14.742 1 95.31 47 GLN B N 1
ATOM 2520 C CA . GLN B 1 47 ? 9.852 -26.172 -15.875 1 95.31 47 GLN B CA 1
ATOM 2521 C C . GLN B 1 47 ? 9.75 -24.719 -16.312 1 95.31 47 GLN B C 1
ATOM 2523 O O . GLN B 1 47 ? 9.5 -23.828 -15.484 1 95.31 47 GLN B O 1
ATOM 2528 N N . ASP B 1 48 ? 9.977 -24.484 -17.547 1 97.19 48 ASP B N 1
ATOM 2529 C CA . ASP B 1 48 ? 9.766 -23.156 -18.109 1 97.19 48 ASP B CA 1
ATOM 2530 C C . ASP B 1 48 ? 8.344 -23.016 -18.656 1 97.19 48 ASP B C 1
ATOM 2532 O O . ASP B 1 48 ? 8.133 -23.062 -19.875 1 97.19 48 ASP B O 1
ATOM 2536 N N . TYR B 1 49 ? 7.41 -22.781 -17.797 1 98.25 49 TYR B N 1
ATOM 2537 C CA . TYR B 1 49 ? 5.988 -22.734 -18.109 1 98.25 49 TYR B CA 1
ATOM 2538 C C . TYR B 1 49 ? 5.719 -21.828 -19.297 1 98.25 49 TYR B C 1
ATOM 2540 O O . TYR B 1 49 ? 6.457 -20.875 -19.547 1 98.25 49 TYR B O 1
ATOM 2548 N N . ARG B 1 50 ? 4.699 -22.188 -20.016 1 97.88 50 ARG B N 1
ATOM 2549 C CA . ARG B 1 50 ? 4.258 -21.406 -21.172 1 97.88 50 ARG B CA 1
ATOM 2550 C C . ARG B 1 50 ? 2.906 -20.75 -20.906 1 97.88 50 ARG B C 1
ATOM 2552 O O . ARG B 1 50 ? 1.967 -21.422 -20.469 1 97.88 50 ARG B O 1
ATOM 2559 N N . PHE B 1 51 ? 2.881 -19.422 -21.141 1 98.44 51 PHE B N 1
ATOM 2560 C CA . PHE B 1 51 ? 1.664 -18.641 -21 1 98.44 51 PHE B CA 1
ATOM 2561 C C . PHE B 1 51 ? 1.271 -18 -22.328 1 98.44 51 PHE B C 1
ATOM 2563 O O . PHE B 1 51 ? 1.975 -18.141 -23.328 1 98.44 51 PHE B O 1
ATOM 2570 N N . HIS B 1 52 ? 0.089 -17.359 -22.281 1 97.38 52 HIS B N 1
ATOM 2571 C CA . HIS B 1 52 ? -0.392 -16.703 -23.5 1 97.38 52 HIS B CA 1
ATOM 2572 C C . HIS B 1 52 ? -0.7 -15.234 -23.234 1 97.38 52 HIS B C 1
ATOM 2574 O O . HIS B 1 52 ? -1.291 -14.891 -22.203 1 97.38 52 HIS B O 1
ATOM 2580 N N . ASP B 1 53 ? -0.217 -14.344 -24.062 1 95.62 53 ASP B N 1
ATOM 2581 C CA . ASP B 1 53 ? -0.628 -12.945 -24.109 1 95.62 53 ASP B CA 1
ATOM 2582 C C . ASP B 1 53 ? -0.907 -12.492 -25.547 1 95.62 53 ASP B C 1
ATOM 2584 O O . ASP B 1 53 ? -1.145 -13.328 -26.422 1 95.62 53 ASP B O 1
ATOM 2588 N N . ALA B 1 54 ? -1.071 -11.203 -25.797 1 91.19 54 ALA B N 1
ATOM 2589 C CA . ALA B 1 54 ? -1.474 -10.672 -27.094 1 91.19 54 ALA B CA 1
ATOM 2590 C C . ALA B 1 54 ? -0.474 -11.062 -28.172 1 91.19 54 ALA B C 1
ATOM 2592 O O . ALA B 1 54 ? -0.847 -11.242 -29.344 1 91.19 54 ALA B O 1
ATOM 2593 N N . GLY B 1 55 ? 0.781 -11.234 -27.781 1 92.31 55 GLY B N 1
ATOM 2594 C CA . GLY B 1 55 ? 1.836 -11.555 -28.734 1 92.31 55 GLY B CA 1
ATOM 2595 C C . GLY B 1 55 ? 2.027 -13.047 -28.938 1 92.31 55 GLY B C 1
ATOM 2596 O O . GLY B 1 55 ? 2.855 -13.461 -29.75 1 92.31 55 GLY B O 1
ATOM 2597 N N . GLY B 1 56 ? 1.294 -13.859 -28.344 1 94.38 56 GLY B N 1
ATOM 2598 C CA . GLY B 1 56 ? 1.441 -15.305 -28.453 1 94.38 56 GLY B CA 1
ATOM 2599 C C . GLY B 1 56 ? 1.965 -15.953 -27.188 1 94.38 56 GLY B C 1
ATOM 2600 O O . GLY B 1 56 ? 1.609 -15.539 -26.078 1 94.38 56 GLY B O 1
ATOM 2601 N N . THR B 1 57 ? 2.709 -17.062 -27.422 1 97.06 57 THR B N 1
ATOM 2602 C CA . THR B 1 57 ? 3.223 -17.844 -26.297 1 97.06 57 THR B CA 1
ATOM 2603 C C . THR B 1 57 ? 4.402 -17.125 -25.641 1 97.06 57 THR B C 1
ATOM 2605 O O . THR B 1 57 ? 5.277 -16.594 -26.328 1 97.06 57 THR B O 1
ATOM 2608 N N . VAL B 1 58 ? 4.363 -17.062 -24.328 1 97.75 58 VAL B N 1
ATOM 2609 C CA . VAL B 1 58 ? 5.414 -16.453 -23.516 1 97.75 58 VAL B CA 1
ATOM 2610 C C . VAL B 1 58 ? 5.867 -17.422 -22.438 1 97.75 58 VAL B C 1
ATOM 2612 O O . VAL B 1 58 ? 5.035 -18 -21.734 1 97.75 58 VAL B O 1
ATOM 2615 N N . ARG B 1 59 ? 7.137 -17.609 -22.312 1 98.06 59 ARG B N 1
ATOM 2616 C CA . ARG B 1 59 ? 7.68 -18.5 -21.281 1 98.06 59 ARG B CA 1
ATOM 2617 C C . ARG B 1 59 ? 7.906 -17.766 -19.969 1 98.06 59 ARG B C 1
ATOM 2619 O O . ARG B 1 59 ? 8.062 -16.531 -19.969 1 98.06 59 ARG B O 1
ATOM 2626 N N . LEU B 1 60 ? 7.902 -18.547 -18.875 1 98.56 60 LEU B N 1
ATOM 2627 C CA . LEU B 1 60 ? 8.188 -17.969 -17.562 1 98.56 60 LEU B CA 1
ATOM 2628 C C . LEU B 1 60 ? 9.508 -17.203 -17.578 1 98.56 60 LEU B C 1
ATOM 2630 O O . LEU B 1 60 ? 9.586 -16.094 -17.062 1 98.56 60 LEU B O 1
ATOM 2634 N N . SER B 1 61 ? 10.523 -17.75 -18.188 1 98.31 61 SER B N 1
ATOM 2635 C CA . SER B 1 61 ? 11.852 -17.156 -18.25 1 98.31 61 SER B CA 1
ATOM 2636 C C . SER B 1 61 ? 11.82 -15.805 -18.953 1 98.31 61 SER B C 1
ATOM 2638 O O . SER B 1 61 ? 12.633 -14.922 -18.656 1 98.31 61 SER B O 1
ATOM 2640 N N . GLU B 1 62 ? 10.883 -15.586 -19.844 1 98.19 62 GLU B N 1
ATOM 2641 C CA . GLU B 1 62 ? 10.781 -14.359 -20.625 1 98.19 62 GLU B CA 1
ATOM 2642 C C . GLU B 1 62 ? 10.078 -13.258 -19.844 1 98.19 62 GLU B C 1
ATOM 2644 O O . GLU B 1 62 ? 10.148 -12.086 -20.203 1 98.19 62 GLU B O 1
ATOM 2649 N N . LEU B 1 63 ? 9.414 -13.648 -18.766 1 98.5 63 LEU B N 1
ATOM 2650 C CA . LEU B 1 63 ? 8.648 -12.672 -18 1 98.5 63 LEU B CA 1
ATOM 2651 C C . LEU B 1 63 ? 9.57 -11.797 -17.156 1 98.5 63 LEU B C 1
ATOM 2653 O O . LEU B 1 63 ? 9.148 -10.758 -16.656 1 98.5 63 LEU B O 1
ATOM 2657 N N . PHE B 1 64 ? 10.828 -12.227 -17.047 1 98.5 64 PHE B N 1
ATOM 2658 C CA . PHE B 1 64 ? 11.781 -11.414 -16.297 1 98.5 64 PHE B CA 1
ATOM 2659 C C . PHE B 1 64 ? 12.117 -10.133 -17.062 1 98.5 64 PHE B C 1
ATOM 2661 O O . PHE B 1 64 ? 12.5 -9.133 -16.453 1 98.5 64 PHE B O 1
ATOM 2668 N N . GLU B 1 65 ? 12.031 -10.156 -18.391 1 97.38 65 GLU B N 1
ATOM 2669 C CA . GLU B 1 65 ? 12.242 -9.008 -19.266 1 97.38 65 GLU B CA 1
ATOM 2670 C C . GLU B 1 65 ? 13.555 -8.305 -18.938 1 97.38 65 GLU B C 1
ATOM 2672 O O . GLU B 1 65 ? 13.594 -7.082 -18.781 1 97.38 65 GLU B O 1
ATOM 2677 N N . GLY B 1 66 ? 14.602 -9.039 -18.781 1 97.19 66 GLY B N 1
ATOM 2678 C CA . GLY B 1 66 ? 15.945 -8.516 -18.578 1 97.19 66 GLY B CA 1
ATOM 2679 C C . GLY B 1 66 ? 16.281 -8.242 -17.125 1 97.19 66 GLY B C 1
ATOM 2680 O O . GLY B 1 66 ? 17.422 -7.922 -16.797 1 97.19 66 GLY B O 1
ATOM 2681 N N . ARG B 1 67 ? 15.367 -8.391 -16.203 1 98.12 67 ARG B N 1
ATOM 2682 C CA . ARG B 1 67 ? 15.57 -8.164 -14.781 1 98.12 67 ARG B CA 1
ATOM 2683 C C . ARG B 1 67 ? 15.852 -9.477 -14.055 1 98.12 67 ARG B C 1
ATOM 2685 O O . ARG B 1 67 ? 15.664 -10.555 -14.625 1 98.12 67 ARG B O 1
ATOM 2692 N N . SER B 1 68 ? 16.281 -9.367 -12.82 1 98.06 68 SER B N 1
ATOM 2693 C CA . SER B 1 68 ? 16.672 -10.578 -12.109 1 98.06 68 SER B CA 1
ATOM 2694 C C . SER B 1 68 ? 15.539 -11.094 -11.234 1 98.06 68 SER B C 1
ATOM 2696 O O . SER B 1 68 ? 15.578 -12.234 -10.766 1 98.06 68 SER B O 1
ATOM 2698 N N . GLN B 1 69 ? 14.539 -10.266 -10.938 1 98.75 69 GLN B N 1
ATOM 2699 C CA . GLN B 1 69 ? 13.469 -10.633 -10.016 1 98.75 69 GLN B CA 1
ATOM 2700 C C . GLN B 1 69 ? 12.109 -10.523 -10.695 1 98.75 69 GLN B C 1
ATOM 2702 O O . GLN B 1 69 ? 11.898 -9.648 -11.539 1 98.75 69 GLN B O 1
ATOM 2707 N N . LEU B 1 70 ? 11.211 -11.414 -10.375 1 98.88 70 LEU B N 1
ATOM 2708 C CA . LEU B 1 70 ? 9.867 -11.461 -10.938 1 98.88 70 LEU B CA 1
ATOM 2709 C C . LEU B 1 70 ? 8.828 -11.742 -9.852 1 98.88 70 LEU B C 1
ATOM 2711 O O . LEU B 1 70 ? 8.977 -12.695 -9.078 1 98.88 70 LEU B O 1
ATOM 2715 N N . VAL B 1 71 ? 7.855 -10.875 -9.711 1 98.81 71 VAL B N 1
ATOM 2716 C CA . VAL B 1 71 ? 6.695 -11.109 -8.852 1 98.81 71 VAL B CA 1
ATOM 2717 C C . VAL B 1 71 ? 5.488 -11.477 -9.711 1 98.81 71 VAL B C 1
ATOM 2719 O O . VAL B 1 71 ? 5.152 -10.766 -10.664 1 98.81 71 VAL B O 1
ATOM 2722 N N . ILE B 1 72 ? 4.855 -12.555 -9.422 1 98.81 72 ILE B N 1
ATOM 2723 C CA . ILE B 1 72 ? 3.652 -12.992 -10.117 1 98.81 72 ILE B CA 1
ATOM 2724 C C . ILE B 1 72 ? 2.449 -12.891 -9.188 1 98.81 72 ILE B C 1
ATOM 2726 O O . ILE B 1 72 ? 2.459 -13.453 -8.086 1 98.81 72 ILE B O 1
ATOM 2730 N N . LYS B 1 73 ? 1.455 -12.18 -9.562 1 98.56 73 LYS B N 1
ATOM 2731 C CA . LYS B 1 73 ? 0.149 -12.18 -8.906 1 98.56 73 LYS B CA 1
ATOM 2732 C C . LYS B 1 73 ? -0.74 -13.289 -9.453 1 98.56 73 LYS B C 1
ATOM 2734 O O . LYS B 1 73 ? -1.044 -13.32 -10.648 1 98.56 73 LYS B O 1
ATOM 2739 N N . HIS B 1 74 ? -1.066 -14.211 -8.57 1 98.62 74 HIS B N 1
ATOM 2740 C CA . HIS B 1 74 ? -2.102 -15.18 -8.914 1 98.62 74 HIS B CA 1
ATOM 2741 C C . HIS B 1 74 ? -3.492 -14.562 -8.797 1 98.62 74 HIS B C 1
ATOM 2743 O O . HIS B 1 74 ? -4.086 -14.555 -7.719 1 98.62 74 HIS B O 1
ATOM 2749 N N . PHE B 1 75 ? -3.971 -14.07 -9.891 1 98.62 75 PHE B N 1
ATOM 2750 C CA . PHE B 1 75 ? -5.25 -13.375 -9.953 1 98.62 75 PHE B CA 1
ATOM 2751 C C . PHE B 1 75 ? -6.387 -14.352 -10.234 1 98.62 75 PHE B C 1
ATOM 2753 O O . PHE B 1 75 ? -6.371 -15.055 -11.25 1 98.62 75 PHE B O 1
ATOM 2760 N N . MET B 1 76 ? -7.324 -14.383 -9.344 1 98.5 76 MET B N 1
ATOM 2761 C CA . MET B 1 76 ? -8.438 -15.312 -9.5 1 98.5 76 MET B CA 1
ATOM 2762 C C . MET B 1 76 ? -9.312 -14.914 -10.688 1 98.5 76 MET B C 1
ATOM 2764 O O . MET B 1 76 ? -10.031 -13.914 -10.625 1 98.5 76 MET B O 1
ATOM 2768 N N . PHE B 1 77 ? -9.219 -15.688 -11.672 1 98.56 77 PHE B N 1
ATOM 2769 C CA . PHE B 1 77 ? -10.039 -15.602 -12.867 1 98.56 77 PHE B CA 1
ATOM 2770 C C . PHE B 1 77 ? -10.117 -16.953 -13.57 1 98.56 77 PHE B C 1
ATOM 2772 O O . PHE B 1 77 ? -9.25 -17.281 -14.375 1 98.56 77 PHE B O 1
ATOM 2779 N N . GLY B 1 78 ? -11.148 -17.703 -13.227 1 97.19 78 GLY B N 1
ATOM 2780 C CA . GLY B 1 78 ? -11.305 -19.062 -13.711 1 97.19 78 GLY B CA 1
ATOM 2781 C C . GLY B 1 78 ? -11.688 -19.125 -15.18 1 97.19 78 GLY B C 1
ATOM 2782 O O . GLY B 1 78 ? -12.109 -18.125 -15.766 1 97.19 78 GLY B O 1
ATOM 2783 N N . PRO B 1 79 ? -11.555 -20.312 -15.75 1 96.62 79 PRO B N 1
ATOM 2784 C CA . PRO B 1 79 ? -11.766 -20.484 -17.188 1 96.62 79 PRO B CA 1
ATOM 2785 C C . PRO B 1 79 ? -13.18 -20.125 -17.625 1 96.62 79 PRO B C 1
ATOM 2787 O O . PRO B 1 79 ? -13.383 -19.656 -18.75 1 96.62 79 PRO B O 1
ATOM 2790 N N . ASP B 1 80 ? -14.109 -20.234 -16.75 1 94.31 80 ASP B N 1
ATOM 2791 C CA . ASP B 1 80 ? -15.5 -20.031 -17.141 1 94.31 80 ASP B CA 1
ATOM 2792 C C . ASP B 1 80 ? -16.062 -18.734 -16.562 1 94.31 80 ASP B C 1
ATOM 2794 O O . ASP B 1 80 ? -17.266 -18.484 -16.641 1 94.31 80 ASP B O 1
ATOM 2798 N N . TRP B 1 81 ? -15.18 -17.938 -15.938 1 95.69 81 TRP B N 1
ATOM 2799 C CA . TRP B 1 81 ? -15.648 -16.688 -15.328 1 95.69 81 TRP B CA 1
ATOM 2800 C C . TRP B 1 81 ? -15.766 -15.586 -16.375 1 95.69 81 TRP B C 1
ATOM 2802 O O . TRP B 1 81 ? -15.062 -15.609 -17.391 1 95.69 81 TRP B O 1
ATOM 2812 N N . SER B 1 82 ? -16.625 -14.641 -16.125 1 93.06 82 SER B N 1
ATOM 2813 C CA . SER B 1 82 ? -16.781 -13.492 -17.016 1 93.06 82 SER B CA 1
ATOM 2814 C C . SER B 1 82 ? -16.016 -12.281 -16.5 1 93.06 82 SER B C 1
ATOM 2816 O O . SER B 1 82 ? -15.703 -11.367 -17.266 1 93.06 82 SER B O 1
ATOM 2818 N N . GLU B 1 83 ? -15.789 -12.289 -15.219 1 95.62 83 GLU B N 1
ATOM 2819 C CA . GLU B 1 83 ? -15.07 -11.195 -14.578 1 95.62 83 GLU B CA 1
ATOM 2820 C C . GLU B 1 83 ? -14.086 -11.719 -13.531 1 95.62 83 GLU B C 1
ATOM 2822 O O . GLU B 1 83 ? -14.258 -12.82 -13.008 1 95.62 83 GLU B O 1
ATOM 2827 N N . GLY B 1 84 ? -13.102 -10.875 -13.281 1 97.44 84 GLY B N 1
ATOM 2828 C CA . GLY B 1 84 ? -12.133 -11.227 -12.258 1 97.44 84 GLY B CA 1
ATOM 2829 C C . GLY B 1 84 ? -12.664 -11.055 -10.844 1 97.44 84 GLY B C 1
ATOM 2830 O O . GLY B 1 84 ? -13.609 -10.297 -10.625 1 97.44 84 GLY B O 1
ATOM 2831 N N . CYS B 1 85 ? -12.031 -11.789 -9.969 1 97.69 85 CYS B N 1
ATOM 2832 C CA . CYS B 1 85 ? -12.359 -11.688 -8.547 1 97.69 85 CYS B CA 1
ATOM 2833 C C . CYS B 1 85 ? -12.305 -10.242 -8.07 1 97.69 85 CYS B C 1
ATOM 2835 O O . CYS B 1 85 ? -11.344 -9.523 -8.367 1 97.69 85 CYS B O 1
ATOM 2837 N N . VAL B 1 86 ? -13.273 -9.852 -7.25 1 97.25 86 VAL B N 1
ATOM 2838 C CA . VAL B 1 86 ? -13.383 -8.477 -6.781 1 97.25 86 VAL B CA 1
ATOM 2839 C C . VAL B 1 86 ? -12.227 -8.156 -5.828 1 97.25 86 VAL B C 1
ATOM 2841 O O . VAL B 1 86 ? -11.641 -7.074 -5.887 1 97.25 86 VAL B O 1
ATOM 2844 N N . GLY B 1 87 ? -11.898 -9.062 -4.926 1 96.56 87 GLY B N 1
ATOM 2845 C CA . GLY B 1 87 ? -10.773 -8.859 -4.027 1 96.56 87 GLY B CA 1
ATOM 2846 C C . GLY B 1 87 ? -9.453 -8.711 -4.754 1 96.56 87 GLY B C 1
ATOM 2847 O O . GLY B 1 87 ? -8.641 -7.859 -4.398 1 96.56 87 GLY B O 1
ATOM 2848 N N . CYS B 1 88 ? -9.219 -9.57 -5.77 1 97.75 88 CYS B N 1
ATOM 2849 C CA . CYS B 1 88 ? -8.023 -9.445 -6.602 1 97.75 88 CYS B CA 1
ATOM 2850 C C . CYS B 1 88 ? -8.016 -8.117 -7.348 1 97.75 88 CYS B C 1
ATOM 2852 O O . CYS B 1 88 ? -6.953 -7.516 -7.531 1 97.75 88 CYS B O 1
ATOM 2854 N N . SER B 1 89 ? -9.172 -7.723 -7.801 1 97.75 89 SER B N 1
ATOM 2855 C CA . SER B 1 89 ? -9.273 -6.453 -8.508 1 97.75 89 SER B CA 1
ATOM 2856 C C . SER B 1 89 ? -8.945 -5.281 -7.598 1 97.75 89 SER B C 1
ATOM 2858 O O . SER B 1 89 ? -8.281 -4.328 -8.016 1 97.75 89 SER B O 1
ATOM 2860 N N . PHE B 1 90 ? -9.477 -5.379 -6.383 1 97.25 90 PHE B N 1
ATOM 2861 C CA . PHE B 1 90 ? -9.148 -4.398 -5.359 1 97.25 90 PHE B CA 1
ATOM 2862 C C . PHE B 1 90 ? -7.641 -4.297 -5.168 1 97.25 90 PHE B C 1
ATOM 2864 O O . PHE B 1 90 ? -7.086 -3.197 -5.125 1 97.25 90 PHE B O 1
ATOM 2871 N N . GLU B 1 91 ? -6.938 -5.375 -5.109 1 96.88 91 GLU B N 1
ATOM 2872 C CA . GLU B 1 91 ? -5.484 -5.441 -4.992 1 96.88 91 GLU B CA 1
ATOM 2873 C C . GLU B 1 91 ? -4.805 -4.883 -6.238 1 96.88 91 GLU B C 1
ATOM 2875 O O . GLU B 1 91 ? -3.838 -4.125 -6.137 1 96.88 91 GLU B O 1
ATOM 2880 N N . ALA B 1 92 ? -5.301 -5.238 -7.398 1 97.31 92 ALA B N 1
ATOM 2881 C CA . ALA B 1 92 ? -4.746 -4.816 -8.68 1 97.31 92 ALA B CA 1
ATOM 2882 C C . ALA B 1 92 ? -4.777 -3.297 -8.82 1 97.31 92 ALA B C 1
ATOM 2884 O O . ALA B 1 92 ? -3.881 -2.699 -9.414 1 97.31 92 ALA B O 1
ATOM 2885 N N . ASP B 1 93 ? -5.812 -2.682 -8.266 1 97.06 93 ASP B N 1
ATOM 2886 C CA . ASP B 1 93 ? -5.938 -1.228 -8.297 1 97.06 93 ASP B CA 1
ATOM 2887 C C . ASP B 1 93 ? -4.754 -0.56 -7.602 1 97.06 93 ASP B C 1
ATOM 2889 O O . ASP B 1 93 ? -4.473 0.619 -7.832 1 97.06 93 ASP B O 1
ATOM 2893 N N . HIS B 1 94 ? -4.031 -1.307 -6.762 1 96.88 94 HIS B N 1
ATOM 2894 C CA . HIS B 1 94 ? -2.93 -0.747 -5.984 1 96.88 94 HIS B CA 1
ATOM 2895 C C . HIS B 1 94 ? -1.585 -1.062 -6.633 1 96.88 94 HIS B C 1
ATOM 2897 O O . HIS B 1 94 ? -0.541 -0.62 -6.148 1 96.88 94 HIS B O 1
ATOM 2903 N N . ILE B 1 95 ? -1.61 -1.81 -7.715 1 95.88 95 ILE B N 1
ATOM 2904 C CA . ILE B 1 95 ? -0.38 -2.215 -8.383 1 95.88 95 ILE B CA 1
ATOM 2905 C C . ILE B 1 95 ? 0.092 -1.102 -9.312 1 95.88 95 ILE B C 1
ATOM 2907 O O . ILE B 1 95 ? 1.296 -0.91 -9.508 1 95.88 95 ILE B O 1
ATOM 2911 N N . GLY B 1 96 ? -0.841 -0.33 -9.906 1 90.94 96 GLY B N 1
ATOM 2912 C CA . GLY B 1 96 ? -0.514 0.694 -10.891 1 90.94 96 GLY B CA 1
ATOM 2913 C C . GLY B 1 96 ? 0.51 1.693 -10.383 1 90.94 96 GLY B C 1
ATOM 2914 O O . GLY B 1 96 ? 1.508 1.96 -11.062 1 90.94 96 GLY B O 1
ATOM 2915 N N . GLY B 1 97 ? 0.31 2.152 -9.18 1 91.94 97 GLY B N 1
ATOM 2916 C CA . GLY B 1 97 ? 1.205 3.152 -8.609 1 91.94 97 GLY B CA 1
ATOM 2917 C C . GLY B 1 97 ? 2.576 2.6 -8.273 1 91.94 97 GLY B C 1
ATOM 2918 O O . GLY B 1 97 ? 3.529 3.359 -8.086 1 91.94 97 GLY B O 1
ATOM 2919 N N . ALA B 1 98 ? 2.693 1.319 -8.203 1 95.5 98 ALA B N 1
ATOM 2920 C CA . ALA B 1 98 ? 3.939 0.671 -7.805 1 95.5 98 ALA B CA 1
ATOM 2921 C C . ALA B 1 98 ? 4.73 0.203 -9.023 1 95.5 98 ALA B C 1
ATOM 2923 O O . ALA B 1 98 ? 5.957 0.076 -8.961 1 95.5 98 ALA B O 1
ATOM 2924 N N . LEU B 1 99 ? 4.035 -0.056 -10.117 1 96.81 99 LEU B N 1
ATOM 2925 C CA . LEU B 1 99 ? 4.559 -0.831 -11.242 1 96.81 99 LEU B CA 1
ATOM 2926 C C . LEU B 1 99 ? 5.805 -0.174 -11.82 1 96.81 99 LEU B C 1
ATOM 2928 O O . LEU B 1 99 ? 6.852 -0.814 -11.938 1 96.81 99 LEU B O 1
ATOM 2932 N N . LEU B 1 100 ? 5.707 1.111 -12.156 1 95.88 100 LEU B N 1
ATOM 2933 C CA . LEU B 1 100 ? 6.82 1.801 -12.797 1 95.88 100 LEU B CA 1
ATOM 2934 C C . LEU B 1 100 ? 8.055 1.784 -11.906 1 95.88 100 LEU B C 1
ATOM 2936 O O . LEU B 1 100 ? 9.18 1.624 -12.398 1 95.88 100 LEU B O 1
ATOM 2940 N N . HIS B 1 101 ? 7.898 1.974 -10.617 1 97.75 101 HIS B N 1
ATOM 2941 C CA . HIS B 1 101 ? 9.023 1.989 -9.68 1 97.75 101 HIS B CA 1
ATOM 2942 C C . HIS B 1 101 ? 9.672 0.614 -9.578 1 97.75 101 HIS B C 1
ATOM 2944 O O . HIS B 1 101 ? 10.898 0.508 -9.523 1 97.75 101 HIS B O 1
ATOM 2950 N N . LEU B 1 102 ? 8.875 -0.455 -9.562 1 98 102 LEU B N 1
ATOM 2951 C CA . LEU B 1 102 ? 9.406 -1.814 -9.523 1 98 102 LEU B CA 1
ATOM 2952 C C . LEU B 1 102 ? 10.273 -2.096 -10.742 1 98 102 LEU B C 1
ATOM 2954 O O . LEU B 1 102 ? 11.398 -2.592 -10.602 1 98 102 LEU B O 1
ATOM 2958 N N . LEU B 1 103 ? 9.734 -1.705 -11.93 1 97.62 103 LEU B N 1
ATOM 2959 C CA . LEU B 1 103 ? 10.414 -1.985 -13.188 1 97.62 103 LEU B CA 1
ATOM 2960 C C . LEU B 1 103 ? 11.773 -1.298 -13.242 1 97.62 103 LEU B C 1
ATOM 2962 O O . LEU B 1 103 ? 12.719 -1.825 -13.828 1 97.62 103 LEU B O 1
ATOM 2966 N N . HIS B 1 104 ? 11.906 -0.165 -12.617 1 96.38 104 HIS B N 1
ATOM 2967 C CA . HIS B 1 104 ? 13.148 0.587 -12.625 1 96.38 104 HIS B CA 1
ATOM 2968 C C . HIS B 1 104 ? 14.039 0.198 -11.445 1 96.38 104 HIS B C 1
ATOM 2970 O O . HIS B 1 104 ? 15.07 0.822 -11.211 1 96.38 104 HIS B O 1
ATOM 2976 N N . HIS B 1 105 ? 13.562 -0.798 -10.742 1 97.44 105 HIS B N 1
ATOM 2977 C CA . HIS B 1 105 ? 14.336 -1.254 -9.594 1 97.44 105 HIS B CA 1
ATOM 2978 C C . HIS B 1 105 ? 14.5 -2.77 -9.602 1 97.44 105 HIS B C 1
ATOM 2980 O O . HIS B 1 105 ? 14.438 -3.412 -8.555 1 97.44 105 HIS B O 1
ATOM 2986 N N . ASP B 1 106 ? 14.625 -3.371 -10.773 1 97.75 106 ASP 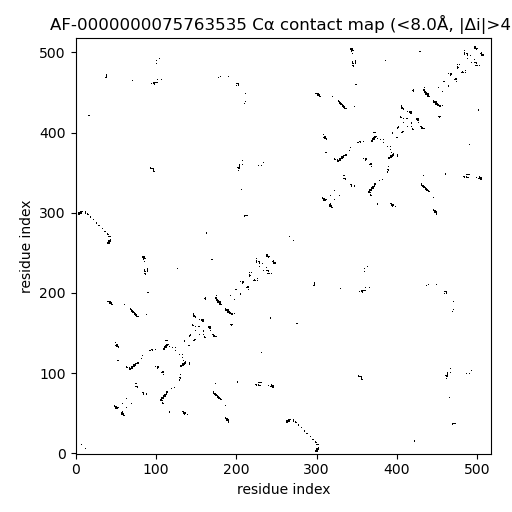B N 1
ATOM 2987 C CA . ASP B 1 106 ? 15.062 -4.73 -11.086 1 97.75 106 ASP B CA 1
ATOM 2988 C C . ASP B 1 106 ? 13.984 -5.75 -10.711 1 97.75 106 ASP B C 1
ATOM 2990 O O . ASP B 1 106 ? 14.297 -6.863 -10.289 1 97.75 106 ASP B O 1
ATOM 2994 N N . VAL B 1 107 ? 12.734 -5.414 -10.727 1 98.62 107 VAL B N 1
ATOM 2995 C CA . VAL B 1 107 ? 11.641 -6.344 -10.453 1 98.62 107 VAL B CA 1
ATOM 2996 C C . VAL B 1 107 ? 10.609 -6.258 -11.578 1 98.62 107 VAL B C 1
ATOM 2998 O O . VAL B 1 107 ? 10.023 -5.199 -11.812 1 98.62 107 VAL B O 1
ATOM 3001 N N . SER B 1 108 ? 10.406 -7.301 -12.297 1 98.69 108 SER B N 1
ATOM 3002 C CA . SER B 1 108 ? 9.281 -7.422 -13.219 1 98.69 108 SER B CA 1
ATOM 3003 C C . SER B 1 108 ? 8.023 -7.887 -12.492 1 98.69 108 SER B C 1
ATOM 3005 O O . SER B 1 108 ? 8.102 -8.469 -11.414 1 98.69 108 SER B O 1
ATOM 3007 N N . PHE B 1 109 ? 6.91 -7.578 -13.062 1 98.69 109 PHE B N 1
ATOM 3008 C CA . PHE B 1 109 ? 5.621 -7.949 -12.484 1 98.69 109 PHE B CA 1
ATOM 3009 C C . PHE B 1 109 ? 4.684 -8.477 -13.57 1 98.69 109 PHE B C 1
ATOM 3011 O O . PHE B 1 109 ? 4.613 -7.922 -14.664 1 98.69 109 PHE B O 1
ATOM 3018 N N . ALA B 1 110 ? 3.932 -9.523 -13.266 1 98.62 110 ALA B N 1
ATOM 3019 C CA . ALA B 1 110 ? 2.877 -10.031 -14.141 1 98.62 110 ALA B CA 1
ATOM 3020 C C . ALA B 1 110 ? 1.769 -10.703 -13.328 1 98.62 110 ALA B C 1
ATOM 3022 O O . ALA B 1 110 ? 2 -11.164 -12.211 1 98.62 110 ALA B O 1
ATOM 3023 N N . ALA B 1 111 ? 0.604 -10.695 -13.844 1 98.69 111 ALA B N 1
ATOM 3024 C CA . ALA B 1 111 ? -0.495 -11.5 -13.305 1 98.69 111 ALA B CA 1
ATOM 3025 C C . ALA B 1 111 ? -0.748 -12.727 -14.172 1 98.69 111 ALA B C 1
ATOM 3027 O O . ALA B 1 111 ? -0.529 -12.695 -15.391 1 98.69 111 ALA B O 1
ATOM 3028 N N . ILE B 1 112 ? -1.115 -13.773 -13.539 1 98.88 112 ILE B N 1
ATOM 3029 C CA . ILE B 1 112 ? -1.426 -15.016 -14.25 1 98.88 112 ILE B CA 1
ATOM 3030 C C . ILE B 1 112 ? -2.783 -15.547 -13.789 1 98.88 112 ILE B C 1
ATOM 3032 O O . ILE B 1 112 ? -3.084 -15.547 -12.594 1 98.88 112 ILE B O 1
ATOM 3036 N N . SER B 1 113 ? -3.607 -15.898 -14.656 1 98.81 113 SER B N 1
ATOM 3037 C CA . SER B 1 113 ? -4.902 -16.531 -14.406 1 98.81 113 SER B CA 1
ATOM 3038 C C . SER B 1 113 ? -5.176 -17.641 -15.406 1 98.81 113 SER B C 1
ATOM 3040 O O . SER B 1 113 ? -4.5 -17.75 -16.438 1 98.81 113 SER B O 1
ATOM 3042 N N . ARG B 1 114 ? -6.152 -18.469 -15.148 1 98.38 114 ARG B N 1
ATOM 3043 C CA . ARG B 1 114 ? -6.426 -19.625 -15.992 1 98.38 114 ARG B CA 1
ATOM 3044 C C . ARG B 1 114 ? -7.41 -19.266 -17.109 1 98.38 114 ARG B C 1
ATOM 3046 O O . ARG B 1 114 ? -7.551 -20.016 -18.078 1 98.38 114 ARG B O 1
ATOM 3053 N N . ALA B 1 115 ? -8.18 -18.141 -17 1 98.19 115 ALA B N 1
ATOM 3054 C CA . ALA B 1 115 ? -9.125 -17.75 -18.031 1 98.19 115 ALA B CA 1
ATOM 3055 C C . ALA B 1 115 ? -8.414 -17.531 -19.375 1 98.19 115 ALA B C 1
ATOM 3057 O O . ALA B 1 115 ? -7.223 -17.219 -19.406 1 98.19 115 ALA B O 1
ATOM 3058 N N . PRO B 1 116 ? -9.164 -17.719 -20.516 1 96.88 116 PRO B N 1
ATOM 3059 C CA . PRO B 1 116 ? -8.578 -17.406 -21.828 1 96.88 116 PRO B CA 1
ATOM 3060 C C . PRO B 1 116 ? -8.055 -15.977 -21.906 1 96.88 116 PRO B C 1
ATOM 3062 O O . PRO B 1 116 ? -8.672 -15.062 -21.344 1 96.88 116 PRO B O 1
ATOM 3065 N N . PHE B 1 117 ? -6.988 -15.812 -22.609 1 97.5 117 PHE B N 1
ATOM 3066 C CA . PHE B 1 117 ? -6.289 -14.531 -22.641 1 97.5 117 PHE B CA 1
ATOM 3067 C C . PHE B 1 117 ? -7.227 -13.414 -23.078 1 97.5 117 PHE B C 1
ATOM 3069 O O . PHE B 1 117 ? -7.184 -12.312 -22.531 1 97.5 117 PHE B O 1
ATOM 3076 N N . GLU B 1 118 ? -8.086 -13.688 -24.062 1 96.88 118 GLU B N 1
ATOM 3077 C CA . GLU B 1 118 ? -8.961 -12.656 -24.594 1 96.88 118 GLU B CA 1
ATOM 3078 C C . GLU B 1 118 ? -9.859 -12.07 -23.516 1 96.88 118 GLU B C 1
ATOM 3080 O O . GLU B 1 118 ? -10.117 -10.867 -23.5 1 96.88 118 GLU B O 1
ATOM 3085 N N . ARG B 1 119 ? -10.289 -12.898 -22.672 1 97.38 119 ARG B N 1
ATOM 3086 C CA . ARG B 1 119 ? -11.141 -12.453 -21.578 1 97.38 119 ARG B CA 1
ATOM 3087 C C . ARG B 1 119 ? -10.344 -11.641 -20.562 1 97.38 119 ARG B C 1
ATOM 3089 O O . ARG B 1 119 ? -10.82 -10.625 -20.062 1 97.38 119 ARG B O 1
ATOM 3096 N N . LEU B 1 120 ? -9.125 -12.062 -20.25 1 98.44 120 LEU B N 1
ATOM 3097 C CA . LEU B 1 120 ? -8.25 -11.336 -19.344 1 98.44 120 LEU B CA 1
ATOM 3098 C C . LEU B 1 120 ? -7.941 -9.945 -19.891 1 98.44 120 LEU B C 1
ATOM 3100 O O . LEU B 1 120 ? -8.016 -8.953 -19.156 1 98.44 120 LEU B O 1
ATOM 3104 N N . GLU B 1 121 ? -7.648 -9.938 -21.141 1 97.94 121 GLU B N 1
ATOM 3105 C CA . GLU B 1 121 ? -7.293 -8.68 -21.797 1 97.94 121 GLU B CA 1
ATOM 3106 C C . GLU B 1 121 ? -8.469 -7.711 -21.812 1 97.94 121 GLU B C 1
ATOM 3108 O O . GLU B 1 121 ? -8.297 -6.52 -21.547 1 97.94 121 GLU B O 1
ATOM 3113 N N . ALA B 1 122 ? -9.656 -8.18 -22.109 1 98 122 ALA B N 1
ATOM 3114 C CA . ALA B 1 122 ? -10.852 -7.34 -22.125 1 98 122 ALA B CA 1
ATOM 3115 C C . ALA B 1 122 ? -11.094 -6.727 -20.734 1 98 122 ALA B C 1
ATOM 3117 O O . ALA B 1 122 ? -11.375 -5.535 -20.625 1 98 122 ALA B O 1
ATOM 3118 N N . PHE B 1 123 ? -10.992 -7.559 -19.75 1 98.38 123 PHE B N 1
ATOM 3119 C CA . PHE B 1 123 ? -11.211 -7.086 -18.391 1 98.38 123 PHE B CA 1
ATOM 3120 C C . PHE B 1 123 ? -10.117 -6.109 -17.969 1 98.38 123 PHE B C 1
ATOM 3122 O O . PHE B 1 123 ? -10.391 -5.086 -17.359 1 98.38 123 PHE B O 1
ATOM 3129 N N . ARG B 1 124 ? -8.883 -6.402 -18.25 1 98 124 ARG B N 1
ATOM 3130 C CA . ARG B 1 124 ? -7.754 -5.527 -17.953 1 98 124 ARG B CA 1
ATOM 3131 C C . ARG B 1 124 ? -7.949 -4.148 -18.562 1 98 124 ARG B C 1
ATOM 3133 O O . ARG B 1 124 ? -7.734 -3.129 -17.906 1 98 124 ARG B O 1
ATOM 3140 N N . ARG B 1 125 ? -8.344 -4.086 -19.812 1 97.75 125 ARG B N 1
ATOM 3141 C CA . ARG B 1 125 ? -8.594 -2.834 -20.516 1 97.75 125 ARG B CA 1
ATOM 3142 C C . ARG B 1 125 ? -9.734 -2.059 -19.875 1 97.75 125 ARG B C 1
ATOM 3144 O O . ARG B 1 125 ? -9.633 -0.844 -19.688 1 97.75 125 ARG B O 1
ATOM 3151 N N . ARG B 1 126 ? -10.805 -2.805 -19.562 1 97.94 126 ARG B N 1
ATOM 3152 C CA . ARG B 1 126 ? -11.938 -2.18 -18.891 1 97.94 126 ARG B CA 1
ATOM 3153 C C . ARG B 1 126 ? -11.516 -1.516 -17.578 1 97.94 126 ARG B C 1
ATOM 3155 O O . ARG B 1 126 ? -11.906 -0.382 -17.297 1 97.94 126 ARG B O 1
ATOM 3162 N N . MET B 1 127 ? -10.664 -2.178 -16.828 1 97.38 127 MET B N 1
ATOM 3163 C CA . MET B 1 127 ? -10.273 -1.717 -15.508 1 97.38 127 MET B CA 1
ATOM 3164 C C . MET B 1 127 ? -9.148 -0.687 -15.594 1 97.38 127 MET B C 1
ATOM 3166 O O . MET B 1 127 ? -8.852 -0.001 -14.617 1 97.38 127 MET B O 1
ATOM 3170 N N . GLY B 1 128 ? -8.508 -0.603 -16.797 1 96.81 128 GLY B N 1
ATOM 3171 C CA . GLY B 1 128 ? -7.477 0.399 -17.016 1 96.81 128 GLY B CA 1
ATOM 3172 C C . GLY B 1 128 ? -6.141 0.029 -16.391 1 96.81 128 GLY B C 1
ATOM 3173 O O . GLY B 1 128 ? -5.352 0.906 -16.047 1 96.81 128 GLY B O 1
ATOM 3174 N N . TRP B 1 129 ? -5.859 -1.219 -16.156 1 97.31 129 TRP B N 1
ATOM 3175 C CA . TRP B 1 129 ? -4.602 -1.658 -15.555 1 97.31 129 TRP B CA 1
ATOM 3176 C C . TRP B 1 129 ? -3.502 -1.756 -16.609 1 97.31 129 TRP B C 1
ATOM 3178 O O . TRP B 1 129 ? -3.775 -2.051 -17.781 1 97.31 129 TRP B O 1
ATOM 3188 N N . GLN B 1 130 ? -2.244 -1.569 -16.141 1 95.88 130 GLN B N 1
ATOM 3189 C CA . GLN B 1 130 ? -1.161 -1.46 -17.109 1 95.88 130 GLN B CA 1
ATOM 3190 C C . GLN B 1 130 ? -0.196 -2.635 -17 1 95.88 130 GLN B C 1
ATOM 3192 O O . GLN B 1 130 ? 0.707 -2.789 -17.828 1 95.88 130 GLN B O 1
ATOM 3197 N N . PHE B 1 131 ? -0.352 -3.461 -16.016 1 96.88 131 PHE B N 1
ATOM 3198 C CA . PHE B 1 131 ? 0.557 -4.59 -15.859 1 96.88 131 PHE B CA 1
ATOM 3199 C C . PHE B 1 131 ? 0.246 -5.68 -16.875 1 96.88 131 PHE B C 1
ATOM 3201 O O . PHE B 1 131 ? -0.854 -5.723 -17.438 1 96.88 131 PHE B O 1
ATOM 3208 N N . ARG B 1 132 ? 1.208 -6.523 -17.125 1 96.5 132 ARG B N 1
ATOM 3209 C CA . ARG B 1 132 ? 1.014 -7.664 -18.016 1 96.5 132 ARG B CA 1
ATOM 3210 C C . ARG B 1 132 ? 0.146 -8.734 -17.344 1 96.5 132 ARG B C 1
ATOM 3212 O O . ARG B 1 132 ? 0.346 -9.07 -16.188 1 96.5 132 ARG B O 1
ATOM 3219 N N . TRP B 1 133 ? -0.783 -9.164 -18.047 1 98.5 133 TRP B N 1
ATOM 3220 C CA . TRP B 1 133 ? -1.673 -10.227 -17.578 1 98.5 133 TRP B CA 1
ATOM 3221 C C . TRP B 1 133 ? -1.734 -11.367 -18.578 1 98.5 133 TRP B C 1
ATOM 3223 O O . TRP B 1 133 ? -2.121 -11.172 -19.734 1 98.5 133 TRP B O 1
ATOM 3233 N N . LEU B 1 134 ? -1.302 -12.594 -18.141 1 98.81 134 LEU B N 1
ATOM 3234 C CA . LEU B 1 134 ? -1.187 -13.727 -19.047 1 98.81 134 LEU B CA 1
ATOM 3235 C C . LEU B 1 134 ? -2.107 -14.859 -18.625 1 98.81 134 LEU B C 1
ATOM 3237 O O . LEU B 1 134 ? -2.471 -14.969 -17.453 1 98.81 134 LEU B O 1
ATOM 3241 N N . SER B 1 135 ? -2.412 -15.688 -19.594 1 98.81 135 SER B N 1
ATOM 3242 C CA . SER B 1 135 ? -3.227 -16.875 -19.344 1 98.81 135 SER B CA 1
ATOM 3243 C C . SER B 1 135 ? -2.355 -18.125 -19.188 1 98.81 135 SER B C 1
ATOM 3245 O O . SER B 1 135 ? -1.437 -18.344 -19.969 1 98.81 135 SER B O 1
ATOM 3247 N N . SER B 1 136 ? -2.619 -18.828 -18.156 1 98.44 136 SER B N 1
ATOM 3248 C CA . SER B 1 136 ? -1.963 -20.109 -17.969 1 98.44 136 SER B CA 1
ATOM 3249 C C . SER B 1 136 ? -2.83 -21.25 -18.5 1 98.44 136 SER B C 1
ATOM 3251 O O . SER B 1 136 ? -2.619 -22.406 -18.141 1 98.44 136 SER B O 1
ATOM 3253 N N . ALA B 1 137 ? -3.828 -20.906 -19.266 1 94.56 137 ALA B N 1
ATOM 3254 C CA . ALA B 1 137 ? -4.691 -21.938 -19.844 1 94.56 137 ALA B CA 1
ATOM 3255 C C . ALA B 1 137 ? -3.867 -23.031 -20.516 1 94.56 137 ALA B C 1
ATOM 3257 O O . ALA B 1 137 ? -2.934 -22.734 -21.266 1 94.56 137 ALA B O 1
ATOM 3258 N N . GLY B 1 138 ? -4.184 -24.25 -20.234 1 90 138 GLY B N 1
ATOM 3259 C CA . GLY B 1 138 ? -3.559 -25.375 -20.922 1 90 138 GLY B CA 1
ATOM 3260 C C . GLY B 1 138 ? -2.311 -25.875 -20.234 1 90 138 GLY B C 1
ATOM 3261 O O . GLY B 1 138 ? -1.591 -26.719 -20.781 1 90 138 GLY B O 1
ATOM 3262 N N . ASN B 1 139 ? -1.937 -25.266 -19.078 1 94.31 139 ASN B N 1
ATOM 3263 C CA . ASN B 1 139 ? -0.808 -25.844 -18.344 1 94.31 139 ASN B CA 1
ATOM 3264 C C . ASN B 1 139 ? -1.085 -25.906 -16.859 1 94.31 139 ASN B C 1
ATOM 3266 O O . ASN B 1 139 ? -2.193 -25.609 -16.406 1 94.31 139 ASN B O 1
ATOM 3270 N N . SER B 1 140 ? -0.114 -26.406 -16.062 1 96.25 140 SER B N 1
ATOM 3271 C CA . SER B 1 140 ? -0.356 -26.75 -14.664 1 96.25 140 SER B CA 1
ATOM 3272 C C . SER B 1 140 ? 0.193 -25.672 -13.727 1 96.25 140 SER B C 1
ATOM 3274 O O . SER B 1 140 ? 0.265 -25.891 -12.516 1 96.25 140 SER B O 1
ATOM 3276 N N . PHE B 1 141 ? 0.605 -24.516 -14.188 1 98.25 141 PHE B N 1
ATOM 3277 C CA . PHE B 1 141 ? 1.307 -23.516 -13.398 1 98.25 141 PHE B CA 1
ATOM 3278 C C . PHE B 1 141 ? 0.532 -23.188 -12.125 1 98.25 141 PHE B C 1
ATOM 3280 O O . PHE B 1 141 ? 1.058 -23.328 -11.023 1 98.25 141 PHE B O 1
ATOM 3287 N N . ASN B 1 142 ? -0.752 -22.766 -12.266 1 98.44 142 ASN B N 1
ATOM 3288 C CA . ASN B 1 142 ? -1.546 -22.359 -11.109 1 98.44 142 ASN B CA 1
ATOM 3289 C C . ASN B 1 142 ? -1.714 -23.516 -10.125 1 98.44 142 ASN B C 1
ATOM 3291 O O . ASN B 1 142 ? -1.671 -23.312 -8.906 1 98.44 142 ASN B O 1
ATOM 3295 N N . ARG B 1 143 ? -1.92 -24.703 -10.625 1 97.12 143 ARG B N 1
ATOM 3296 C CA . ARG B 1 143 ? -2.039 -25.875 -9.766 1 97.12 143 ARG B CA 1
ATOM 3297 C C . ARG B 1 143 ? -0.724 -26.172 -9.047 1 97.12 143 ARG B C 1
ATOM 3299 O O . ARG B 1 143 ? -0.716 -26.484 -7.859 1 97.12 143 ARG B O 1
ATOM 3306 N N . ASP B 1 144 ? 0.398 -26.031 -9.766 1 97 144 ASP B N 1
ATOM 3307 C CA . ASP B 1 144 ? 1.717 -26.312 -9.203 1 97 144 ASP B CA 1
ATOM 3308 C C . ASP B 1 144 ? 2.041 -25.359 -8.062 1 97 144 ASP B C 1
ATOM 3310 O O . ASP B 1 144 ? 2.787 -25.719 -7.141 1 97 144 ASP B O 1
ATOM 3314 N N . PHE B 1 145 ? 1.443 -24.172 -8.078 1 97.5 145 PHE B N 1
ATOM 3315 C CA . PHE B 1 145 ? 1.694 -23.188 -7.027 1 97.5 145 PHE B CA 1
ATOM 3316 C C . PHE B 1 145 ? 0.518 -23.109 -6.062 1 97.5 145 PHE B C 1
ATOM 3318 O O . PHE B 1 145 ? 0.42 -22.188 -5.27 1 97.5 145 PHE B O 1
ATOM 3325 N N . HIS B 1 146 ? -0.395 -24.047 -6.16 1 96.44 146 HIS B N 1
ATOM 3326 C CA . HIS B 1 146 ? -1.452 -24.297 -5.188 1 96.44 146 HIS B CA 1
ATOM 3327 C C . HIS B 1 146 ? -2.404 -23.109 -5.078 1 96.44 146 HIS B C 1
ATOM 3329 O O . HIS B 1 146 ? -2.742 -22.688 -3.973 1 96.44 146 HIS B O 1
ATOM 3335 N N . VAL B 1 147 ? -2.824 -22.594 -6.32 1 97.81 147 VAL B N 1
ATOM 3336 C CA . VAL B 1 147 ? -3.795 -21.5 -6.301 1 97.81 147 VAL B CA 1
ATOM 3337 C C . VAL B 1 147 ? -4.973 -21.844 -7.211 1 97.81 147 VAL B C 1
ATOM 3339 O O . VAL B 1 147 ? -5.887 -21.031 -7.379 1 97.81 147 VAL B O 1
ATOM 3342 N N . SER B 1 148 ? -4.953 -22.938 -7.871 1 97.75 148 SER B N 1
ATOM 3343 C CA . SER B 1 148 ? -6.086 -23.5 -8.609 1 97.75 148 SER B CA 1
ATOM 3344 C C . SER B 1 148 ? -6.25 -24.984 -8.328 1 97.75 148 SER B C 1
ATOM 3346 O O . SER B 1 148 ? -5.266 -25.703 -8.141 1 97.75 148 SER B O 1
ATOM 3348 N N . PHE B 1 149 ? -7.504 -25.484 -8.391 1 97.31 149 PHE B N 1
ATOM 3349 C CA . PHE B 1 149 ? -7.781 -26.828 -7.914 1 97.31 149 PHE B CA 1
ATOM 3350 C C . PHE B 1 149 ? -8.766 -27.531 -8.836 1 97.31 149 PHE B C 1
ATOM 3352 O O . PHE B 1 149 ? -9.773 -26.953 -9.242 1 97.31 149 PHE B O 1
ATOM 3359 N N . ASP B 1 150 ? -8.461 -28.75 -9.203 1 94.06 150 ASP B N 1
ATOM 3360 C CA . ASP B 1 150 ? -9.375 -29.656 -9.875 1 94.06 150 ASP B CA 1
ATOM 3361 C C . ASP B 1 150 ? -9.992 -30.641 -8.883 1 94.06 150 ASP B C 1
ATOM 3363 O O . ASP B 1 150 ? -9.625 -30.672 -7.707 1 94.06 150 ASP B O 1
ATOM 3367 N N . ASP B 1 151 ? -10.82 -31.453 -9.414 1 94.56 151 ASP B N 1
ATOM 3368 C CA . ASP B 1 151 ? -11.531 -32.406 -8.555 1 94.56 151 ASP B CA 1
ATOM 3369 C C . ASP B 1 151 ? -10.555 -33.281 -7.797 1 94.56 151 ASP B C 1
ATOM 3371 O O . ASP B 1 151 ? -10.781 -33.625 -6.629 1 94.56 151 ASP B O 1
ATOM 3375 N N . GLU B 1 152 ? -9.547 -33.656 -8.391 1 94.62 152 GLU B N 1
ATOM 3376 C CA . GLU B 1 152 ? -8.594 -34.594 -7.797 1 94.62 152 GLU B CA 1
ATOM 3377 C C . GLU B 1 152 ? -7.809 -33.938 -6.664 1 94.62 152 GLU B C 1
ATOM 3379 O O . GLU B 1 152 ? -7.184 -34.625 -5.855 1 94.62 152 GLU B O 1
ATOM 33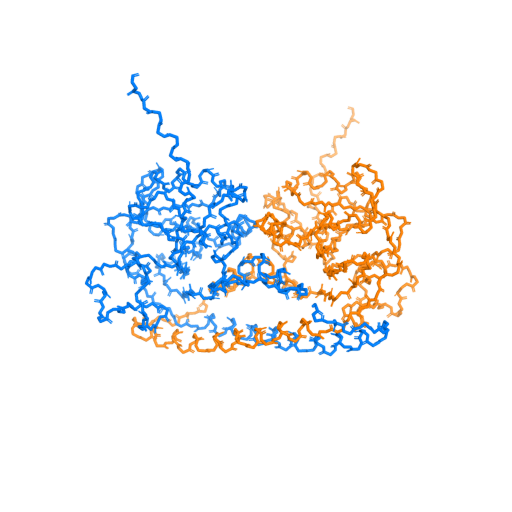84 N N . ASP B 1 153 ? -7.809 -32.562 -6.652 1 95.56 153 ASP B N 1
ATOM 3385 C CA . ASP B 1 153 ? -7.062 -31.812 -5.637 1 95.56 153 ASP B CA 1
ATOM 3386 C C . ASP B 1 153 ? -7.871 -31.688 -4.352 1 95.56 153 ASP B C 1
ATOM 3388 O O . ASP B 1 153 ? -7.344 -31.266 -3.318 1 95.56 153 ASP B O 1
ATOM 3392 N N . ILE B 1 154 ? -9.125 -32 -4.426 1 96.25 154 ILE B N 1
ATOM 3393 C CA . ILE B 1 154 ? -10.031 -31.891 -3.287 1 96.25 154 ILE B CA 1
ATOM 3394 C C . ILE B 1 154 ? -10.062 -33.188 -2.508 1 96.25 154 ILE B C 1
ATOM 3396 O O . ILE B 1 154 ? -10.461 -34.219 -3.045 1 96.25 154 ILE B O 1
ATOM 3400 N N . VAL B 1 155 ? -9.594 -33.156 -1.312 1 96.75 155 VAL B N 1
ATOM 3401 C CA . VAL B 1 155 ? -9.586 -34.312 -0.431 1 96.75 155 VAL B CA 1
ATOM 3402 C C . VAL B 1 155 ? -10.422 -34.031 0.813 1 96.75 155 VAL B C 1
ATOM 3404 O O . VAL B 1 155 ? -10.07 -33.156 1.615 1 96.75 155 VAL B O 1
ATOM 3407 N N . GLU B 1 156 ? -11.523 -34.781 1.017 1 96.94 156 GLU B N 1
ATOM 3408 C CA . GLU B 1 156 ? -12.422 -34.594 2.156 1 96.94 156 GLU B CA 1
ATOM 3409 C C . GLU B 1 156 ? -12.859 -33.156 2.303 1 96.94 156 GLU B C 1
ATOM 3411 O O . GLU B 1 156 ? -12.805 -32.594 3.4 1 96.94 156 GLU B O 1
ATOM 3416 N N . GLY B 1 157 ? -13.094 -32.531 1.211 1 96.38 157 GLY B N 1
ATOM 3417 C CA . GLY B 1 157 ? -13.609 -31.188 1.2 1 96.38 157 GLY B CA 1
ATOM 3418 C C . GLY B 1 157 ? -12.547 -30.141 1.462 1 96.38 157 GLY B C 1
ATOM 3419 O O . GLY B 1 157 ? -12.867 -28.984 1.745 1 96.38 157 GLY B O 1
ATOM 3420 N N . LYS B 1 158 ? -11.281 -30.516 1.37 1 98 158 LYS B N 1
ATOM 3421 C CA . LYS B 1 158 ? -10.172 -29.594 1.648 1 98 158 LYS B CA 1
ATOM 3422 C C . LYS B 1 158 ? -9.195 -29.547 0.474 1 98 158 LYS B C 1
ATOM 3424 O O . LYS B 1 158 ? -9.156 -30.453 -0.35 1 98 158 LYS B O 1
ATOM 3429 N N . VAL B 1 159 ? -8.5 -28.469 0.328 1 97.31 159 VAL B N 1
ATOM 3430 C CA . VAL B 1 159 ? -7.406 -28.297 -0.623 1 97.31 159 VAL B CA 1
ATOM 3431 C C . VAL B 1 159 ? -6.16 -27.812 0.106 1 97.31 159 VAL B C 1
ATOM 3433 O O . VAL B 1 159 ? -6.254 -27.266 1.208 1 97.31 159 VAL B O 1
ATOM 3436 N N . PHE B 1 160 ? -4.992 -28.094 -0.428 1 96.88 160 PHE B N 1
ATOM 3437 C CA . PHE B 1 160 ? -3.736 -27.625 0.139 1 96.88 160 PHE B CA 1
ATOM 3438 C C . PHE B 1 160 ? -3.443 -26.203 -0.324 1 96.88 160 PHE B C 1
ATOM 3440 O O . PHE B 1 160 ? -3.168 -25.969 -1.504 1 96.88 160 PHE B O 1
ATOM 3447 N N . TYR B 1 161 ? -3.559 -25.203 0.554 1 96.44 161 TYR B N 1
ATOM 3448 C CA . TYR B 1 161 ? -3.402 -23.781 0.302 1 96.44 161 TYR B CA 1
ATOM 3449 C C . TYR B 1 161 ? -2.746 -23.078 1.489 1 96.44 161 TYR B C 1
ATOM 3451 O O . TYR B 1 161 ? -3.057 -23.391 2.643 1 96.44 161 TYR B O 1
ATOM 3459 N N . ASN B 1 162 ? -1.787 -22.172 1.159 1 96.06 162 ASN B N 1
ATOM 3460 C CA . ASN B 1 162 ? -1.077 -21.438 2.197 1 96.06 162 ASN B CA 1
ATOM 3461 C C . ASN B 1 162 ? -0.377 -22.375 3.176 1 96.06 162 ASN B C 1
ATOM 3463 O O . ASN B 1 162 ? -0.511 -22.219 4.391 1 96.06 162 ASN B O 1
ATOM 3467 N N . TYR B 1 163 ? 0.176 -23.484 2.658 1 95.56 163 TYR B N 1
ATOM 3468 C CA . TYR B 1 163 ? 1.056 -24.453 3.301 1 95.56 163 TYR B CA 1
ATOM 3469 C C . TYR B 1 163 ? 0.288 -25.297 4.309 1 95.56 163 TYR B C 1
ATOM 3471 O O . TYR B 1 163 ? 0.866 -25.797 5.273 1 95.56 163 TYR B O 1
ATOM 3479 N N . ALA B 1 164 ? -1.004 -25.406 4.102 1 95.19 164 ALA B N 1
ATOM 3480 C CA . ALA B 1 164 ? -1.836 -26.234 4.969 1 95.19 164 ALA B CA 1
ATOM 3481 C C . ALA B 1 164 ? -3.1 -26.688 4.238 1 95.19 164 ALA B C 1
ATOM 3483 O O . ALA B 1 164 ? -3.49 -26.094 3.232 1 95.19 164 ALA B O 1
ATOM 3484 N N . TRP B 1 165 ? -3.676 -27.75 4.754 1 96.44 165 TRP B N 1
ATOM 3485 C CA . TRP B 1 165 ? -4.98 -28.188 4.27 1 96.44 165 TRP B CA 1
ATOM 3486 C C . TRP B 1 165 ? -6.09 -27.297 4.816 1 96.44 165 TRP B C 1
ATOM 3488 O O . TRP B 1 165 ? -6.172 -27.062 6.023 1 96.44 165 TRP B O 1
ATOM 3498 N N . GLN B 1 166 ? -6.863 -26.719 3.893 1 94.81 166 GLN B N 1
ATOM 3499 C CA . GLN B 1 166 ? -7.93 -25.797 4.258 1 94.81 166 GLN B CA 1
ATOM 3500 C C . GLN B 1 166 ? -9.227 -26.125 3.523 1 94.81 166 GLN B C 1
ATOM 3502 O O . GLN B 1 166 ? -9.195 -26.766 2.471 1 94.81 166 GLN B O 1
ATOM 3507 N N . PRO B 1 167 ? -10.383 -25.719 4.129 1 94.5 167 PRO B N 1
ATOM 3508 C CA . PRO B 1 167 ? -11.641 -25.969 3.43 1 94.5 167 PRO B CA 1
ATOM 3509 C C . PRO B 1 167 ? -11.641 -25.438 2 1 94.5 167 PRO B C 1
ATOM 3511 O O . PRO B 1 167 ? -11.109 -24.359 1.742 1 94.5 167 PRO B O 1
ATOM 3514 N N . PHE B 1 168 ? -12.188 -26.188 1.138 1 94.19 168 PHE B N 1
ATOM 3515 C CA . PHE B 1 168 ? -12.328 -25.797 -0.258 1 94.19 168 PHE B CA 1
ATOM 3516 C C . PHE B 1 168 ? -13.344 -24.656 -0.398 1 94.19 168 PHE B C 1
ATOM 3518 O O . PHE B 1 168 ? -14.508 -24.812 -0.034 1 94.19 168 PHE B O 1
ATOM 3525 N N . VAL B 1 169 ? -12.961 -23.578 -0.901 1 88.81 169 VAL B N 1
ATOM 3526 C CA . VAL B 1 169 ? -13.812 -22.406 -1.049 1 88.81 169 VAL B CA 1
ATOM 3527 C C . VAL B 1 169 ? -14.305 -22.297 -2.492 1 88.81 169 VAL B C 1
ATOM 3529 O O . VAL B 1 169 ? -15.508 -22.156 -2.736 1 88.81 169 VAL B O 1
ATOM 3532 N N . CYS B 1 170 ? -13.336 -22.328 -3.443 1 93.06 170 CYS B N 1
ATOM 3533 C CA . CYS B 1 170 ? -13.625 -22.344 -4.875 1 93.06 170 CYS B CA 1
ATOM 3534 C C . CYS B 1 170 ? -12.422 -22.828 -5.668 1 93.06 170 CYS B C 1
ATOM 3536 O O . CYS B 1 170 ? -11.344 -23.047 -5.105 1 93.06 170 CYS B O 1
ATOM 3538 N N . GLU B 1 171 ? -12.523 -22.938 -6.957 1 95.62 171 GLU B N 1
ATOM 3539 C CA . GLU B 1 171 ? -11.5 -23.562 -7.785 1 95.62 171 GLU B CA 1
ATOM 3540 C C . GLU B 1 171 ? -10.297 -22.641 -7.961 1 95.62 171 GLU B C 1
ATOM 3542 O O . GLU B 1 171 ? -9.227 -23.078 -8.398 1 95.62 171 GLU B O 1
ATOM 3547 N N . GLU B 1 172 ? -10.469 -21.391 -7.703 1 97.06 172 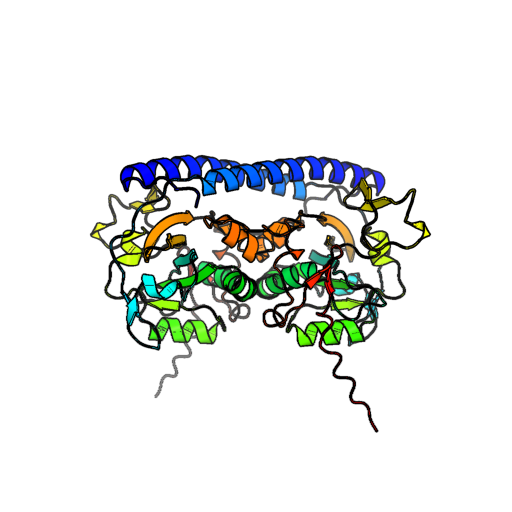GLU B N 1
ATOM 3548 C CA . GLU B 1 172 ? -9.391 -20.406 -7.781 1 97.06 172 GLU B CA 1
ATOM 3549 C C . GLU B 1 172 ? -9.125 -19.766 -6.414 1 97.06 172 GLU B C 1
ATOM 3551 O O . GLU B 1 172 ? -10.062 -19.406 -5.699 1 97.06 172 GLU B O 1
ATOM 3556 N N . LEU B 1 173 ? -7.895 -19.672 -6.059 1 97 173 LEU B N 1
ATOM 3557 C CA . LEU B 1 173 ? -7.473 -18.875 -4.91 1 97 173 LEU B CA 1
ATOM 3558 C C . LEU B 1 173 ? -6.34 -17.938 -5.285 1 97 173 LEU B C 1
ATOM 3560 O O . LEU B 1 173 ? -5.785 -18.031 -6.383 1 97 173 LEU B O 1
ATOM 3564 N N . SER B 1 174 ? -6.117 -16.969 -4.477 1 96.62 174 SER B N 1
ATOM 3565 C CA . SER B 1 174 ? -5.238 -15.852 -4.812 1 96.62 174 SER B CA 1
ATOM 3566 C C . SER B 1 174 ? -3.904 -15.961 -4.082 1 96.62 174 SER B C 1
ATOM 3568 O O . SER B 1 174 ? -3.789 -16.688 -3.094 1 96.62 174 SER B O 1
ATOM 3570 N N . GLY B 1 175 ? -2.881 -15.164 -4.609 1 97.38 175 GLY B N 1
ATOM 3571 C CA . GLY B 1 175 ? -1.584 -15.078 -3.959 1 97.38 175 GLY B CA 1
ATOM 3572 C C . GLY B 1 175 ? -0.53 -14.398 -4.812 1 97.38 175 GLY B C 1
ATOM 3573 O O . GLY B 1 175 ? -0.847 -13.82 -5.852 1 97.38 175 GLY B O 1
ATOM 3574 N N . PHE B 1 176 ? 0.721 -14.453 -4.254 1 98.44 176 PHE B N 1
ATOM 3575 C CA . PHE B 1 176 ? 1.914 -13.977 -4.945 1 98.44 176 PHE B CA 1
ATOM 3576 C C . PHE B 1 176 ? 3.008 -15.039 -4.926 1 98.44 176 PHE B C 1
ATOM 3578 O O . PHE B 1 176 ? 3.166 -15.758 -3.936 1 98.44 176 PHE B O 1
ATOM 3585 N N . SER B 1 177 ? 3.689 -15.141 -5.977 1 98.69 177 SER B N 1
ATOM 3586 C CA . SER B 1 177 ? 4.926 -15.914 -6.047 1 98.69 177 SER B CA 1
ATOM 3587 C C . SER B 1 177 ? 6.094 -15.047 -6.512 1 98.69 177 SER B C 1
ATOM 3589 O O . SER B 1 177 ? 5.941 -14.219 -7.41 1 98.69 177 SER B O 1
ATOM 3591 N N . VAL B 1 178 ? 7.18 -15.281 -5.898 1 98.75 178 VAL B N 1
ATOM 3592 C CA . VAL B 1 178 ? 8.375 -14.492 -6.188 1 98.75 178 VAL B CA 1
ATOM 3593 C C . VAL B 1 178 ? 9.461 -15.398 -6.754 1 98.75 178 VAL B C 1
ATOM 3595 O O . VAL B 1 178 ? 9.742 -16.469 -6.199 1 98.75 178 VAL B O 1
ATOM 3598 N N . PHE B 1 179 ? 10.047 -14.93 -7.855 1 98.81 179 PHE B N 1
ATOM 3599 C CA . PHE B 1 179 ? 11.086 -15.695 -8.531 1 98.81 179 PHE B CA 1
ATOM 3600 C C . PHE B 1 179 ? 12.367 -14.883 -8.672 1 98.81 179 PHE B C 1
ATOM 3602 O O . PHE B 1 179 ? 12.32 -13.648 -8.68 1 98.81 179 PHE B O 1
ATOM 3609 N N . TYR B 1 180 ? 13.453 -15.578 -8.758 1 98.5 180 TYR B N 1
ATOM 3610 C CA . TYR B 1 180 ? 14.773 -15.023 -9.023 1 98.5 180 TYR B CA 1
ATOM 3611 C C . TYR B 1 180 ? 15.461 -15.758 -10.156 1 98.5 180 TYR B C 1
ATOM 3613 O O . TYR B 1 180 ? 15.391 -16.984 -10.25 1 98.5 180 TYR B O 1
ATOM 3621 N N . ARG B 1 181 ? 15.984 -15.039 -11.047 1 97.94 181 ARG B N 1
ATOM 3622 C CA . ARG B 1 181 ? 16.797 -15.609 -12.117 1 97.94 181 ARG B CA 1
ATOM 3623 C C . ARG B 1 181 ? 18.266 -15.25 -11.922 1 97.94 181 ARG B C 1
ATOM 3625 O O . ARG B 1 181 ? 18.641 -14.078 -11.891 1 97.94 181 ARG B O 1
ATOM 3632 N N . ASP B 1 182 ? 19.125 -16.25 -11.859 1 95.75 182 ASP B N 1
ATOM 3633 C CA . ASP B 1 182 ? 20.531 -15.977 -11.617 1 95.75 182 ASP B CA 1
ATOM 3634 C C . ASP B 1 182 ? 21.266 -15.688 -12.93 1 95.75 182 ASP B C 1
ATOM 3636 O O . ASP B 1 182 ? 20.656 -15.648 -13.992 1 95.75 182 ASP B O 1
ATOM 3640 N N . THR B 1 183 ? 22.531 -15.469 -12.852 1 94.38 183 THR B N 1
ATOM 3641 C CA . THR B 1 183 ? 23.328 -15.031 -13.992 1 94.38 183 THR B CA 1
ATOM 3642 C C . THR B 1 183 ? 23.469 -16.156 -15.016 1 94.38 183 THR B C 1
ATOM 3644 O O . THR B 1 183 ? 23.812 -15.914 -16.172 1 94.38 183 THR B O 1
ATOM 3647 N N . GLN B 1 184 ? 23.219 -17.406 -14.656 1 94.12 184 GLN B N 1
ATOM 3648 C CA . GLN B 1 184 ? 23.297 -18.547 -15.562 1 94.12 184 GLN B CA 1
ATOM 3649 C C . GLN B 1 184 ? 21.938 -18.812 -16.203 1 94.12 184 GLN B C 1
ATOM 3651 O O . GLN B 1 184 ? 21.812 -19.719 -17.047 1 94.12 184 GLN B O 1
ATOM 3656 N N . GLY B 1 185 ? 20.953 -18.078 -15.797 1 95.31 185 GLY B N 1
ATOM 3657 C CA . GLY B 1 185 ? 19.641 -18.219 -16.391 1 95.31 185 GLY B CA 1
ATOM 3658 C C . GLY B 1 185 ? 18.75 -19.188 -15.648 1 95.31 185 GLY B C 1
ATOM 3659 O O . GLY B 1 185 ? 17.609 -19.453 -16.062 1 95.31 185 GLY B O 1
ATOM 3660 N N . GLU B 1 186 ? 19.234 -19.719 -14.523 1 96.75 186 GLU B N 1
ATOM 3661 C CA . GLU B 1 186 ? 18.406 -20.609 -13.703 1 96.75 186 GLU B CA 1
ATOM 3662 C C . GLU B 1 186 ? 17.359 -19.828 -12.93 1 96.75 186 GLU B C 1
ATOM 3664 O O . GLU B 1 186 ? 17.641 -18.734 -12.422 1 96.75 186 GLU B O 1
ATOM 3669 N N . ILE B 1 187 ? 16.172 -20.375 -12.875 1 98.19 187 ILE B N 1
ATOM 3670 C CA . ILE B 1 187 ? 15.07 -19.703 -12.203 1 98.19 187 ILE B CA 1
ATOM 3671 C C . ILE B 1 187 ? 14.766 -20.422 -10.883 1 98.19 187 ILE B C 1
ATOM 3673 O O . ILE B 1 187 ? 14.742 -21.656 -10.828 1 98.19 187 ILE B O 1
ATOM 3677 N N . PHE B 1 188 ? 14.578 -19.625 -9.852 1 98.38 188 PHE B N 1
ATOM 3678 C CA . PHE B 1 188 ? 14.25 -20.125 -8.516 1 98.38 188 PHE B CA 1
ATOM 3679 C C . PHE B 1 188 ? 12.953 -19.5 -8.008 1 98.38 188 PHE B C 1
ATOM 3681 O O . PHE B 1 188 ? 12.656 -18.344 -8.305 1 98.38 188 PHE B O 1
ATOM 3688 N N . HIS B 1 189 ? 12.141 -20.297 -7.336 1 98.62 189 HIS B N 1
ATOM 3689 C CA . HIS B 1 189 ? 11.039 -19.812 -6.504 1 98.62 189 HIS B CA 1
ATOM 3690 C C . HIS B 1 189 ? 11.523 -19.469 -5.098 1 98.62 189 HIS B C 1
ATOM 3692 O O . HIS B 1 189 ? 12.031 -20.344 -4.387 1 98.62 189 HIS B O 1
ATOM 3698 N N . THR B 1 190 ? 11.352 -18.234 -4.633 1 98.31 190 THR B N 1
ATOM 3699 C CA . THR B 1 190 ? 12.031 -17.781 -3.428 1 98.31 190 THR B CA 1
ATOM 3700 C C . THR B 1 190 ? 11.031 -17.516 -2.305 1 98.31 190 THR B C 1
ATOM 3702 O O . THR B 1 190 ? 11.383 -17.578 -1.125 1 98.31 190 THR B O 1
ATOM 3705 N N . PHE B 1 191 ? 9.836 -17.219 -2.641 1 98.38 191 PHE B N 1
ATOM 3706 C CA . PHE B 1 191 ? 8.844 -16.844 -1.633 1 98.38 191 PHE B CA 1
ATOM 3707 C C . PHE B 1 191 ? 7.441 -16.844 -2.227 1 98.38 191 PHE B C 1
ATOM 3709 O O . PHE B 1 191 ? 7.273 -16.625 -3.428 1 98.38 191 PHE B O 1
ATOM 3716 N N . SER B 1 192 ? 6.449 -17.125 -1.455 1 98 192 SER B N 1
ATOM 3717 C CA . SER B 1 192 ? 5.043 -16.922 -1.789 1 98 192 SER B CA 1
ATOM 3718 C C . SER B 1 192 ? 4.277 -16.312 -0.614 1 98 192 SER B C 1
ATOM 3720 O O . SER B 1 192 ? 4.605 -16.578 0.545 1 98 192 SER B O 1
ATOM 3722 N N . ALA B 1 193 ? 3.33 -15.516 -0.927 1 97.12 193 ALA B N 1
ATOM 3723 C CA . ALA B 1 193 ? 2.385 -14.984 0.049 1 97.12 193 ALA B CA 1
ATOM 3724 C C . ALA B 1 193 ? 0.947 -15.312 -0.339 1 97.12 193 ALA B C 1
ATOM 3726 O O . ALA B 1 193 ? 0.519 -15.031 -1.46 1 97.12 193 ALA B O 1
ATOM 3727 N N . PHE B 1 194 ? 0.194 -15.922 0.529 1 95.25 194 PHE B N 1
ATOM 3728 C CA . PHE B 1 194 ? -1.205 -16.281 0.342 1 95.25 194 PHE B CA 1
ATOM 3729 C C . PHE B 1 194 ? -2.068 -15.711 1.46 1 95.25 194 PHE B C 1
ATOM 3731 O O . PHE B 1 194 ? -1.548 -15.18 2.441 1 95.25 194 PHE B O 1
ATOM 3738 N N . GLY B 1 195 ? -3.342 -15.867 1.287 1 87.56 195 GLY B N 1
ATOM 3739 C CA . GLY B 1 195 ? -4.219 -15.367 2.334 1 87.56 195 GLY B CA 1
ATOM 3740 C C . GLY B 1 195 ? -4.082 -13.875 2.572 1 87.56 195 GLY B C 1
ATOM 3741 O O . GLY B 1 195 ? -4.211 -13.078 1.642 1 87.56 195 GLY B O 1
ATOM 3742 N N . ARG B 1 196 ? -3.727 -13.508 3.842 1 82.88 196 ARG B N 1
ATOM 3743 C CA . ARG B 1 196 ? -3.615 -12.102 4.199 1 82.88 196 ARG B CA 1
ATOM 3744 C C . ARG B 1 196 ? -2.174 -11.617 4.094 1 82.88 196 ARG B C 1
ATOM 3746 O O . ARG B 1 196 ? -1.827 -10.555 4.613 1 82.88 196 ARG B O 1
ATOM 3753 N N . GLY B 1 197 ? -1.383 -12.422 3.479 1 87.69 197 GLY B N 1
ATOM 3754 C CA . GLY B 1 197 ? 0.045 -12.156 3.441 1 87.69 197 GLY B CA 1
ATOM 3755 C C . GLY B 1 197 ? 0.396 -10.898 2.662 1 87.69 197 GLY B C 1
ATOM 3756 O O . GLY B 1 197 ? 1.47 -10.328 2.852 1 87.69 197 GLY B O 1
ATOM 3757 N N . ALA B 1 198 ? -0.468 -10.445 1.798 1 86.94 198 ALA B N 1
ATOM 3758 C CA . ALA B 1 198 ? -0.166 -9.273 0.981 1 86.94 198 ALA B CA 1
ATOM 3759 C C . ALA B 1 198 ? -1.152 -8.141 1.258 1 86.94 198 ALA B C 1
ATOM 3761 O O . ALA B 1 198 ? -1.305 -7.23 0.443 1 86.94 198 ALA B O 1
ATOM 3762 N N . GLU B 1 199 ? -1.756 -8.148 2.387 1 88.31 199 GLU B N 1
ATOM 3763 C CA . GLU B 1 199 ? -2.791 -7.176 2.727 1 88.31 199 GLU B CA 1
ATOM 3764 C C . GLU B 1 199 ? -2.225 -5.758 2.771 1 88.31 199 GLU B C 1
ATOM 3766 O O . GLU B 1 199 ? -2.93 -4.793 2.469 1 88.31 199 GLU B O 1
ATOM 3771 N N . GLU B 1 200 ? -0.966 -5.652 3.084 1 89.56 200 GLU B N 1
ATOM 3772 C CA . GLU B 1 200 ? -0.345 -4.336 3.184 1 89.56 200 GLU B CA 1
ATOM 3773 C C . GLU B 1 200 ? -0.218 -3.68 1.811 1 89.56 200 GLU B C 1
ATOM 3775 O O . GLU B 1 200 ? 0.003 -2.471 1.712 1 89.56 200 GLU B O 1
ATOM 3780 N N . LEU B 1 201 ? -0.413 -4.523 0.807 1 93.56 201 LEU B N 1
ATOM 3781 C CA . LEU B 1 201 ? -0.411 -3.951 -0.535 1 93.56 201 LEU B CA 1
ATOM 3782 C C . LEU B 1 201 ? -1.629 -3.059 -0.748 1 93.56 201 LEU B C 1
ATOM 3784 O O . LEU B 1 201 ? -1.622 -2.189 -1.624 1 93.56 201 LEU B O 1
ATOM 3788 N N . LEU B 1 202 ? -2.635 -3.293 0.074 1 95.56 202 LEU B N 1
ATOM 3789 C CA . LEU B 1 202 ? -3.881 -2.543 -0.046 1 95.56 202 LEU B CA 1
ATOM 3790 C C . LEU B 1 202 ? -3.771 -1.196 0.662 1 95.56 202 LEU B C 1
ATOM 3792 O O . LEU B 1 202 ? -4.117 -1.079 1.84 1 95.56 202 LEU B O 1
ATOM 3796 N N . GLY B 1 203 ? -3.324 -0.194 -0.087 1 96.12 203 GLY B N 1
ATOM 3797 C CA . GLY B 1 203 ? -3.236 1.145 0.474 1 96.12 203 GLY B CA 1
ATOM 3798 C C . GLY B 1 203 ? -4.523 1.603 1.132 1 96.12 203 GLY B C 1
ATOM 3799 O O . GLY B 1 203 ? -4.496 2.332 2.125 1 96.12 203 GLY B O 1
ATOM 3800 N N . THR B 1 204 ? -5.656 1.197 0.586 1 97.44 204 THR B N 1
ATOM 3801 C CA . THR B 1 204 ? -6.949 1.504 1.185 1 97.44 204 THR B CA 1
ATOM 3802 C C . THR B 1 204 ? -7.008 1.018 2.629 1 97.44 204 THR B C 1
ATOM 3804 O O . THR B 1 204 ? -7.383 1.771 3.529 1 97.44 204 THR B O 1
ATOM 3807 N N . TYR B 1 205 ? -6.594 -0.222 2.875 1 96.5 205 TYR B N 1
ATOM 3808 C CA . TYR B 1 205 ? -6.629 -0.77 4.227 1 96.5 205 TYR B CA 1
ATOM 3809 C C . TYR B 1 205 ? -5.645 -0.04 5.133 1 96.5 205 TYR B C 1
ATOM 3811 O O . TYR B 1 205 ? -5.941 0.208 6.305 1 96.5 205 TYR B O 1
ATOM 3819 N N . VAL B 1 206 ? -4.457 0.299 4.582 1 96 206 VAL B N 1
ATOM 3820 C CA . VAL B 1 206 ? -3.465 1.025 5.367 1 96 206 VAL B CA 1
ATOM 3821 C C . VAL B 1 206 ? -4.062 2.34 5.867 1 96 206 VAL B C 1
ATOM 3823 O O . VAL B 1 206 ? -3.941 2.676 7.047 1 96 206 VAL B O 1
ATOM 3826 N N . LEU B 1 207 ? -4.75 3.049 4.992 1 97.56 207 LEU B N 1
ATOM 3827 C CA . LEU B 1 207 ? -5.34 4.332 5.355 1 97.56 207 LEU B CA 1
ATOM 3828 C C . LEU B 1 207 ? -6.547 4.137 6.266 1 97.56 207 LEU B C 1
ATOM 3830 O O . LEU B 1 207 ? -6.715 4.867 7.246 1 97.56 207 LEU B O 1
ATOM 3834 N N . LEU B 1 208 ? -7.383 3.133 5.98 1 97.44 208 LEU B N 1
ATOM 3835 C CA . LEU B 1 208 ? -8.531 2.854 6.832 1 97.44 208 LEU B CA 1
ATOM 3836 C C . LEU B 1 208 ? -8.086 2.52 8.25 1 97.44 208 LEU B C 1
ATOM 3838 O O . LEU B 1 208 ? -8.719 2.953 9.219 1 97.44 208 LEU B O 1
ATOM 3842 N N . ASP B 1 209 ? -6.996 1.797 8.398 1 96.44 209 ASP B N 1
ATOM 3843 C CA . ASP B 1 209 ? -6.508 1.37 9.711 1 96.44 209 ASP B CA 1
ATOM 3844 C C . ASP B 1 209 ? -6.012 2.561 10.523 1 96.44 209 ASP B C 1
ATOM 3846 O O . ASP B 1 209 ? -5.797 2.447 11.734 1 96.44 209 ASP B O 1
ATOM 3850 N N . MET B 1 210 ? -5.828 3.717 9.906 1 96.94 210 MET B N 1
ATOM 3851 C CA . MET B 1 210 ? -5.438 4.934 10.609 1 96.94 210 MET B CA 1
ATOM 3852 C C . MET B 1 210 ? -6.664 5.668 11.148 1 96.94 210 MET B C 1
ATOM 3854 O O . MET B 1 210 ? -6.535 6.562 11.984 1 96.94 210 MET B O 1
ATOM 3858 N N . THR B 1 211 ? -7.836 5.355 10.641 1 97.69 211 THR B N 1
ATOM 3859 C CA . THR B 1 211 ? -9.023 6.16 10.914 1 97.69 211 THR B CA 1
ATOM 3860 C C . THR B 1 211 ? -9.812 5.582 12.078 1 97.69 211 THR B C 1
ATOM 3862 O O . THR B 1 211 ? -9.664 4.402 12.414 1 97.69 211 THR B O 1
ATOM 3865 N N . PRO B 1 212 ? -10.695 6.34 12.688 1 96.5 212 PRO B N 1
ATOM 3866 C CA . PRO B 1 212 ? -11.461 5.918 13.859 1 96.5 212 PRO B CA 1
ATOM 3867 C C . PRO B 1 212 ? -12.383 4.734 13.57 1 96.5 212 PRO B C 1
ATOM 3869 O O . PRO B 1 212 ? -12.562 3.865 14.43 1 96.5 212 PRO B O 1
ATOM 3872 N N . ASN B 1 213 ? -12.945 4.691 12.398 1 95.69 213 ASN B N 1
ATOM 3873 C CA . ASN B 1 213 ? -13.875 3.617 12.078 1 95.69 213 ASN B CA 1
ATOM 3874 C C . ASN B 1 213 ? -13.148 2.367 11.586 1 95.69 213 ASN B C 1
ATOM 3876 O O . ASN B 1 213 ? -13.781 1.338 11.336 1 95.69 213 ASN B O 1
ATOM 3880 N N . GLY B 1 214 ? -11.836 2.461 11.453 1 96 214 GLY B N 1
ATOM 3881 C CA . GLY B 1 214 ? -11.078 1.337 10.93 1 96 214 GLY B CA 1
ATOM 3882 C C . GLY B 1 214 ? -11.594 0.841 9.594 1 96 214 GLY B C 1
ATOM 3883 O O . GLY B 1 214 ? -11.969 1.639 8.734 1 96 214 GLY B O 1
ATOM 3884 N N . ARG B 1 215 ? -11.555 -0.417 9.352 1 95.12 215 ARG B N 1
ATOM 3885 C CA . ARG B 1 215 ? -11.969 -1.008 8.086 1 95.12 215 ARG B CA 1
ATOM 3886 C C . ARG B 1 215 ? -13.492 -1.049 7.977 1 95.12 215 ARG B C 1
ATOM 3888 O O . ARG B 1 215 ? -14.031 -1.248 6.887 1 95.12 215 ARG B O 1
ATOM 3895 N N . ASN B 1 216 ? -14.148 -0.814 9.078 1 94.31 216 ASN B N 1
ATOM 3896 C CA . ASN B 1 216 ? -15.602 -0.647 9.094 1 94.31 216 ASN B CA 1
ATOM 3897 C C . ASN B 1 216 ? -16.297 -1.74 8.297 1 94.31 216 ASN B C 1
ATOM 3899 O O . ASN B 1 216 ? -17.141 -1.448 7.438 1 94.31 216 ASN B O 1
ATOM 3903 N N . GLU B 1 217 ? -15.852 -3.018 8.359 1 94.94 217 GLU B N 1
ATOM 3904 C CA . GLU B 1 217 ? -16.453 -4.188 7.727 1 94.94 217 GLU B CA 1
ATOM 3905 C C . GLU B 1 217 ? -17.562 -4.781 8.602 1 94.94 217 GLU B C 1
ATOM 3907 O O . GLU B 1 217 ? -17.375 -5.828 9.227 1 94.94 217 GLU B O 1
ATOM 3912 N N . THR B 1 218 ? -18.703 -4.125 8.57 1 91.25 218 THR B N 1
ATOM 3913 C CA . THR B 1 218 ? -19.75 -4.383 9.539 1 91.25 218 THR B CA 1
ATOM 3914 C C . THR B 1 218 ? -20.891 -5.172 8.906 1 91.25 218 THR B C 1
ATOM 3916 O O . THR B 1 218 ? -21.922 -5.398 9.539 1 91.25 218 THR B O 1
ATOM 3919 N N . GLY B 1 219 ? -20.672 -5.586 7.707 1 92.56 219 GLY B N 1
ATOM 3920 C CA . GLY B 1 219 ? -21.672 -6.43 7.07 1 92.56 219 GLY B CA 1
ATOM 3921 C C . GLY B 1 219 ? -21.703 -7.844 7.617 1 92.56 219 GLY B C 1
ATOM 3922 O O . GLY B 1 219 ? -21.047 -8.133 8.625 1 92.56 219 GLY B O 1
ATOM 3923 N N . PRO B 1 220 ? -22.453 -8.773 7.008 1 93.75 220 PRO B N 1
ATOM 3924 C CA . PRO B 1 220 ? -22.688 -10.1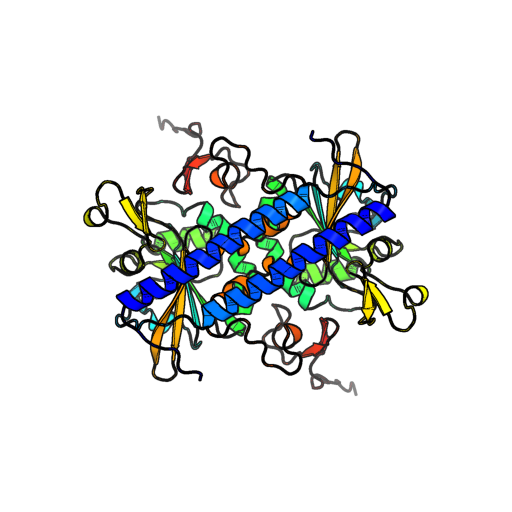25 7.527 1 93.75 220 PRO B CA 1
ATOM 3925 C C . PRO B 1 220 ? -21.406 -10.969 7.539 1 93.75 220 PRO B C 1
ATOM 3927 O O . PRO B 1 220 ? -21.234 -11.812 8.414 1 93.75 220 PRO B O 1
ATOM 3930 N N . ARG B 1 221 ? -20.516 -10.719 6.605 1 93.12 221 ARG B N 1
ATOM 3931 C CA . ARG B 1 221 ? -19.328 -11.555 6.484 1 93.12 221 ARG B CA 1
ATOM 3932 C C . ARG B 1 221 ? -18.156 -10.945 7.242 1 93.12 221 ARG B C 1
ATOM 3934 O O . ARG B 1 221 ? -17.156 -11.617 7.484 1 93.12 221 ARG B O 1
ATOM 3941 N N . GLN B 1 222 ? -18.234 -9.672 7.484 1 94.31 222 GLN B N 1
ATOM 3942 C CA . GLN B 1 222 ? -17.219 -8.938 8.242 1 94.31 222 GLN B CA 1
ATOM 3943 C C . GLN B 1 222 ? -15.867 -8.953 7.523 1 94.31 222 GLN B C 1
ATOM 3945 O O . GLN B 1 222 ? -14.836 -9.195 8.141 1 94.31 222 GLN B O 1
ATOM 3950 N N . ASP B 1 223 ? -15.922 -8.852 6.234 1 94 223 ASP B N 1
ATOM 3951 C CA . ASP B 1 223 ? -14.719 -8.781 5.414 1 94 223 ASP B CA 1
ATOM 3952 C C . ASP B 1 223 ? -14.938 -7.887 4.195 1 94 223 ASP B C 1
ATOM 3954 O O . ASP B 1 223 ? -15.938 -7.176 4.113 1 94 223 ASP B O 1
ATOM 3958 N N . LEU B 1 224 ? -13.969 -7.836 3.33 1 94.06 224 LEU B N 1
ATOM 3959 C CA . LEU B 1 224 ? -13.984 -6.867 2.238 1 94.06 224 LEU B CA 1
ATOM 3960 C C . LEU B 1 224 ? -15.172 -7.105 1.311 1 94.06 224 LEU B C 1
ATOM 3962 O O . LEU B 1 224 ? -15.625 -6.18 0.636 1 94.06 224 LEU B O 1
ATOM 3966 N N . THR B 1 225 ? -15.703 -8.344 1.264 1 94 225 THR B N 1
ATOM 3967 C CA . THR B 1 225 ? -16.797 -8.633 0.336 1 94 225 THR B CA 1
ATOM 3968 C C . THR B 1 225 ? -18.047 -7.863 0.722 1 94 225 THR B C 1
ATOM 3970 O O . THR B 1 225 ? -18.969 -7.734 -0.082 1 94 225 THR B O 1
ATOM 3973 N N . ASP B 1 226 ? -18.062 -7.27 1.93 1 94.19 226 ASP B N 1
ATOM 3974 C CA . ASP B 1 226 ? -19.234 -6.539 2.42 1 94.19 226 ASP B CA 1
ATOM 3975 C C . ASP B 1 226 ? -19.297 -5.137 1.818 1 94.19 226 ASP B C 1
ATOM 3977 O O . ASP B 1 226 ? -20.344 -4.5 1.821 1 94.19 226 ASP B O 1
ATOM 3981 N N . TRP B 1 227 ? -18.141 -4.648 1.252 1 94.94 227 TRP B N 1
ATOM 3982 C CA . TRP B 1 227 ? -18.219 -3.232 0.911 1 94.94 227 TRP B CA 1
ATOM 3983 C C . TRP B 1 227 ? -17.453 -2.934 -0.369 1 94.94 227 TRP B C 1
ATOM 3985 O O . TRP B 1 227 ? -17.734 -1.947 -1.054 1 94.94 227 TRP B O 1
ATOM 3995 N N . VAL B 1 228 ? -16.516 -3.771 -0.732 1 96.75 228 VAL B N 1
ATOM 3996 C CA . VAL B 1 228 ? -15.711 -3.486 -1.914 1 96.75 228 VAL B CA 1
ATOM 3997 C C . VAL B 1 228 ? -16.484 -3.848 -3.174 1 96.75 228 VAL B C 1
ATOM 3999 O O . VAL B 1 228 ? -17.172 -4.875 -3.215 1 96.75 228 VAL B O 1
ATOM 4002 N N . ARG B 1 229 ? -16.328 -3 -4.172 1 96.38 229 ARG B N 1
ATOM 4003 C CA . ARG B 1 229 ? -16.828 -3.248 -5.523 1 96.38 229 ARG B CA 1
ATOM 4004 C C . ARG B 1 229 ? -15.727 -3.047 -6.555 1 96.38 229 ARG B C 1
ATOM 4006 O O . ARG B 1 229 ? -14.695 -2.438 -6.262 1 96.38 229 ARG B O 1
ATOM 4013 N N . LEU B 1 230 ? -15.945 -3.648 -7.73 1 96.88 230 LEU B N 1
ATOM 4014 C CA . LEU B 1 230 ? -15.094 -3.186 -8.82 1 96.88 230 LEU B CA 1
ATOM 4015 C C . LEU B 1 230 ? -15.133 -1.665 -8.93 1 96.88 230 LEU B C 1
ATOM 4017 O O . LEU B 1 230 ? -16.188 -1.052 -8.758 1 96.88 230 LEU B O 1
ATOM 4021 N N . HIS B 1 231 ? -13.969 -1.047 -9.211 1 95.88 231 HIS B N 1
ATOM 4022 C CA . HIS B 1 231 ? -13.867 0.4 -9.062 1 95.88 231 HIS B CA 1
ATOM 4023 C C . HIS B 1 231 ? -14.781 1.119 -10.055 1 95.88 231 HIS B C 1
ATOM 4025 O O . HIS B 1 231 ? -15.102 2.295 -9.867 1 95.88 231 HIS B O 1
ATOM 4031 N N . ASP B 1 232 ? -15.258 0.408 -11.062 1 95.88 232 ASP B N 1
ATOM 4032 C CA . ASP B 1 232 ? -16.172 1.021 -12.023 1 95.88 232 ASP B CA 1
ATOM 4033 C C . ASP B 1 232 ? -17.625 0.69 -11.688 1 95.88 232 ASP B C 1
ATOM 4035 O O . ASP B 1 232 ? -18.531 1.002 -12.469 1 95.88 232 ASP B O 1
ATOM 4039 N N . ARG B 1 233 ? -17.875 0.107 -10.516 1 95.44 233 ARG B N 1
ATOM 4040 C CA . ARG B 1 233 ? -19.219 -0.375 -10.258 1 95.44 233 ARG B CA 1
ATOM 4041 C C . ARG B 1 233 ? -19.719 0.073 -8.891 1 95.44 233 ARG B C 1
ATOM 4043 O O . ARG B 1 233 ? -20.641 -0.53 -8.32 1 95.44 233 ARG B O 1
ATOM 4050 N N . TYR B 1 234 ? -19.219 1.067 -8.312 1 94.75 234 TYR B N 1
ATOM 4051 C CA . TYR B 1 234 ? -19.641 1.512 -6.992 1 94.75 234 TYR B CA 1
ATOM 4052 C C . TYR B 1 234 ? -21.047 2.1 -7.043 1 94.75 234 TYR B C 1
ATOM 4054 O O . TYR B 1 234 ? -21.734 2.168 -6.023 1 94.75 234 TYR B O 1
ATOM 4062 N N . ASP B 1 235 ? -21.469 2.475 -8.188 1 92.5 235 ASP B N 1
ATOM 4063 C CA . ASP B 1 235 ? -22.797 3.051 -8.336 1 92.5 235 ASP B CA 1
ATOM 4064 C C . ASP B 1 235 ? -23.844 1.965 -8.609 1 92.5 235 ASP B C 1
ATOM 4066 O O . ASP B 1 235 ? -25.031 2.258 -8.742 1 92.5 235 ASP B O 1
ATOM 4070 N N . SER B 1 236 ? -23.391 0.716 -8.578 1 91.38 236 SER B N 1
ATOM 4071 C CA . SER B 1 236 ? -24.297 -0.394 -8.836 1 91.38 236 SER B CA 1
ATOM 4072 C C . SER B 1 236 ? -24.812 -1.003 -7.543 1 91.38 236 SER B C 1
ATOM 4074 O O . SER B 1 236 ? -24.297 -0.705 -6.461 1 91.38 236 SER B O 1
ATOM 4076 N N . ASP B 1 237 ? -25.844 -1.776 -7.672 1 91.06 237 ASP B N 1
ATOM 4077 C CA . ASP B 1 237 ? -26.391 -2.527 -6.543 1 91.06 237 ASP B CA 1
ATOM 4078 C C . ASP B 1 237 ? -25.766 -3.924 -6.469 1 91.06 237 ASP B C 1
ATOM 4080 O O . ASP B 1 237 ? -26.344 -4.828 -5.855 1 91.06 237 ASP B O 1
ATOM 4084 N N . ASP B 1 238 ? -24.641 -4.055 -7.125 1 90.88 238 ASP B N 1
ATOM 4085 C CA . ASP B 1 238 ? -23.969 -5.352 -7.141 1 90.88 238 ASP B CA 1
ATOM 4086 C C . ASP B 1 238 ? -23.516 -5.758 -5.738 1 90.88 238 ASP B C 1
ATOM 4088 O O . ASP B 1 238 ? -23.266 -4.902 -4.891 1 90.88 238 ASP B O 1
ATOM 4092 N N . ARG B 1 239 ? -23.547 -7.078 -5.523 1 92.56 239 ARG B N 1
ATOM 4093 C CA . ARG B 1 239 ? -22.969 -7.676 -4.324 1 92.56 239 ARG B CA 1
ATOM 4094 C C . ARG B 1 239 ? -21.781 -8.555 -4.668 1 92.56 239 ARG B C 1
ATOM 4096 O O . ARG B 1 239 ? -21.484 -8.797 -5.844 1 92.56 239 ARG B O 1
ATOM 4103 N N . VAL B 1 240 ? -21.016 -8.906 -3.688 1 94.75 240 VAL B N 1
ATOM 4104 C CA . VAL B 1 240 ? -19.859 -9.781 -3.877 1 94.75 240 VAL B CA 1
ATOM 4105 C C . VAL B 1 240 ? -20.062 -11.062 -3.068 1 94.75 240 VAL B C 1
ATOM 4107 O O . VAL B 1 240 ? -20.312 -11.016 -1.864 1 94.75 240 VAL B O 1
ATOM 4110 N N . ALA B 1 241 ? -19.922 -12.195 -3.752 1 94.12 241 ALA B N 1
ATOM 4111 C CA . ALA B 1 241 ? -20.062 -13.492 -3.102 1 94.12 241 ALA B CA 1
ATOM 4112 C C . ALA B 1 241 ? -18.828 -13.82 -2.266 1 94.12 241 ALA B C 1
ATOM 4114 O O . ALA B 1 241 ? -17.781 -13.156 -2.395 1 94.12 241 ALA B O 1
ATOM 4115 N N . ALA B 1 242 ? -18.922 -14.852 -1.482 1 89.94 242 ALA B N 1
ATOM 4116 C CA . ALA B 1 242 ? -17.844 -15.273 -0.585 1 89.94 242 ALA B CA 1
ATOM 4117 C C . ALA B 1 242 ? -16.594 -15.664 -1.371 1 89.94 242 ALA B C 1
ATOM 4119 O O . ALA B 1 242 ? -15.477 -15.523 -0.88 1 89.94 242 ALA B O 1
ATOM 4120 N N . ASP B 1 243 ? -16.797 -16.078 -2.57 1 91.12 243 ASP B N 1
ATOM 4121 C CA . ASP B 1 243 ? -15.672 -16.531 -3.373 1 91.12 243 ASP B CA 1
ATOM 4122 C C . ASP B 1 243 ? -15.07 -15.383 -4.18 1 91.12 243 ASP B C 1
ATOM 4124 O O . ASP B 1 243 ? -14.242 -15.609 -5.062 1 91.12 243 ASP B O 1
ATOM 4128 N N . GLY B 1 244 ? -15.547 -14.141 -3.918 1 92.81 244 GLY B N 1
ATOM 4129 C CA . GLY B 1 244 ? -14.961 -12.953 -4.52 1 92.81 244 GLY B CA 1
ATOM 4130 C C . GLY B 1 244 ? -15.578 -12.602 -5.863 1 92.81 244 GLY B C 1
ATOM 4131 O O . GLY B 1 244 ? -15.156 -11.641 -6.512 1 92.81 244 GLY B O 1
ATOM 4132 N N . ARG B 1 245 ? -16.562 -13.391 -6.336 1 94.38 245 ARG B N 1
ATOM 4133 C CA . ARG B 1 245 ? -17.188 -13.117 -7.625 1 94.38 245 ARG B CA 1
ATOM 4134 C C . ARG B 1 245 ? -18.344 -12.133 -7.465 1 94.38 245 ARG B C 1
ATOM 4136 O O . ARG B 1 245 ? -19.031 -12.125 -6.434 1 94.38 245 ARG B O 1
ATOM 4143 N N . THR B 1 246 ? -18.531 -11.344 -8.461 1 93.69 246 THR B N 1
ATOM 4144 C CA . THR B 1 246 ? -19.641 -10.391 -8.461 1 93.69 246 THR B CA 1
ATOM 4145 C C . THR B 1 246 ? -20.984 -11.117 -8.57 1 93.69 246 THR B C 1
ATOM 4147 O O . THR B 1 246 ? -21.109 -12.062 -9.352 1 93.69 246 THR B O 1
ATOM 4150 N N . GLU B 1 247 ? -21.906 -10.695 -7.762 1 91.5 247 GLU B N 1
ATOM 4151 C CA . GLU B 1 247 ? -23.312 -11.086 -7.855 1 91.5 247 GLU B CA 1
ATOM 4152 C C . GLU B 1 247 ? -24.188 -9.914 -8.281 1 91.5 247 GLU B C 1
ATOM 4154 O O . GLU B 1 247 ? -24.531 -9.062 -7.461 1 91.5 247 GLU B O 1
ATOM 4159 N N . PRO B 1 248 ? -24.547 -9.906 -9.508 1 86 248 PRO B N 1
ATOM 4160 C CA . PRO B 1 248 ? -25.375 -8.781 -9.969 1 86 248 PRO B CA 1
ATOM 4161 C C . PRO B 1 248 ? -26.75 -8.734 -9.297 1 86 248 PRO B C 1
ATOM 4163 O O . PRO B 1 248 ? -27.297 -9.781 -8.945 1 86 248 PRO B O 1
ATOM 4166 N N . ALA B 1 249 ? -27.203 -7.492 -9.148 1 81.06 249 ALA B N 1
ATOM 4167 C CA . ALA B 1 249 ? -28.547 -7.332 -8.594 1 81.06 249 ALA B CA 1
ATOM 4168 C C . ALA B 1 249 ? -29.594 -7.852 -9.562 1 81.06 249 ALA B C 1
ATOM 4170 O O . ALA B 1 249 ? -29.422 -7.789 -10.781 1 81.06 249 ALA B O 1
ATOM 4171 N N . ALA B 1 250 ? -30.625 -8.805 -9.203 1 65.69 250 ALA B N 1
ATOM 4172 C CA . ALA B 1 250 ? -31.688 -9.461 -9.969 1 65.69 250 ALA B CA 1
ATOM 4173 C C . ALA B 1 250 ? -32.375 -8.469 -10.898 1 65.69 250 ALA B C 1
ATOM 4175 O O . ALA B 1 250 ? -32.938 -8.859 -11.93 1 65.69 250 ALA B O 1
ATOM 4176 N N . GLY B 1 251 ? -32.688 -7.188 -10.688 1 50.31 251 GLY B N 1
ATOM 4177 C CA . GLY B 1 251 ? -33.688 -6.469 -11.445 1 50.31 251 GLY B CA 1
ATOM 4178 C C . GLY B 1 251 ? -33.312 -6.238 -12.898 1 50.31 251 GLY B C 1
ATOM 4179 O O . GLY B 1 251 ? -34.031 -5.598 -13.648 1 50.31 251 GLY B O 1
ATOM 4180 N N . CYS B 1 252 ? -32.156 -6.266 -13.328 1 43.75 252 CYS B N 1
ATOM 4181 C CA . CYS B 1 252 ? -32.031 -5.742 -14.688 1 43.75 252 CYS B CA 1
ATOM 4182 C C . CYS B 1 252 ? -32.594 -6.738 -15.703 1 43.75 252 CYS B C 1
ATOM 4184 O O . CYS B 1 252 ? -31.828 -7.324 -16.469 1 43.75 252 CYS B O 1
ATOM 4186 N N . CYS B 1 253 ? -33.469 -7.613 -15.445 1 38.88 253 CYS B N 1
ATOM 4187 C CA . CYS B 1 253 ? -34.156 -8.281 -16.531 1 38.88 253 CYS B CA 1
ATOM 4188 C C . CYS B 1 253 ? -34.844 -7.273 -17.438 1 38.88 253 CYS B C 1
ATOM 4190 O O . CYS B 1 253 ? -35.938 -6.781 -17.125 1 38.88 253 CYS B O 1
ATOM 4192 N N . HIS B 1 254 ? -34.25 -6.211 -17.953 1 36.22 254 HIS B N 1
ATOM 4193 C CA . HIS B 1 254 ? -34.938 -5.73 -19.141 1 36.22 254 HIS B CA 1
ATOM 4194 C C . HIS B 1 254 ? -35.031 -6.809 -20.219 1 36.22 254 HIS B C 1
ATOM 4196 O O . HIS B 1 254 ? -34 -7.113 -20.859 1 36.22 254 HIS B O 1
ATOM 4202 N N . GLU B 1 255 ? -35.719 -7.867 -20.062 1 32.62 255 GLU B N 1
ATOM 4203 C CA . GLU B 1 255 ? -36.219 -8.695 -21.156 1 32.62 255 GLU B CA 1
ATOM 4204 C C . GLU B 1 255 ? -36.812 -7.844 -22.266 1 32.62 255 GLU B C 1
ATOM 4206 O O . GLU B 1 255 ? -37.75 -7.09 -22.047 1 32.62 255 GLU B O 1
ATOM 4211 N N . GLN B 1 256 ? -36.188 -7.223 -23.203 1 29.7 256 GLN B N 1
ATOM 4212 C CA . GLN B 1 256 ? -36.812 -6.898 -24.484 1 29.7 256 GLN B CA 1
ATOM 4213 C C . GLN B 1 256 ? -37.562 -8.094 -25.047 1 29.7 256 GLN B C 1
ATOM 4215 O O . GLN B 1 256 ? -36.969 -9.125 -25.375 1 29.7 256 GLN B O 1
ATOM 4220 N N . THR B 1 257 ? -38.719 -8.344 -24.594 1 29.64 257 THR B N 1
ATOM 4221 C CA . THR B 1 257 ? -39.719 -9.07 -25.375 1 29.64 257 THR B CA 1
ATOM 4222 C C . THR B 1 257 ? -39.75 -8.555 -26.812 1 29.64 257 THR B C 1
ATOM 4224 O O . THR B 1 257 ? -40.125 -7.422 -27.078 1 29.64 257 THR B O 1
ATOM 4227 N N . ARG B 1 258 ? -38.781 -8.766 -27.5 1 28.14 258 ARG B N 1
ATOM 4228 C CA . ARG B 1 258 ? -38.969 -8.766 -28.953 1 28.14 258 ARG B CA 1
ATOM 4229 C C . ARG B 1 258 ? -40.156 -9.633 -29.344 1 28.14 258 ARG B C 1
ATOM 4231 O O . ARG B 1 258 ? -40.125 -10.852 -29.188 1 28.14 258 ARG B O 1
ATOM 4238 N N . ARG B 1 259 ? -41.438 -8.883 -29.016 1 23.27 259 ARG B N 1
ATOM 4239 C CA . ARG B 1 259 ? -42.469 -9.039 -30.031 1 23.27 259 ARG B CA 1
ATOM 4240 C C . ARG B 1 259 ? -42.094 -8.289 -31.297 1 23.27 259 ARG B C 1
ATOM 4242 O O . ARG B 1 259 ? -41.562 -7.176 -31.234 1 23.27 259 ARG B O 1
#

Foldseek 3Di:
DPDDDDDDPVVVVVVVVVVVVVVVVVVVVVVVVVVVLQVFDWDFDDDQAWWQEPVGIDTPLCQLVPFFKEKEKAWEDAQPDQATFLVSLLLQVLVQVVQVVQVVVRYGYEYEYQHPRVSVVVRCVVLVGDHHYIHSHPDCVCVVVQFFDDPVQADPQWHCDPNRTDGQDDRGFIWMWMWGADPVSIIITRDIDGDCRCVVSNVVQVVLCVDPCHPVQPDPVSDPQSQGDSPVDNVAPWGADPSRDIDHDPPPPPVPPPD/DPDDDDDDPVVVVVVVVVVVVVVVVVVVVVVVVVVVLQVFDWDFDDDQAWWQEPVGIDTPLCQLVPFFKEKEKAWEDAQPDQATFLVSLLLQVLVQVVQVVQVVVRYGYEYEYQHPRVSVVVRCVVLVGDHHYIHSHPDCVCVVVQFFDDPVQADPQWHQDPNRTDGDDDRGFIWMWMWGADPVSIIITRDIDGDCRCVVSNVVQVVLCVDPCHPVQPDPVSDPQSQGDSPVDNVAPWGADPSRDIDHDPPPPPVPPPD

Sequence (518 aa):
MTTHKVVSDQDWLAAHSAHLREEKQLTRQRDALFEKRRQLPWRRIGQDYRFHDAGGTVRLSELFEGRSQLVIKHFMFGPDWSEGCVGCSFEADHIGGALLHLLHHDVSFAAISRAPFERLEAFRRRMGWQFRWLSSAGNSFNRDFHVSFDDEDIVEGKVFYNYAWQPFVCEELSGFSVFYRDTQGEIFHTFSAFGRGAEELLGTYVLLDMTPNGRNETGPRQDLTDWVRLHDRYDSDDRVAADGRTEPAAGCCHEQTRRMTTHKVVSDQDWLAAHSAHLREEKQLTRQRDALFEKRRQLPWRRIGQDYRFHDAGGTVRLSELFEGRSQLVIKHFMFGPDWSEGCVGCSFEADHIGGALLHLLHHDVSFAAISRAPFERLEAFRRRMGWQFRWLSSAGNSFNRDFHVSFDDEDIVEGKVFYNYAWQPFVCEELSGFSVFYRDTQGEIFHTFSAFGRGAEELLGTYVLLDMTPNGRNETGPRQDLTDWVRLHDRYDSDDRVAADGRTEPAAGCCHEQTRR

InterPro domains:
  IPR010296 Protein of unknown function DUF899, thioredoxin-like [PF05988] (1-234)
  IPR036249 Thioredoxin-like superfamily [SSF52833] (54-153)

pLDDT: mean 93.31, std 12.59, range [23.27, 98.88]

Radius of gyration: 24.24 Å; Cα contacts (8 Å, |Δi|>4): 931; chains: 2; bounding box: 68×71×57 Å

Secondary structure (DSSP, 8-state):
---PPB--HHHHHHHHHHHHHHHHHHHHHHHHHHHHHHTSPBEE-----EEEETTEEEEGGGGGTT-SEEEEEE----TT-SS--HHHHHHHTTTHHHHHHHHTTTEEEEEEESS-HHHHHHHHHHHT--SEEEE-TTSSHHHHTTSB--GGG-BTTEEEETTEEEE---SB--EEEEEEE-TTS-EEEEEEEETTTTGGG-HHHHHHTTSTTTT---SSS-SGGGT---TT-TTS--EE-TTS-EE--TT--------/---PPB--HHHHHHHHHHHHHHHHHHHHHHHHHHHHHHTS-BEE-----EEEETTEEEEGGGGGTT-SEEEEEE----TT-SS--HHHHHHHTTTHHHHHHHHTTTEEEEEEESS-HHHHHHHHHHHT--SEEEE-TTSSHHHHTTSB--GGG-BTTEEEETTEEEE---SB--EEEEEEE-TTS-EEEEEEEETTTTGGG-HHHHHHTTSTTTT---SSS-SGGGT---TT-TTS--EE-TTS-EE--TT--------